Protein AF-0000000069859852 (afdb_homodimer)

Solvent-accessible surface area (backbone atoms only — not comparable to full-atom values): 28436 Å² total; per-residue (Å²): 130,52,63,23,55,51,48,47,67,57,46,50,58,53,49,51,49,50,50,54,51,47,44,62,70,70,33,80,51,62,66,60,26,48,59,42,40,50,66,58,68,47,56,72,83,56,58,56,27,47,45,20,51,39,43,24,51,41,70,69,42,85,79,50,70,40,53,50,37,29,24,47,11,51,42,32,36,53,41,18,53,52,42,52,45,32,30,76,67,59,64,46,44,63,40,46,55,68,33,64,21,50,38,74,70,72,27,58,45,56,21,52,46,29,22,54,18,28,37,34,44,11,52,27,30,33,16,67,37,60,66,28,25,66,54,44,37,49,51,23,47,22,47,5,54,76,7,23,41,34,10,49,49,48,51,61,67,38,39,68,32,73,88,51,49,81,35,61,69,59,37,51,51,28,49,34,20,47,51,17,29,52,45,26,38,32,36,47,43,24,33,60,74,60,62,50,51,72,68,53,40,52,27,49,47,51,23,23,53,36,46,21,54,34,47,51,53,45,54,53,47,45,33,67,73,38,50,36,81,77,63,17,26,83,41,59,43,47,72,74,63,33,49,61,41,67,49,76,60,57,32,69,69,53,44,48,52,50,40,54,52,34,51,55,48,32,56,58,32,39,62,94,51,65,37,62,45,60,57,38,61,59,59,69,48,55,83,75,100,131,53,62,23,56,51,47,48,66,58,47,49,57,53,50,51,50,49,50,55,52,46,42,61,71,70,32,78,50,62,66,59,26,49,60,41,42,51,67,58,67,47,58,74,85,56,57,58,26,48,45,20,52,41,45,25,50,42,70,70,41,84,80,49,70,39,54,49,37,29,23,48,11,53,42,33,37,52,43,18,53,53,42,53,45,32,29,77,69,60,64,45,44,62,39,46,55,68,33,66,20,50,38,73,70,73,28,57,45,56,20,52,46,29,22,54,18,29,37,34,45,9,52,27,29,32,17,67,35,61,67,27,24,67,55,44,37,48,50,23,47,22,46,6,55,78,7,23,41,33,10,50,50,48,51,62,67,39,38,67,32,72,88,52,48,82,33,63,70,58,37,51,49,27,49,36,19,46,51,15,29,50,46,26,37,31,36,46,44,24,34,60,72,59,63,50,50,71,68,53,40,51,28,49,48,51,22,22,52,35,46,20,53,34,48,51,53,44,54,53,48,47,33,67,72,40,52,38,80,77,63,18,26,82,40,59,43,46,72,74,62,33,50,63,41,69,49,76,59,58,33,68,70,54,43,47,52,51,41,54,51,34,52,55,47,33,56,59,34,40,62,93,52,65,38,62,44,60,58,39,62,60,58,69,47,54,82,76,101

Organism: Lactobacillus acidophilus (strain ATCC 700396 / NCK56 / N2 / NCFM) (NCBI:txid272621)

pLDDT: mean 95.09, std 5.39, range [71.88, 98.94]

Radius of gyration: 24.34 Å; Cα contacts (8 Å, |Δi|>4): 965; chains: 2; bounding box: 49×74×50 Å

InterPro domains:
  IPR000092 Polyprenyl synthetase-like [PF00348] (30-269)
  IPR000092 Polyprenyl synthetase-like [cd00685] (27-289)
  IPR008949 Isoprenoid synthase domain superfamily [G3DSA:1.10.600.10] (2-281)
  IPR008949 Isoprenoid synthase domain superfamily [SSF48576] (9-278)
  IPR033749 Polyprenyl synthetase, conserved site [PS00444] (211-223)
  IPR033749 Polyprenyl synthetase, conserved site [PS00723] (82-98)

Nearest PDB structures (foldseek):
  4lfg-assembly1_B  TM=9.408E-01  e=1.166E-17  Streptococcus uberis 0140J
  3p8l-assembly1_B  TM=8.744E-01  e=2.499E-14  Enterococcus faecalis
  3p8l-assembly1_A  TM=8.752E-01  e=8.294E-14  Enterococcus faecalis
  5e8l-assembly1_A  TM=8.418E-01  e=4.003E-14  Arabidopsis thaliana
  4umj-assembly1_A  TM=8.866E-01  e=2.448E-12  Pseudomonas aeruginosa PAO1

Secondary structure (DSSP, 8-state):
--HHHHHHHHHHHHHHHHHHHHHHHS-SSHHHHHHHHHHHTT----HHHHHHHHHHHHTT----HHHHHHHHHHHHHHHHHHHHHTSTTTT--SEETTEE-HHHHT-HHHHHHHHHHHHHHHHHHHHHHH--HHHHHHHHHHHSTTTHHHHHHHHHHHTT-GGGTT-HHHHHHHHIIIIIHHHHHHHHHHHHHTT--HHHHHHHHHHHHHHHHHHHHHHHHHHHHS-HHHHTS--SHHHHHT---HHHHH-HHHHHHHHHHHHHHHHHHTTTS--HHHHHGGGGGGGG-/--HHHHHHHHHHHHHHHHHHHHHHHS-S-HHHHHHHHHHHTT----HHHHHHHHHHHHTT----HHHHHHHHHHHHHHHHHHHHHTSTTTT--SEETTEE-HHHHT-HHHHHHHHHHHHHHHHHHHHHHH--HHHHHHHHHHHSTTTHHHHHHHHHHHTT-GGGTT-HHHHHHHHIIIIIHHHHHHHHHHHHHTT--HHHHHHHHHHHHHHHHHHHHHHHHHHHHS-HHHHTS--SHHHHHT---HHHHH-HHHHHHHHHHHHHHHHHHTTTS--HHHHHGGGGGGGG-

GO terms:
  GO:0045337 farnesyl diphosphate biosynthetic process (P, IDA)
  GO:0004337 (2E,6E)-farnesyl diphosphate synthase activity (F, IDA)

Foldseek 3Di:
DFPQVVLQVVCVVVLLVVLLVCLCPVDDDRVLSCLLVVQLNLDDSLVLLSLLVVLLVLLVHDDDPLSSLLSNLLSLQVSLLVLVCCAPVHLVWQWDSLHGRSCNVPRRVSSNVSSVVSNVSSLVSNCVSQVDVVLSVLQCCQCDCVAQVVLSVLQRVCALPPVCQQPPVSQQSSQCRNFLSSQLSSNLSSCVSSVPDPLSNQLSSQLSNLCRSLVSLLVLLCLAPPPCVVRRTHGPVCVVRRTRHPCSNQPLVVSVVSSVVSLVSSVVSCPPISCRNVNVVSVSSVVRD/DFPQVVLQVVCVVVLLVVLLVCLCPVDDDRVLSCLLVVQLNLDDSLVLLSLLVVLLVLLVHDDDPLSSLLSNLLSLQVSLLVLVCCAPVHLVWQWDSLHGRSCNVPRRVSSNVSSVVSNVSSLVSNCVSQVDVVLSVLQCCQCDCVAQVVLSVLQRVCWLPPVCQQPPVSQQSSQCRNFLSSQLSSNLSSCVSSVPDPLSNQLSSQLSNLCRSLVSLLLLLCLAPPPCVVRRTHGPVCVVRRTRHPCSNQPLVVSVVSSVVSLVSSVVSCPPISCRNVNVSSVSSVVRD

Sequence (578 aa):
MTAFTYFKDEWTPVIDNYLAKHLASEIDDQKISQIMSYSVMAGGKRLRPLLFLATLNALGKKIEESEIRLACGIELIHTYSLIHDDLPAMDNDDYRRGKLTSHKKWGEAEAILAGDALLPLGVQWIAEGSNSSELVIMITKAIGANGMVGGQYLDIDSTNNASVADDEKFINKMEWLKTGCLIQASVEMAAVYAKASDIEQVKLVDFAKTFGRSYQIYDDLVDVVETSEEAGKATHKDEEEGKNNTLTLLGIEKSRKELKDLISQAKADLHGINNEVLLGFLDLYHKVLMTAFTYFKDEWTPVIDNYLAKHLASEIDDQKISQIMSYSVMAGGKRLRPLLFLATLNALGKKIEESEIRLACGIELIHTYSLIHDDLPAMDNDDYRRGKLTSHKKWGEAEAILAGDALLPLGVQWIAEGSNSSELVIMITKAIGANGMVGGQYLDIDSTNNASVADDEKFINKMEWLKTGCLIQASVEMAAVYAKASDIEQVKLVDFAKTFGRSYQIYDDLVDVVETSEEAGKATHKDEEEGKNNTLTLLGIEKSRKELKDLISQAKADLHGINNEVLLGFLDLYHKVL

Structure (mmCIF, N/CA/C/O backbone):
data_AF-0000000069859852-model_v1
#
loop_
_entity.id
_entity.type
_entity.pdbx_description
1 polymer 'Farnesyl diphosphate synthase'
#
loop_
_atom_site.group_PDB
_atom_site.id
_atom_site.type_symbol
_atom_site.label_atom_id
_atom_site.label_alt_id
_atom_site.label_comp_id
_atom_site.label_asym_id
_atom_site.label_entity_id
_atom_site.label_seq_id
_atom_site.pdbx_PDB_ins_code
_atom_site.Cartn_x
_atom_site.Cartn_y
_atom_site.Cartn_z
_atom_site.occupancy
_atom_site.B_iso_or_equiv
_atom_site.auth_seq_id
_atom_site.auth_comp_id
_atom_site.auth_asym_id
_atom_site.auth_atom_id
_atom_site.pdbx_PDB_model_num
ATOM 1 N N . MET A 1 1 ? 13.797 -37.125 3.992 1 75.69 1 MET A N 1
ATOM 2 C CA . MET A 1 1 ? 13.32 -35.75 3.82 1 75.69 1 MET A CA 1
ATOM 3 C C . MET A 1 1 ? 14.047 -35.062 2.668 1 75.69 1 MET A C 1
ATOM 5 O O . MET A 1 1 ? 15.242 -35.281 2.467 1 75.69 1 MET A O 1
ATOM 9 N N . THR A 1 2 ? 13.297 -34.469 1.756 1 87.88 2 THR A N 1
ATOM 10 C CA . THR A 1 2 ? 13.898 -33.781 0.605 1 87.88 2 THR A CA 1
ATOM 11 C C . THR A 1 2 ? 14.562 -32.469 1.021 1 87.88 2 THR A C 1
ATOM 13 O O . THR A 1 2 ? 14.359 -32 2.141 1 87.88 2 THR A O 1
ATOM 16 N N . ALA A 1 3 ? 15.477 -32.062 0.24 1 91.19 3 ALA A N 1
ATOM 17 C CA . ALA A 1 3 ? 16.141 -30.781 0.496 1 91.19 3 ALA A CA 1
ATOM 18 C C . ALA A 1 3 ? 15.117 -29.672 0.757 1 91.19 3 ALA A C 1
ATOM 20 O O . ALA A 1 3 ? 15.328 -28.812 1.617 1 91.19 3 ALA A O 1
ATOM 21 N N . PHE A 1 4 ? 14.086 -29.797 0.096 1 93.62 4 PHE A N 1
ATOM 22 C CA . PHE A 1 4 ? 13.023 -28.797 0.257 1 93.62 4 PHE A CA 1
ATOM 23 C C . PHE A 1 4 ? 12.367 -28.938 1.626 1 93.62 4 PHE A C 1
ATOM 25 O O . PHE A 1 4 ? 12.133 -27.922 2.303 1 93.62 4 PHE A O 1
ATOM 32 N N . THR A 1 5 ? 12.008 -30.109 2.041 1 94.56 5 THR A N 1
ATOM 33 C CA . THR A 1 5 ? 11.352 -30.312 3.326 1 94.56 5 THR A CA 1
ATOM 34 C C . THR A 1 5 ? 12.227 -29.812 4.473 1 94.56 5 THR A C 1
ATOM 36 O O . THR A 1 5 ? 11.727 -29.203 5.422 1 94.56 5 THR A O 1
ATOM 39 N N . TYR A 1 6 ? 13.508 -30.109 4.367 1 95.94 6 TYR A N 1
ATOM 40 C CA . TYR A 1 6 ? 14.43 -29.609 5.383 1 95.94 6 TYR A CA 1
ATOM 41 C C . TYR A 1 6 ? 14.461 -28.078 5.395 1 95.94 6 TYR A C 1
ATOM 43 O O . TYR A 1 6 ? 14.461 -27.469 6.457 1 95.94 6 TYR A O 1
ATOM 51 N N . PHE A 1 7 ? 14.57 -27.562 4.188 1 97.25 7 PHE A N 1
ATOM 52 C CA . PHE A 1 7 ? 14.609 -26.109 4.047 1 97.25 7 PHE A CA 1
ATOM 53 C C . PHE A 1 7 ? 13.352 -25.484 4.625 1 97.25 7 PHE A C 1
ATOM 55 O O . PHE A 1 7 ? 13.43 -24.516 5.395 1 97.25 7 PHE A O 1
ATOM 62 N N . LYS A 1 8 ? 12.227 -25.984 4.281 1 97.19 8 LYS A N 1
ATOM 63 C CA . LYS A 1 8 ? 10.945 -25.5 4.766 1 97.19 8 LYS A CA 1
ATOM 64 C C . LYS A 1 8 ? 10.852 -25.594 6.285 1 97.19 8 LYS A C 1
ATOM 66 O O . LYS A 1 8 ? 10.414 -24.656 6.953 1 97.19 8 LYS A O 1
ATOM 71 N N . ASP A 1 9 ? 11.227 -26.719 6.848 1 97.12 9 ASP A N 1
ATOM 72 C CA . ASP A 1 9 ? 11.156 -26.953 8.281 1 97.12 9 ASP A CA 1
ATOM 73 C C . ASP A 1 9 ? 12.086 -26.016 9.047 1 97.12 9 ASP A C 1
ATOM 75 O O . ASP A 1 9 ? 11.812 -25.656 10.195 1 97.12 9 ASP A O 1
ATOM 79 N N . GLU A 1 10 ? 13.125 -25.672 8.391 1 97.75 10 GLU A N 1
ATOM 80 C CA . GLU A 1 10 ? 14.109 -24.797 9.016 1 97.75 10 GLU A CA 1
ATOM 81 C C . GLU A 1 10 ? 13.641 -23.344 8.984 1 97.75 10 GLU A C 1
ATOM 83 O O . GLU A 1 10 ? 13.695 -22.641 10 1 97.75 10 GLU A O 1
ATOM 88 N N . TRP A 1 11 ? 13.133 -22.922 7.844 1 98.38 11 TRP A N 1
ATOM 89 C CA . TRP A 1 11 ? 12.977 -21.484 7.641 1 98.38 11 TRP A CA 1
ATOM 90 C C . TRP A 1 11 ? 11.555 -21.047 7.957 1 98.38 11 TRP A C 1
ATOM 92 O O . TRP A 1 11 ? 11.32 -19.875 8.289 1 98.38 11 TRP A O 1
ATOM 102 N N . THR A 1 12 ? 10.539 -21.922 7.883 1 98.5 12 THR A N 1
ATOM 103 C CA . THR A 1 12 ? 9.164 -21.531 8.172 1 98.5 12 THR A CA 1
ATOM 104 C C . THR A 1 12 ? 9.031 -21.016 9.602 1 98.5 12 THR A C 1
ATOM 106 O O . THR A 1 12 ? 8.461 -19.938 9.836 1 98.5 12 THR A O 1
ATOM 109 N N . PRO A 1 13 ? 9.609 -21.75 10.609 1 98.44 13 PRO A N 1
ATOM 110 C CA . PRO A 1 13 ? 9.516 -21.219 11.969 1 98.44 13 PRO A CA 1
ATOM 111 C C . PRO A 1 13 ? 10.258 -19.891 12.133 1 98.44 13 PRO A C 1
ATOM 113 O O . PRO A 1 13 ? 9.836 -19.047 12.922 1 98.44 13 PRO A O 1
ATOM 116 N N . VAL A 1 14 ? 11.383 -19.719 11.414 1 98.81 14 VAL A N 1
ATOM 117 C CA . VAL A 1 14 ? 12.141 -18.469 11.477 1 98.81 14 VAL A CA 1
ATOM 118 C C . VAL A 1 14 ? 11.289 -17.328 10.945 1 98.81 14 VAL A C 1
ATOM 120 O O . VAL A 1 14 ? 11.227 -16.25 11.555 1 98.81 14 VAL A O 1
ATOM 123 N N . ILE A 1 15 ? 10.625 -17.562 9.867 1 98.81 15 ILE A N 1
ATOM 124 C CA . ILE A 1 15 ? 9.734 -16.562 9.266 1 98.81 15 ILE A CA 1
ATOM 125 C C . ILE A 1 15 ? 8.586 -16.266 10.227 1 98.81 15 ILE A C 1
ATOM 127 O O . ILE A 1 15 ? 8.297 -15.094 10.5 1 98.81 15 ILE A O 1
ATOM 131 N N . ASP A 1 16 ? 7.969 -17.312 10.742 1 98.75 16 ASP A N 1
ATOM 132 C CA . ASP A 1 16 ? 6.82 -17.141 11.633 1 98.75 16 ASP A CA 1
ATOM 133 C C . ASP A 1 16 ? 7.207 -16.359 12.883 1 98.75 16 ASP A C 1
ATOM 135 O O . ASP A 1 16 ? 6.473 -15.469 13.32 1 98.75 16 ASP A O 1
ATOM 139 N N . ASN A 1 17 ? 8.297 -16.734 13.422 1 98.75 17 ASN A N 1
ATOM 140 C CA . ASN A 1 17 ? 8.758 -16.062 14.633 1 98.75 17 ASN A CA 1
ATOM 141 C C . ASN A 1 17 ? 9.094 -14.594 14.367 1 98.75 17 ASN A C 1
ATOM 143 O O . ASN A 1 17 ? 8.828 -13.727 15.203 1 98.75 17 ASN A O 1
ATOM 147 N N . TYR A 1 18 ? 9.727 -14.344 13.25 1 98.88 18 TYR A N 1
ATOM 148 C CA . TYR A 1 18 ? 10.07 -12.977 12.867 1 98.88 18 TYR A CA 1
ATOM 149 C C . TYR A 1 18 ? 8.82 -12.125 12.703 1 98.88 18 TYR A C 1
ATOM 151 O O . TYR A 1 18 ? 8.75 -11.008 13.219 1 98.88 18 TYR A O 1
ATOM 159 N N . LEU A 1 19 ? 7.875 -12.625 12.008 1 98.88 19 LEU A N 1
ATOM 160 C CA . LEU A 1 19 ? 6.605 -11.945 11.797 1 98.88 19 LEU A CA 1
ATOM 161 C C . LEU A 1 19 ? 5.918 -11.648 13.125 1 98.88 19 LEU A C 1
ATOM 163 O O . LEU A 1 19 ? 5.52 -10.516 13.383 1 98.88 19 LEU A O 1
ATOM 167 N N . ALA A 1 20 ? 5.777 -12.688 13.898 1 98.75 20 ALA A N 1
ATOM 168 C CA . ALA A 1 20 ? 5.094 -12.547 15.18 1 98.75 20 ALA A CA 1
ATOM 169 C C . ALA A 1 20 ? 5.773 -11.5 16.047 1 98.75 20 ALA A C 1
ATOM 171 O O . ALA A 1 20 ? 5.109 -10.625 16.625 1 98.75 20 ALA A O 1
ATOM 172 N N . LYS A 1 21 ? 7.055 -11.594 16.156 1 98.69 21 LYS A N 1
ATOM 173 C CA . LYS A 1 21 ? 7.836 -10.711 17.016 1 98.69 21 LYS A CA 1
ATOM 174 C C . LYS A 1 21 ? 7.723 -9.258 16.562 1 98.69 21 LYS A C 1
ATOM 176 O O . LYS A 1 21 ? 7.43 -8.375 17.359 1 98.69 21 LYS A O 1
ATOM 181 N N . HIS A 1 22 ? 7.883 -9.023 15.352 1 98.75 22 HIS A N 1
ATOM 182 C CA . HIS A 1 22 ? 8.016 -7.652 14.875 1 98.75 22 HIS A CA 1
ATOM 183 C C . HIS A 1 22 ? 6.648 -7 14.68 1 98.75 22 HIS A C 1
ATOM 185 O O . HIS A 1 22 ? 6.52 -5.777 14.797 1 98.75 22 HIS A O 1
ATOM 191 N N . LEU A 1 23 ? 5.578 -7.777 14.383 1 98.69 23 LEU A N 1
ATOM 192 C CA . LEU A 1 23 ? 4.23 -7.215 14.359 1 98.69 23 LEU A CA 1
ATOM 193 C C . LEU A 1 23 ? 3.787 -6.809 15.766 1 98.69 23 LEU A C 1
ATOM 195 O O . LEU A 1 23 ? 3.014 -5.863 15.922 1 98.69 23 LEU A O 1
ATOM 199 N N . ALA A 1 24 ? 4.266 -7.492 16.719 1 98.06 24 ALA A N 1
ATOM 200 C CA . ALA A 1 24 ? 3.93 -7.176 18.109 1 98.06 24 ALA A CA 1
ATOM 201 C C . ALA A 1 24 ? 4.754 -5.996 18.609 1 98.06 24 ALA A C 1
ATOM 203 O O . ALA A 1 24 ? 4.242 -5.148 19.344 1 98.06 24 ALA A O 1
ATOM 204 N N . SER A 1 25 ? 6.027 -5.902 18.219 1 98.31 25 SER A N 1
ATOM 205 C CA . SER A 1 25 ? 6.945 -4.973 18.859 1 98.31 25 SER A CA 1
ATOM 206 C C . SER A 1 25 ? 7.055 -3.668 18.078 1 98.31 25 SER A C 1
ATOM 208 O O . SER A 1 25 ? 7.387 -2.625 18.656 1 98.31 25 SER A O 1
ATOM 210 N N . GLU A 1 26 ? 6.715 -3.717 16.828 1 98.38 26 GLU A N 1
ATOM 211 C CA . GLU A 1 26 ? 7.016 -2.545 16.016 1 98.38 26 GLU A CA 1
ATOM 212 C C . GLU A 1 26 ? 5.758 -1.728 15.734 1 98.38 26 GLU A C 1
ATOM 214 O O . GLU A 1 26 ? 5.824 -0.675 15.102 1 98.38 26 GLU A O 1
ATOM 219 N N . ILE A 1 27 ? 4.621 -2.176 16.125 1 98.31 27 ILE A N 1
ATOM 220 C CA . ILE A 1 27 ? 3.365 -1.453 15.977 1 98.31 27 ILE A CA 1
ATOM 221 C C . ILE A 1 27 ? 2.928 -0.886 17.328 1 98.31 27 ILE A C 1
ATOM 223 O O . ILE A 1 27 ? 2.736 -1.633 18.281 1 98.31 27 ILE A O 1
ATOM 227 N N . ASP A 1 28 ? 2.752 0.388 17.375 1 97 28 ASP A N 1
ATOM 228 C CA . ASP A 1 28 ? 2.521 1.091 18.641 1 97 28 ASP A CA 1
ATOM 229 C C . ASP A 1 28 ? 1.153 0.741 19.219 1 97 28 ASP A C 1
ATOM 231 O O . ASP A 1 28 ? 1.029 0.484 20.422 1 97 28 ASP A O 1
ATOM 235 N N . ASP A 1 29 ? 0.115 0.775 18.406 1 96.69 29 ASP A N 1
ATOM 236 C CA . ASP A 1 29 ? -1.237 0.47 18.859 1 96.69 29 ASP A CA 1
ATOM 237 C C . ASP A 1 29 ? -1.469 -1.038 18.922 1 96.69 29 ASP A C 1
ATOM 239 O O . ASP A 1 29 ? -1.417 -1.721 17.891 1 96.69 29 ASP A O 1
ATOM 243 N N . GLN A 1 30 ? -1.761 -1.496 20.031 1 95.94 30 GLN A N 1
ATOM 244 C CA . GLN A 1 30 ? -1.842 -2.936 20.234 1 95.94 30 GLN A CA 1
ATOM 245 C C . GLN A 1 30 ? -3.029 -3.539 19.5 1 95.94 30 GLN A C 1
ATOM 247 O O . GLN A 1 30 ? -2.957 -4.672 19.016 1 95.94 30 GLN A O 1
ATOM 252 N N . LYS A 1 31 ? -4.117 -2.85 19.453 1 96.56 31 LYS A N 1
ATOM 253 C CA . LYS A 1 31 ? -5.293 -3.379 18.766 1 96.56 31 LYS A CA 1
ATOM 254 C C . LYS A 1 31 ? -5.055 -3.482 17.266 1 96.56 31 LYS A C 1
ATOM 256 O O . LYS A 1 31 ? -5.387 -4.496 16.641 1 96.56 31 LYS A O 1
ATOM 261 N N . ILE A 1 32 ? -4.445 -2.477 16.688 1 97.25 32 ILE A N 1
ATOM 262 C CA . ILE A 1 32 ? -4.113 -2.529 15.273 1 97.25 32 ILE A CA 1
ATOM 263 C C . ILE A 1 32 ? -3.129 -3.67 15.016 1 97.25 32 ILE A C 1
ATOM 265 O O . ILE A 1 32 ? -3.242 -4.383 14.016 1 97.25 32 ILE A O 1
ATOM 269 N N . SER A 1 33 ? -2.195 -3.807 15.914 1 98.44 33 SER A N 1
ATOM 270 C CA . SER A 1 33 ? -1.232 -4.898 15.812 1 98.44 33 SER A CA 1
ATOM 271 C C . SER A 1 33 ? -1.936 -6.254 15.766 1 98.44 33 SER A C 1
ATOM 273 O O . SER A 1 33 ? -1.592 -7.105 14.945 1 98.44 33 SER A O 1
ATOM 275 N N . GLN A 1 34 ? -2.926 -6.395 16.578 1 98.44 34 GLN A N 1
ATOM 276 C CA . GLN A 1 34 ? -3.682 -7.641 16.641 1 98.44 34 GLN A CA 1
ATOM 277 C C . GLN A 1 34 ? -4.465 -7.875 15.352 1 98.44 34 GLN A C 1
ATOM 279 O O . GLN A 1 34 ? -4.496 -8.992 14.836 1 98.44 34 GLN A O 1
ATOM 284 N N . ILE A 1 35 ? -5.082 -6.844 14.875 1 98.31 35 ILE A N 1
ATOM 285 C CA . ILE A 1 35 ? -5.895 -6.93 13.672 1 98.31 35 ILE A CA 1
ATOM 286 C C . ILE A 1 35 ? -5.016 -7.316 12.484 1 98.31 35 ILE A C 1
ATOM 288 O O . ILE A 1 35 ? -5.383 -8.188 11.688 1 98.31 35 ILE A O 1
ATOM 292 N N . MET A 1 36 ? -3.844 -6.723 12.43 1 98.69 36 MET A N 1
ATOM 293 C CA . MET A 1 36 ? -2.891 -7.02 11.359 1 98.69 36 MET A CA 1
ATOM 294 C C . MET A 1 36 ? -2.359 -8.445 11.484 1 98.69 36 MET A C 1
ATOM 296 O O . MET A 1 36 ? -2.32 -9.188 10.508 1 98.69 36 MET A O 1
ATOM 300 N N . SER A 1 37 ? -2.002 -8.82 12.648 1 98.75 37 SER A N 1
ATOM 301 C CA . SER A 1 37 ? -1.328 -10.086 12.898 1 98.75 37 SER A CA 1
ATOM 302 C C . SER A 1 37 ? -2.277 -11.266 12.703 1 98.75 37 SER A C 1
ATOM 304 O O . SER A 1 37 ? -1.846 -12.367 12.359 1 98.75 37 SER A O 1
ATOM 306 N N . TYR A 1 38 ? -3.568 -11.039 12.898 1 98.69 38 TYR A N 1
ATOM 307 C CA . TYR A 1 38 ? -4.555 -12.109 12.852 1 98.69 38 TYR A CA 1
ATOM 308 C C . TYR A 1 38 ? -4.445 -12.898 11.555 1 98.69 38 TYR A C 1
ATOM 310 O O . TYR A 1 38 ? -4.227 -14.109 11.57 1 98.69 38 TYR A O 1
ATOM 318 N N . SER A 1 39 ? -4.48 -12.195 10.422 1 98.38 39 SER A N 1
ATOM 319 C CA . SER A 1 39 ? -4.438 -12.867 9.125 1 98.38 39 SER A CA 1
ATOM 320 C C . SER A 1 39 ? -3.029 -13.352 8.805 1 98.38 39 SER A C 1
ATOM 322 O O . SER A 1 39 ? -2.857 -14.398 8.172 1 98.38 39 SER A O 1
ATOM 324 N N . VAL A 1 40 ? -2.018 -12.578 9.234 1 98.75 40 VAL A N 1
ATOM 325 C CA . VAL A 1 40 ? -0.63 -12.938 8.953 1 98.75 40 VAL A CA 1
ATOM 326 C C . VAL A 1 40 ? -0.279 -14.242 9.664 1 98.75 40 VAL A C 1
ATOM 328 O O . VAL A 1 40 ? 0.417 -15.094 9.109 1 98.75 40 VAL A O 1
ATOM 331 N N . MET A 1 41 ? -0.767 -14.375 10.859 1 98.44 41 MET A N 1
ATOM 332 C CA . MET A 1 41 ? -0.359 -15.492 11.703 1 98.44 41 MET A CA 1
ATOM 333 C C . MET A 1 41 ? -1.363 -16.641 11.609 1 98.44 41 MET A C 1
ATOM 335 O O . MET A 1 41 ? -1.267 -17.609 12.352 1 98.44 41 MET A O 1
ATOM 339 N N . ALA A 1 42 ? -2.379 -16.516 10.758 1 96.75 42 ALA A N 1
ATOM 340 C CA . ALA A 1 42 ? -3.371 -17.578 10.562 1 96.75 42 ALA A CA 1
ATOM 341 C C . ALA A 1 42 ? -2.754 -18.781 9.867 1 96.75 42 ALA A C 1
ATOM 343 O O . ALA A 1 42 ? -3.412 -19.812 9.703 1 96.75 42 ALA A O 1
ATOM 344 N N . GLY A 1 43 ? -1.445 -18.656 9.57 1 92.94 43 GLY A N 1
ATOM 345 C CA . GLY A 1 43 ? -0.748 -19.766 8.938 1 92.94 43 GLY A CA 1
ATOM 346 C C . GLY A 1 43 ? -0.506 -19.547 7.453 1 92.94 43 GLY A C 1
ATOM 347 O O . GLY A 1 43 ? -0.167 -18.438 7.035 1 92.94 43 GLY A O 1
ATOM 348 N N . GLY A 1 44 ? -0.677 -20.594 6.719 1 90.75 44 GLY A N 1
ATOM 349 C CA . GLY A 1 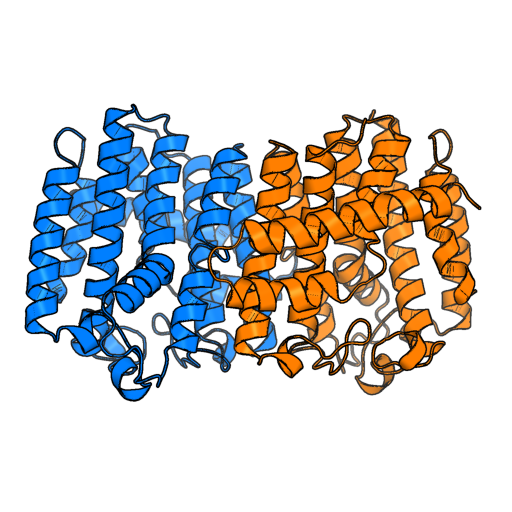44 ? -0.349 -20.547 5.301 1 90.75 44 GLY A CA 1
ATOM 350 C C . GLY A 1 44 ? 0.98 -21.219 4.977 1 90.75 44 GLY A C 1
ATOM 351 O O . GLY A 1 44 ? 1.779 -21.484 5.875 1 90.75 44 GLY A O 1
ATOM 352 N N . LYS A 1 45 ? 1.206 -21.422 3.766 1 91.25 45 LYS A N 1
ATOM 353 C CA . LYS A 1 45 ? 2.346 -22.203 3.303 1 91.25 45 LYS A CA 1
ATOM 354 C C . LYS A 1 45 ? 3.623 -21.375 3.293 1 91.25 45 LYS A C 1
ATOM 356 O O . LYS A 1 45 ? 4.723 -21.922 3.191 1 91.25 45 LYS A O 1
ATOM 361 N N . ARG A 1 46 ? 3.523 -20.047 3.494 1 97.75 46 ARG A N 1
ATOM 362 C CA . ARG A 1 46 ? 4.66 -19.141 3.414 1 97.75 46 ARG A CA 1
ATOM 363 C C . ARG A 1 46 ? 5.453 -19.359 2.131 1 97.75 46 ARG A C 1
ATOM 365 O O . ARG A 1 46 ? 6.684 -19.328 2.145 1 97.75 46 ARG A O 1
ATOM 372 N N . LEU A 1 47 ? 4.766 -19.594 1.084 1 97.38 47 LEU A N 1
ATOM 373 C CA . LEU A 1 47 ? 5.375 -19.984 -0.184 1 97.38 47 LEU A CA 1
ATOM 374 C C . LEU A 1 47 ? 6.281 -18.875 -0.711 1 97.38 47 LEU A C 1
ATOM 376 O O . LEU A 1 47 ? 7.43 -19.125 -1.084 1 97.38 47 LEU A O 1
ATOM 380 N N . ARG A 1 48 ? 5.848 -17.672 -0.743 1 98.5 48 ARG A N 1
ATOM 381 C CA . ARG A 1 48 ? 6.562 -16.578 -1.395 1 98.5 48 ARG A CA 1
ATOM 382 C C . ARG A 1 48 ? 7.816 -16.203 -0.614 1 98.5 48 ARG A C 1
ATOM 384 O O . ARG A 1 48 ? 8.898 -16.078 -1.189 1 98.5 48 ARG A O 1
ATOM 391 N N . PRO A 1 49 ? 7.73 -16.016 0.733 1 98.81 49 PRO A N 1
ATOM 392 C CA . PRO A 1 49 ? 8.984 -15.75 1.445 1 98.81 49 PRO A CA 1
ATOM 393 C C . PRO A 1 49 ? 9.969 -16.922 1.363 1 98.81 49 PRO A C 1
ATOM 395 O O . PRO A 1 49 ? 11.18 -16.703 1.259 1 98.81 49 PRO A O 1
ATOM 398 N N . LEU A 1 50 ? 9.469 -18.156 1.392 1 98.69 50 LEU A N 1
ATOM 399 C CA . LEU A 1 50 ? 10.344 -19.312 1.263 1 98.69 50 LEU A CA 1
ATOM 400 C C . LEU A 1 50 ? 10.992 -19.359 -0.116 1 98.69 50 LEU A C 1
ATOM 402 O O . LEU A 1 50 ? 12.164 -19.719 -0.243 1 98.69 50 LEU A O 1
ATOM 406 N N . LEU A 1 51 ? 10.211 -19.047 -1.108 1 98.62 51 LEU A N 1
ATOM 407 C CA . LEU A 1 51 ? 10.742 -19.016 -2.467 1 98.62 51 LEU A CA 1
ATOM 408 C C . LEU A 1 51 ? 11.859 -17.984 -2.592 1 98.62 51 LEU A C 1
ATOM 410 O O . LEU A 1 51 ? 12.875 -18.234 -3.238 1 98.62 51 LEU A O 1
ATOM 414 N N . PHE A 1 52 ? 11.719 -16.812 -2.047 1 98.94 52 PHE A N 1
ATOM 415 C CA . PHE A 1 52 ? 12.742 -15.773 -2.006 1 98.94 52 PHE A CA 1
ATOM 416 C C . PHE A 1 52 ? 14.016 -16.297 -1.338 1 98.94 52 PHE A C 1
ATOM 418 O O . PHE A 1 52 ? 15.102 -16.203 -1.909 1 98.94 52 PHE A O 1
ATOM 425 N N . LEU A 1 53 ? 13.867 -16.891 -0.132 1 98.88 53 LEU A N 1
ATOM 426 C CA . LEU A 1 53 ? 15.016 -17.391 0.618 1 98.88 53 LEU A CA 1
ATOM 427 C C . LEU A 1 53 ? 15.68 -18.562 -0.112 1 98.88 53 LEU A C 1
ATOM 429 O O . LEU A 1 53 ? 16.906 -18.672 -0.116 1 98.88 53 LEU A O 1
ATOM 433 N N . ALA A 1 54 ? 14.859 -19.453 -0.688 1 98.75 54 ALA A N 1
ATOM 434 C CA . ALA A 1 54 ? 15.398 -20.594 -1.429 1 98.75 54 ALA A CA 1
ATOM 435 C C . ALA A 1 54 ? 16.219 -20.125 -2.629 1 98.75 54 ALA A C 1
ATOM 437 O O . ALA A 1 54 ? 17.203 -20.766 -2.99 1 98.75 54 ALA A O 1
ATOM 438 N N . THR A 1 55 ? 15.727 -19.047 -3.275 1 98.88 55 THR A N 1
ATOM 439 C CA . THR A 1 55 ? 16.484 -18.484 -4.395 1 98.88 55 THR A CA 1
ATOM 440 C C . THR A 1 55 ? 17.828 -17.938 -3.924 1 98.88 55 THR A C 1
ATOM 442 O O . THR A 1 55 ? 18.844 -18.141 -4.574 1 98.88 55 THR A O 1
ATOM 445 N N . LEU A 1 56 ? 17.844 -17.234 -2.787 1 98.75 56 LEU A N 1
ATOM 446 C CA . LEU A 1 56 ? 19.094 -16.781 -2.209 1 98.75 56 LEU A CA 1
ATOM 447 C C . LEU A 1 56 ? 20.031 -17.953 -1.92 1 98.75 56 LEU A C 1
ATOM 449 O O . LEU A 1 56 ? 21.219 -17.891 -2.211 1 98.75 56 LEU A O 1
ATOM 453 N N . ASN A 1 57 ? 19.438 -18.984 -1.35 1 98.25 57 ASN A N 1
ATOM 454 C CA . ASN A 1 57 ? 20.203 -20.188 -1.044 1 98.25 57 ASN A CA 1
ATOM 455 C C . ASN A 1 57 ? 20.812 -20.797 -2.303 1 98.25 57 ASN A C 1
ATOM 457 O O . ASN A 1 57 ? 21.969 -21.219 -2.297 1 98.25 57 ASN A O 1
ATOM 461 N N . ALA A 1 58 ? 20.047 -20.875 -3.344 1 98.12 58 ALA A N 1
ATOM 462 C CA . ALA A 1 58 ? 20.5 -21.422 -4.617 1 98.12 58 ALA A CA 1
ATOM 463 C C . ALA A 1 58 ? 21.688 -20.625 -5.164 1 98.12 58 ALA A C 1
ATOM 465 O O . ALA A 1 58 ? 22.547 -21.172 -5.848 1 98.12 58 ALA A O 1
ATOM 466 N N . LEU A 1 59 ? 21.719 -19.344 -4.812 1 98.31 59 LEU A N 1
ATOM 467 C CA . LEU A 1 59 ? 22.734 -18.438 -5.336 1 98.31 59 LEU A CA 1
ATOM 468 C C . LEU A 1 59 ? 23.906 -18.328 -4.371 1 98.31 59 LEU A C 1
ATOM 470 O O . LEU A 1 59 ? 24.844 -17.562 -4.605 1 98.31 59 LEU A O 1
ATOM 474 N N . GLY A 1 60 ? 23.828 -19.016 -3.25 1 97.75 60 GLY A N 1
ATOM 475 C CA . GLY A 1 60 ? 24.906 -19.031 -2.289 1 97.75 60 GLY A CA 1
ATOM 476 C C . GLY A 1 60 ? 24.953 -17.797 -1.413 1 97.75 60 GLY A C 1
ATOM 477 O O . GLY A 1 60 ? 25.984 -17.5 -0.812 1 97.75 60 GLY A O 1
ATOM 478 N N . LYS A 1 61 ? 23.891 -17.047 -1.418 1 97.94 61 LYS A N 1
ATOM 479 C CA . LYS A 1 61 ? 23.812 -15.867 -0.569 1 97.94 61 LYS A CA 1
ATOM 480 C C . LYS A 1 61 ? 23.469 -16.234 0.869 1 97.94 61 LYS A C 1
ATOM 482 O O . LYS A 1 61 ? 22.516 -16.984 1.109 1 97.94 61 LYS A O 1
ATOM 487 N N . LYS A 1 62 ? 24.234 -15.781 1.844 1 97.81 62 LYS A N 1
ATOM 488 C CA . LYS A 1 62 ? 23.969 -16.031 3.256 1 97.81 62 LYS A CA 1
ATOM 489 C C . LYS A 1 62 ? 22.656 -15.383 3.684 1 97.81 62 LYS A C 1
ATOM 491 O O . LYS A 1 62 ? 22.359 -14.242 3.303 1 97.81 62 LYS A O 1
ATOM 496 N N . ILE A 1 63 ? 21.844 -16.109 4.379 1 98.38 63 ILE A N 1
ATOM 497 C CA . ILE A 1 63 ? 20.578 -15.617 4.883 1 98.38 63 ILE A CA 1
ATOM 498 C C . ILE A 1 63 ? 20.719 -15.172 6.332 1 98.38 63 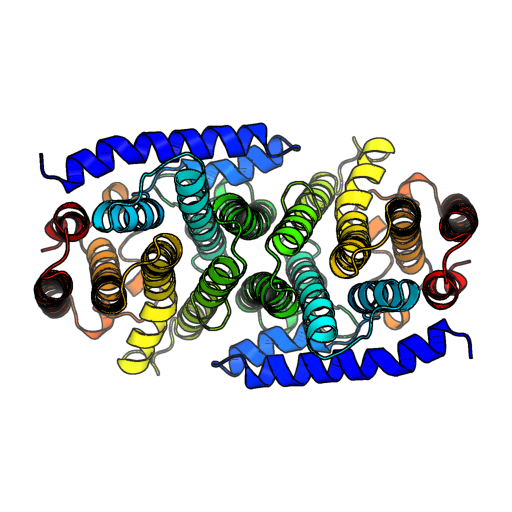ILE A C 1
ATOM 500 O O . ILE A 1 63 ? 20.984 -15.992 7.219 1 98.38 63 ILE A O 1
ATOM 504 N N . GLU A 1 64 ? 20.609 -13.961 6.551 1 98.38 64 GLU A N 1
ATOM 505 C CA . GLU A 1 64 ? 20.672 -13.328 7.867 1 98.38 64 GLU A CA 1
ATOM 506 C C . GLU A 1 64 ? 19.422 -12.508 8.148 1 98.38 64 GLU A C 1
ATOM 508 O O . GLU A 1 64 ? 18.391 -12.703 7.508 1 98.38 64 GLU A O 1
ATOM 513 N N . GLU A 1 65 ? 19.438 -11.672 9.086 1 98.44 65 GLU A N 1
ATOM 514 C CA . GLU A 1 65 ? 18.266 -10.938 9.523 1 98.44 65 GLU A CA 1
ATOM 515 C C . GLU A 1 65 ? 17.703 -10.062 8.406 1 98.44 65 GLU A C 1
ATOM 517 O O . GLU A 1 65 ? 16.484 -9.938 8.266 1 98.44 65 GLU A O 1
ATOM 522 N N . SER A 1 66 ? 18.578 -9.453 7.621 1 98.69 66 SER A N 1
ATOM 523 C CA . SER A 1 66 ? 18.125 -8.578 6.535 1 98.69 66 SER A CA 1
ATOM 524 C C . SER A 1 66 ? 17.312 -9.359 5.504 1 98.69 66 SER A C 1
ATOM 526 O O . SER A 1 66 ? 16.281 -8.883 5.035 1 98.69 66 SER A O 1
ATOM 528 N N . GLU A 1 67 ? 17.844 -10.539 5.141 1 98.88 67 GLU A N 1
ATOM 529 C CA . GLU A 1 67 ? 17.141 -11.367 4.164 1 98.88 67 GLU A CA 1
ATOM 530 C C . GLU A 1 67 ? 15.805 -11.867 4.715 1 98.88 67 GLU A C 1
ATOM 532 O O . GLU A 1 67 ? 14.82 -11.969 3.98 1 98.88 67 GLU A O 1
ATOM 537 N N . ILE A 1 68 ? 15.789 -12.172 6.008 1 98.94 68 ILE A N 1
ATOM 538 C CA . ILE A 1 68 ? 14.547 -12.609 6.645 1 98.94 68 ILE A CA 1
ATOM 539 C C . ILE A 1 68 ? 13.531 -11.477 6.637 1 98.94 68 ILE A C 1
ATOM 541 O O . ILE A 1 68 ? 12.344 -11.695 6.367 1 98.94 68 ILE A O 1
ATOM 545 N N . ARG A 1 69 ? 13.961 -10.266 6.926 1 98.88 69 ARG A N 1
ATOM 546 C CA . ARG A 1 69 ? 13.086 -9.109 6.914 1 98.88 69 ARG A CA 1
ATOM 547 C C . ARG A 1 69 ? 12.477 -8.891 5.527 1 98.88 69 ARG A C 1
ATOM 549 O O . ARG A 1 69 ? 11.281 -8.625 5.398 1 98.88 69 ARG A O 1
ATOM 556 N N . LEU A 1 70 ? 13.336 -9.078 4.477 1 98.88 70 LEU A N 1
ATOM 557 C CA . LEU A 1 70 ? 12.867 -8.977 3.098 1 98.88 70 LEU A CA 1
ATOM 558 C C . LEU A 1 70 ? 11.789 -10.016 2.807 1 98.88 70 LEU A C 1
ATOM 560 O O . LEU A 1 70 ? 10.727 -9.68 2.275 1 98.88 70 LEU A O 1
ATOM 564 N N . ALA A 1 71 ? 12.094 -11.203 3.178 1 98.94 71 ALA A N 1
ATOM 565 C CA . ALA A 1 71 ? 11.156 -12.305 2.941 1 98.94 71 ALA A CA 1
ATOM 566 C C . ALA A 1 71 ? 9.828 -12.062 3.652 1 98.94 71 ALA A C 1
ATOM 568 O O . ALA A 1 71 ? 8.766 -12.289 3.08 1 98.94 71 ALA A O 1
ATOM 569 N N . CYS A 1 72 ? 9.945 -11.555 4.875 1 98.94 72 CYS A N 1
ATOM 570 C CA . CYS A 1 72 ? 8.75 -11.289 5.668 1 98.94 72 CYS A CA 1
ATOM 571 C C . CYS A 1 72 ? 7.965 -10.109 5.102 1 98.94 72 CYS A C 1
ATOM 573 O O . CYS A 1 72 ? 6.734 -10.086 5.168 1 98.94 72 CYS A O 1
ATOM 575 N N . GLY A 1 73 ? 8.688 -9.125 4.539 1 98.94 73 GLY A N 1
ATOM 576 C CA . GLY A 1 73 ? 8 -8.055 3.84 1 98.94 73 GLY A CA 1
ATOM 577 C C . GLY A 1 73 ? 7.133 -8.539 2.695 1 98.94 73 GLY A C 1
ATOM 578 O O . GLY A 1 73 ? 6.004 -8.078 2.525 1 98.94 73 GLY A O 1
ATOM 579 N N . ILE A 1 74 ? 7.617 -9.508 1.94 1 98.94 74 ILE A N 1
ATOM 580 C CA . ILE A 1 74 ? 6.871 -10.109 0.839 1 98.94 74 ILE A CA 1
ATOM 581 C C . ILE A 1 74 ? 5.617 -10.789 1.379 1 98.94 74 ILE A C 1
ATOM 583 O O . ILE A 1 74 ? 4.539 -10.672 0.791 1 98.94 74 ILE A O 1
ATOM 587 N N . GLU A 1 75 ? 5.734 -11.445 2.518 1 98.94 75 GLU A N 1
ATOM 588 C CA . GLU A 1 75 ? 4.598 -12.133 3.127 1 98.94 75 GLU A CA 1
ATOM 589 C C . GLU A 1 75 ? 3.537 -11.133 3.588 1 98.94 75 GLU A C 1
ATOM 591 O O . GLU A 1 75 ? 2.34 -11.398 3.463 1 98.94 75 GLU A O 1
ATOM 596 N N . LEU A 1 76 ? 3.98 -10.031 4.176 1 98.94 76 LEU A N 1
ATOM 597 C CA . LEU A 1 76 ? 3.021 -9.008 4.594 1 98.94 76 LEU A CA 1
ATOM 598 C C . LEU A 1 76 ? 2.211 -8.508 3.406 1 98.94 76 LEU A C 1
ATOM 600 O O . LEU A 1 76 ? 0.995 -8.328 3.51 1 98.94 76 LEU A O 1
ATOM 604 N N . ILE A 1 77 ? 2.859 -8.297 2.289 1 98.88 77 ILE A N 1
ATOM 605 C CA . ILE A 1 77 ? 2.209 -7.801 1.08 1 98.88 77 ILE A CA 1
ATOM 606 C C . ILE A 1 77 ? 1.23 -8.852 0.556 1 98.88 77 ILE A C 1
ATOM 608 O O . ILE A 1 77 ? 0.102 -8.523 0.181 1 98.88 77 ILE A O 1
ATOM 612 N N . HIS A 1 78 ? 1.66 -10.062 0.537 1 98.75 78 HIS A N 1
ATOM 613 C CA . HIS A 1 78 ? 0.747 -11.117 0.11 1 98.75 78 HIS A CA 1
ATOM 614 C C . HIS A 1 78 ? -0.477 -11.18 1.017 1 98.75 78 HIS A C 1
ATOM 616 O O . HIS A 1 78 ? -1.603 -11.336 0.537 1 98.75 78 HIS A O 1
ATOM 622 N N . THR A 1 79 ? -0.276 -11.117 2.324 1 98.81 79 THR A N 1
ATOM 623 C CA . THR A 1 79 ? -1.368 -11.227 3.285 1 98.81 79 THR A CA 1
ATOM 624 C C . THR A 1 79 ? -2.357 -10.078 3.113 1 98.81 79 THR A C 1
ATOM 626 O O . THR A 1 79 ? -3.57 -10.273 3.207 1 98.81 79 THR A O 1
ATOM 629 N N . TYR A 1 80 ? -1.835 -8.883 2.859 1 98.81 80 TYR A N 1
ATOM 630 C CA . TYR A 1 80 ? -2.756 -7.777 2.611 1 98.81 80 TYR A CA 1
ATOM 631 C C . TYR A 1 80 ? -3.693 -8.102 1.454 1 98.81 80 TYR A C 1
ATOM 633 O O . TYR A 1 80 ? -4.883 -7.781 1.504 1 98.81 80 TYR A O 1
ATOM 641 N N . SER A 1 81 ? -3.143 -8.656 0.38 1 98.62 81 SER A N 1
ATOM 642 C CA . SER A 1 81 ? -3.949 -8.945 -0.801 1 98.62 81 SER A CA 1
ATOM 643 C C . SER A 1 81 ? -5.039 -9.969 -0.488 1 98.62 81 SER A C 1
ATOM 645 O O . SER A 1 81 ? -6.152 -9.875 -1.013 1 98.62 81 SER A O 1
ATOM 647 N N . LEU A 1 82 ? -4.758 -10.961 0.415 1 98.19 82 LEU A N 1
ATOM 648 C CA . LEU A 1 82 ? -5.754 -11.945 0.82 1 98.19 82 LEU A CA 1
ATOM 649 C C . LEU A 1 82 ? -6.879 -11.289 1.613 1 98.19 82 LEU A C 1
ATOM 651 O O . LEU A 1 82 ? -8.055 -11.586 1.399 1 98.19 82 LEU A O 1
ATOM 655 N N . ILE A 1 83 ? -6.504 -10.414 2.506 1 98.75 83 ILE A N 1
ATOM 656 C CA . ILE A 1 83 ? -7.484 -9.742 3.352 1 98.75 83 ILE A CA 1
ATOM 657 C C . ILE A 1 83 ? -8.453 -8.945 2.48 1 98.75 83 ILE A C 1
ATOM 659 O O . ILE A 1 83 ? -9.672 -9.047 2.646 1 98.75 83 ILE A O 1
ATOM 663 N N . HIS A 1 84 ? -7.914 -8.172 1.557 1 98.75 84 HIS A N 1
ATOM 664 C CA . HIS A 1 84 ? -8.766 -7.328 0.723 1 98.75 84 HIS A CA 1
ATOM 665 C C . HIS A 1 84 ? -9.57 -8.164 -0.263 1 98.75 84 HIS A C 1
ATOM 667 O O . HIS A 1 84 ? -10.734 -7.852 -0.547 1 98.75 84 HIS A O 1
ATOM 673 N N . ASP A 1 85 ? -9 -9.242 -0.732 1 97.25 85 ASP A N 1
ATOM 674 C CA . ASP A 1 85 ? -9.695 -10.141 -1.651 1 97.25 85 ASP A CA 1
ATOM 675 C C . ASP A 1 85 ? -10.898 -10.797 -0.977 1 97.25 85 ASP A C 1
ATOM 677 O O . ASP A 1 85 ? -11.898 -11.094 -1.632 1 97.25 85 ASP A O 1
ATOM 681 N N . ASP A 1 86 ? -10.836 -10.977 0.325 1 97.44 86 ASP A N 1
ATOM 682 C CA . ASP A 1 86 ? -11.867 -11.68 1.091 1 97.44 86 ASP A CA 1
ATOM 683 C C . ASP A 1 86 ? -13.023 -10.75 1.435 1 97.44 86 ASP A C 1
ATOM 685 O O . ASP A 1 86 ? -14.062 -11.195 1.924 1 97.44 86 ASP A O 1
ATOM 689 N N . LEU A 1 87 ? -12.961 -9.469 1.149 1 98.38 87 LEU A N 1
ATOM 690 C CA . LEU A 1 87 ? -13.945 -8.477 1.573 1 98.38 87 LEU A CA 1
ATOM 691 C C . LEU A 1 87 ? -15.289 -8.727 0.904 1 98.38 87 LEU A C 1
ATOM 693 O O . LEU A 1 87 ? -15.352 -9.344 -0.163 1 98.38 87 LEU A O 1
ATOM 697 N N . PRO A 1 88 ? -16.406 -8.172 1.475 1 97.56 88 PRO A N 1
ATOM 698 C CA . PRO A 1 88 ? -17.75 -8.352 0.921 1 97.56 88 PRO A CA 1
ATOM 699 C C . PRO A 1 88 ? -17.859 -7.855 -0.517 1 97.56 88 PRO A C 1
ATOM 701 O O . PRO A 1 88 ? -18.578 -8.453 -1.324 1 97.56 88 PRO A O 1
ATOM 704 N N . ALA A 1 89 ? -17.156 -6.848 -0.869 1 96.38 89 ALA A N 1
ATOM 705 C CA . ALA A 1 89 ? -17.25 -6.246 -2.197 1 96.38 89 ALA A CA 1
ATOM 706 C C . ALA A 1 89 ? -16.484 -7.074 -3.229 1 96.38 89 ALA A C 1
ATOM 708 O O . ALA A 1 89 ? -16.594 -6.824 -4.434 1 96.38 89 ALA A O 1
ATOM 709 N N . MET A 1 90 ? -15.758 -8.133 -2.758 1 94.94 90 MET A N 1
ATOM 710 C CA . MET A 1 90 ? -14.961 -8.984 -3.641 1 94.94 90 MET A CA 1
ATOM 711 C C . MET A 1 90 ? -15.391 -10.438 -3.533 1 94.94 90 MET A C 1
ATOM 713 O O . MET A 1 90 ? -16.516 -10.789 -3.908 1 94.94 90 MET A O 1
ATOM 717 N N . ASP A 1 91 ? -14.586 -11.242 -2.883 1 92.5 91 ASP A N 1
ATOM 718 C CA . ASP A 1 91 ? -14.938 -12.656 -2.836 1 92.5 91 ASP A CA 1
ATOM 719 C C . ASP A 1 91 ? -15.906 -12.945 -1.688 1 92.5 91 ASP A C 1
ATOM 721 O O . ASP A 1 91 ? -16.578 -13.969 -1.684 1 92.5 91 ASP A O 1
ATOM 725 N N . ASN A 1 92 ? -15.969 -12.078 -0.756 1 94.94 92 ASN A N 1
ATOM 726 C CA . ASN A 1 92 ? -16.828 -12.195 0.421 1 94.94 92 ASN A CA 1
ATOM 727 C C . ASN A 1 92 ? -16.672 -13.562 1.089 1 94.94 92 ASN A C 1
ATOM 729 O O . ASN A 1 92 ? -17.656 -14.203 1.423 1 94.94 92 ASN A O 1
ATOM 733 N N . ASP A 1 93 ? -15.445 -13.984 1.284 1 94.69 93 ASP A N 1
ATOM 734 C CA . ASP A 1 93 ? -15.18 -15.289 1.875 1 94.69 93 ASP A CA 1
ATOM 735 C C . ASP A 1 93 ? -15.367 -15.258 3.391 1 94.69 93 ASP A C 1
ATOM 737 O O . ASP A 1 93 ? -14.992 -14.281 4.047 1 94.69 93 ASP A O 1
ATOM 741 N N . ASP A 1 94 ? -15.867 -16.375 3.941 1 95.88 94 ASP A N 1
ATOM 742 C CA . ASP A 1 94 ? -16.062 -16.469 5.387 1 95.88 94 ASP A CA 1
ATOM 743 C C . ASP A 1 94 ? -14.781 -16.969 6.07 1 95.88 94 ASP A C 1
ATOM 745 O O . ASP A 1 94 ? -14.477 -16.547 7.191 1 95.88 94 ASP A O 1
ATOM 749 N N . TYR A 1 95 ? -13.977 -17.828 5.312 1 95.12 95 TYR A N 1
ATOM 750 C CA . TYR A 1 95 ? -12.812 -18.469 5.918 1 95.12 95 TYR A CA 1
ATOM 751 C C . TYR A 1 95 ? -11.586 -18.328 5.023 1 95.12 95 TYR A C 1
ATOM 753 O O . TYR A 1 95 ? -11.703 -18.328 3.797 1 95.12 95 TYR A O 1
ATOM 761 N N . ARG A 1 96 ? -10.492 -18.203 5.609 1 94.69 96 ARG A N 1
ATOM 762 C CA . ARG A 1 96 ? -9.156 -18.203 5.016 1 94.69 96 ARG A CA 1
ATOM 763 C C . ARG A 1 96 ? -8.148 -18.875 5.941 1 94.69 96 ARG A C 1
ATOM 765 O O . ARG A 1 96 ? -8.031 -18.5 7.113 1 94.69 96 ARG A O 1
ATOM 772 N N . ARG A 1 97 ? -7.527 -19.891 5.477 1 94.5 97 ARG A N 1
ATOM 773 C CA . ARG A 1 97 ? -6.523 -20.625 6.234 1 94.5 97 ARG A CA 1
ATOM 774 C C . ARG A 1 97 ? -7.113 -21.203 7.516 1 94.5 97 ARG A C 1
ATOM 776 O O . ARG A 1 97 ? -6.5 -21.125 8.578 1 94.5 97 ARG A O 1
ATOM 783 N N . GLY A 1 98 ? -8.305 -21.609 7.387 1 93.69 98 GLY A N 1
ATOM 784 C CA . GLY A 1 98 ? -8.977 -22.312 8.469 1 93.69 98 GLY A CA 1
ATOM 785 C C . GLY A 1 98 ? -9.531 -21.391 9.531 1 93.69 98 GLY A C 1
ATOM 786 O O . GLY A 1 98 ? -10.078 -21.859 10.539 1 93.69 98 GLY A O 1
ATOM 787 N N . LYS A 1 99 ? -9.406 -20.094 9.32 1 96.69 99 LYS A N 1
ATOM 788 C CA . LYS A 1 99 ? -9.906 -19.109 10.266 1 96.69 99 LYS A CA 1
ATOM 789 C C . LYS A 1 99 ? -10.906 -18.156 9.602 1 96.69 99 LYS A C 1
ATOM 791 O O . LYS A 1 99 ? -10.961 -18.078 8.375 1 96.69 99 LYS A O 1
ATOM 796 N N . LEU A 1 100 ? -11.758 -17.562 10.422 1 98.06 100 LEU A N 1
ATOM 797 C CA . LEU A 1 100 ? -12.609 -16.516 9.875 1 98.06 100 LEU A CA 1
ATOM 798 C C . LEU A 1 100 ? -11.766 -15.445 9.188 1 98.06 100 LEU A C 1
ATOM 800 O O . LEU A 1 100 ? -10.672 -15.109 9.648 1 98.06 100 LEU A O 1
ATOM 804 N N . THR A 1 101 ? -12.281 -14.953 8.109 1 98.25 101 THR A N 1
ATOM 805 C CA . THR A 1 101 ? -11.594 -13.859 7.434 1 98.25 101 THR A CA 1
ATOM 806 C C . THR A 1 101 ? -11.578 -12.609 8.305 1 98.25 101 THR A C 1
ATOM 808 O O . THR A 1 101 ? -12.367 -12.5 9.25 1 98.25 101 THR A O 1
ATOM 811 N N . SER A 1 102 ? -10.734 -11.727 7.988 1 98.62 102 SER A N 1
ATOM 812 C CA . SER A 1 102 ? -10.531 -10.539 8.812 1 98.62 102 SER A CA 1
ATOM 813 C C . SER A 1 102 ? -11.828 -9.75 8.961 1 98.62 102 SER A C 1
ATOM 815 O O . SER A 1 102 ? -12.156 -9.281 10.047 1 98.62 102 SER A O 1
ATOM 817 N N . HIS A 1 103 ? -12.578 -9.586 7.824 1 98.62 103 HIS A N 1
ATOM 818 C CA . HIS A 1 103 ? -13.797 -8.781 7.887 1 98.62 103 HIS A CA 1
ATOM 819 C C . HIS A 1 103 ? -14.875 -9.477 8.719 1 98.62 103 HIS A C 1
ATOM 821 O O . HIS A 1 103 ? -15.727 -8.812 9.312 1 98.62 103 HIS A O 1
ATOM 827 N N . LYS A 1 104 ? -14.875 -10.82 8.766 1 98.44 104 LYS A N 1
ATOM 828 C CA . LYS A 1 104 ? -15.812 -11.562 9.594 1 98.44 104 LYS A CA 1
ATOM 829 C C . LYS A 1 104 ? -15.414 -11.5 11.07 1 98.44 104 LYS A C 1
ATOM 831 O O . LYS A 1 104 ? -16.281 -11.438 11.945 1 98.44 104 LYS A O 1
ATOM 836 N N . LYS A 1 105 ? -14.164 -11.547 11.32 1 98.5 105 LYS A N 1
ATOM 837 C CA . LYS A 1 105 ? -13.648 -11.57 12.688 1 98.5 105 LYS A CA 1
ATOM 838 C C . LYS A 1 105 ? -13.711 -10.188 13.32 1 98.5 105 LYS A C 1
ATOM 840 O O . LYS A 1 105 ? -14.109 -10.047 14.477 1 98.5 105 LYS A O 1
ATOM 845 N N . TRP A 1 106 ? -13.352 -9.148 12.609 1 98 106 TRP A N 1
ATOM 846 C CA . TRP A 1 106 ? -13.133 -7.84 13.203 1 98 106 TRP A CA 1
ATOM 847 C C . TRP A 1 106 ? -14.133 -6.82 12.672 1 98 106 TRP A C 1
ATOM 849 O O . TRP A 1 106 ? -14.516 -5.891 13.383 1 98 106 TRP A O 1
ATOM 859 N N . GLY A 1 107 ? -14.516 -6.957 11.43 1 97.94 107 GLY A N 1
ATOM 860 C CA . GLY A 1 107 ? -15.328 -5.984 10.711 1 97.94 107 GLY A CA 1
ATOM 861 C C . GLY A 1 107 ? -14.703 -5.551 9.398 1 97.94 107 GLY A C 1
ATOM 862 O O . GLY A 1 107 ? -13.508 -5.742 9.172 1 97.94 107 GLY A O 1
ATOM 863 N N . GLU A 1 108 ? -15.523 -5.02 8.562 1 98.19 108 GLU A N 1
ATOM 864 C CA . GLU A 1 108 ? -15.094 -4.645 7.219 1 98.19 108 GLU A CA 1
ATOM 865 C C . GLU A 1 108 ? -14.078 -3.508 7.262 1 98.19 108 GLU A C 1
ATOM 867 O O . GLU A 1 108 ? -13.055 -3.551 6.574 1 98.19 108 GLU A O 1
ATOM 872 N N . ALA A 1 109 ? -14.312 -2.436 8.039 1 98 109 ALA A N 1
ATOM 873 C CA . ALA A 1 109 ? -13.391 -1.306 8.156 1 98 109 ALA A CA 1
ATOM 874 C C . ALA A 1 109 ? -12.031 -1.76 8.672 1 98 109 ALA A C 1
ATOM 876 O O . ALA A 1 109 ? -10.992 -1.367 8.125 1 98 109 ALA A O 1
ATOM 877 N N . GLU A 1 110 ? -12.039 -2.584 9.68 1 98.25 110 GLU A N 1
ATOM 878 C CA . GLU A 1 110 ? -10.805 -3.105 10.266 1 98.25 110 GLU A CA 1
ATOM 879 C C . GLU A 1 110 ? -10.016 -3.922 9.25 1 98.25 110 GLU A C 1
ATOM 881 O O . GLU A 1 110 ? -8.789 -3.83 9.195 1 98.25 110 GLU A O 1
ATOM 886 N N . ALA A 1 111 ? -10.734 -4.746 8.477 1 98.81 111 ALA A N 1
ATOM 887 C CA . ALA A 1 111 ? -10.07 -5.566 7.465 1 98.81 111 ALA A CA 1
ATOM 888 C C . ALA A 1 111 ? -9.414 -4.699 6.395 1 98.81 111 ALA A C 1
ATOM 890 O O . ALA A 1 111 ? -8.281 -4.953 5.988 1 98.81 111 ALA A O 1
ATOM 891 N N . ILE A 1 112 ? -10.141 -3.645 5.93 1 98.81 112 ILE A N 1
ATOM 892 C CA . ILE A 1 112 ? -9.594 -2.729 4.938 1 98.81 112 ILE A CA 1
ATOM 893 C C . ILE A 1 112 ? -8.328 -2.072 5.488 1 98.81 112 ILE A C 1
ATOM 895 O O . ILE A 1 112 ? -7.293 -2.047 4.816 1 98.81 112 ILE A O 1
ATOM 899 N N . LEU A 1 113 ? -8.352 -1.639 6.707 1 98.81 113 LEU A N 1
ATOM 900 C CA . LEU A 1 113 ? -7.234 -0.925 7.312 1 98.81 113 LEU A CA 1
ATOM 901 C C . LEU A 1 113 ? -6.074 -1.872 7.59 1 98.81 113 LEU A C 1
ATOM 903 O O . LEU A 1 113 ? -4.91 -1.474 7.512 1 98.81 113 LEU A O 1
ATOM 907 N N . ALA A 1 114 ? -6.414 -3.135 7.941 1 98.81 114 ALA A N 1
ATOM 908 C CA . ALA A 1 114 ? -5.348 -4.117 8.102 1 98.81 114 ALA A CA 1
ATOM 909 C C . ALA A 1 114 ? -4.531 -4.254 6.82 1 98.81 114 ALA A C 1
ATOM 911 O O . ALA A 1 114 ? -3.297 -4.266 6.863 1 98.81 114 ALA A O 1
ATOM 912 N N . GLY A 1 115 ? -5.246 -4.383 5.711 1 98.88 115 GLY A N 1
ATOM 913 C CA . GLY A 1 115 ? -4.547 -4.43 4.434 1 98.88 115 GLY A CA 1
ATOM 914 C C . GLY A 1 115 ? -3.775 -3.162 4.129 1 98.88 115 GLY A C 1
ATOM 915 O O . GLY A 1 115 ? -2.625 -3.221 3.688 1 98.88 115 GLY A O 1
ATOM 916 N N . ASP A 1 116 ? -4.371 -1.996 4.434 1 98.88 116 ASP A N 1
ATOM 917 C CA . ASP A 1 116 ? -3.754 -0.695 4.191 1 98.88 116 ASP A CA 1
ATOM 918 C C . ASP A 1 116 ? -2.5 -0.515 5.043 1 98.88 116 ASP A C 1
ATOM 920 O O . ASP A 1 116 ? -1.621 0.279 4.703 1 98.88 116 ASP A O 1
ATOM 924 N N . ALA A 1 117 ? -2.43 -1.204 6.137 1 98.88 117 ALA A N 1
ATOM 925 C CA . ALA A 1 117 ? -1.272 -1.11 7.02 1 98.88 117 ALA A CA 1
ATOM 926 C C . ALA A 1 117 ? -0.194 -2.113 6.625 1 98.88 117 ALA A C 1
ATOM 928 O O . ALA A 1 117 ? 0.998 -1.799 6.656 1 98.88 117 ALA A O 1
ATOM 929 N N . LEU A 1 118 ? -0.624 -3.293 6.262 1 98.94 118 LEU A N 1
ATOM 930 C CA . LEU A 1 118 ? 0.315 -4.367 5.953 1 98.94 118 LEU A CA 1
ATOM 931 C C . LEU A 1 118 ? 1.084 -4.062 4.672 1 98.94 118 LEU A C 1
ATOM 933 O O . LEU A 1 118 ? 2.279 -4.352 4.578 1 98.94 118 LEU A O 1
ATOM 937 N N . LEU A 1 119 ? 0.425 -3.465 3.666 1 98.94 119 LEU A N 1
ATOM 938 C CA . LEU A 1 119 ? 1.062 -3.199 2.381 1 98.94 119 LEU A CA 1
ATOM 939 C C . LEU A 1 119 ? 2.254 -2.262 2.549 1 98.94 119 LEU A C 1
ATOM 941 O O . LEU A 1 119 ? 3.383 -2.621 2.207 1 98.94 119 LEU A O 1
ATOM 945 N N . PRO A 1 120 ? 2.078 -1.048 3.115 1 98.94 120 PRO A N 1
ATOM 946 C CA . PRO A 1 120 ? 3.248 -0.181 3.264 1 98.94 120 PRO A CA 1
ATOM 947 C C . PRO A 1 120 ? 4.273 -0.741 4.246 1 98.94 120 PRO A C 1
ATOM 949 O O . PRO A 1 120 ? 5.477 -0.514 4.086 1 98.94 120 PRO A O 1
ATOM 952 N N . LEU A 1 121 ? 3.83 -1.519 5.238 1 98.94 121 LEU A N 1
ATOM 953 C CA . LEU A 1 121 ? 4.793 -2.137 6.141 1 98.94 121 LEU A CA 1
ATOM 954 C C . LEU A 1 121 ? 5.668 -3.143 5.398 1 98.94 121 LEU A C 1
ATOM 956 O O . LEU A 1 121 ? 6.871 -3.227 5.648 1 98.94 121 LEU A O 1
ATOM 960 N N . GLY A 1 122 ? 5.02 -3.93 4.555 1 98.94 122 GLY A N 1
ATOM 961 C CA . GLY A 1 122 ? 5.793 -4.848 3.73 1 98.94 122 GLY A CA 1
ATOM 962 C C . GLY A 1 122 ? 6.836 -4.152 2.881 1 98.94 122 GLY A C 1
ATOM 963 O O . GLY A 1 122 ? 7.992 -4.582 2.83 1 98.94 122 GLY A O 1
ATOM 964 N N . VAL A 1 123 ? 6.473 -3.076 2.248 1 98.94 123 VAL A N 1
ATOM 965 C CA . VAL A 1 123 ? 7.402 -2.311 1.424 1 98.94 123 VAL A CA 1
ATOM 966 C C . VAL A 1 123 ? 8.5 -1.722 2.301 1 98.94 123 VAL A C 1
ATOM 968 O O . VAL A 1 123 ? 9.672 -1.698 1.908 1 98.94 123 VAL A O 1
ATOM 971 N N . GLN A 1 124 ? 8.117 -1.25 3.461 1 98.94 124 GLN A N 1
ATOM 972 C CA . GLN A 1 124 ? 9.078 -0.721 4.422 1 98.94 124 GLN A CA 1
ATOM 973 C C . GLN A 1 124 ? 10.141 -1.763 4.773 1 98.94 124 GLN A C 1
ATOM 975 O O . GLN A 1 124 ? 11.336 -1.462 4.781 1 98.94 124 GLN A O 1
ATOM 980 N N . TRP A 1 125 ? 9.688 -2.957 5.062 1 98.94 125 TRP A N 1
ATOM 981 C CA . TRP A 1 125 ? 10.602 -4.023 5.453 1 98.94 125 TRP A CA 1
ATOM 982 C C . TRP A 1 125 ? 11.531 -4.383 4.301 1 98.94 125 TRP A C 1
ATOM 984 O O . TRP A 1 125 ? 12.719 -4.66 4.516 1 98.94 125 TRP A O 1
ATOM 994 N N . ILE A 1 126 ? 11.008 -4.379 3.113 1 98.94 126 ILE A N 1
ATOM 995 C CA . ILE A 1 126 ? 11.82 -4.664 1.935 1 98.94 126 ILE A CA 1
ATOM 996 C C . ILE A 1 126 ? 12.867 -3.564 1.751 1 98.94 126 ILE A C 1
ATOM 998 O O . ILE A 1 126 ? 14.039 -3.852 1.495 1 98.94 126 ILE A O 1
ATOM 1002 N N . ALA A 1 127 ? 12.453 -2.328 1.902 1 98.94 127 ALA A N 1
ATOM 1003 C CA . ALA A 1 127 ? 13.383 -1.206 1.787 1 98.94 127 ALA A CA 1
ATOM 1004 C C . ALA A 1 127 ? 14.461 -1.271 2.867 1 98.94 127 ALA A C 1
ATOM 1006 O O . ALA A 1 127 ? 15.641 -1.072 2.588 1 98.94 127 ALA A O 1
ATOM 1007 N N . GLU A 1 128 ? 14.07 -1.545 4.09 1 98.81 128 GLU A N 1
ATOM 1008 C CA . GLU A 1 128 ? 15 -1.604 5.215 1 98.81 128 GLU A CA 1
ATOM 1009 C C . GLU A 1 128 ? 15.984 -2.758 5.059 1 98.81 128 GLU A C 1
ATOM 1011 O O . GLU A 1 128 ? 17.188 -2.598 5.305 1 98.81 128 GLU A O 1
ATOM 1016 N N . GLY A 1 129 ? 15.438 -3.912 4.715 1 98.62 129 GLY A N 1
ATOM 1017 C CA . GLY A 1 129 ? 16.281 -5.094 4.602 1 98.62 129 GLY A CA 1
ATOM 1018 C C . GLY A 1 129 ? 17.25 -5.023 3.438 1 98.62 129 GLY A C 1
ATOM 1019 O O . GLY A 1 129 ? 18.344 -5.582 3.504 1 98.62 129 GLY A O 1
ATOM 1020 N N . SER A 1 130 ? 16.875 -4.316 2.357 1 98.62 130 SER A N 1
ATOM 1021 C CA . SER A 1 130 ? 17.672 -4.355 1.133 1 98.62 130 SER A CA 1
ATOM 1022 C C . SER A 1 130 ? 18.516 -3.092 0.979 1 98.62 130 SER A C 1
ATOM 1024 O O . SER A 1 130 ? 19.516 -3.092 0.266 1 98.62 130 SER A O 1
ATOM 1026 N N . ASN A 1 131 ? 18.078 -2.004 1.586 1 98.25 131 ASN A N 1
ATOM 1027 C CA . ASN A 1 131 ? 18.641 -0.685 1.317 1 98.25 131 ASN A CA 1
ATOM 1028 C C . ASN A 1 131 ? 18.688 -0.393 -0.179 1 98.25 131 ASN A C 1
ATOM 1030 O O . ASN A 1 131 ? 19.672 0.159 -0.673 1 98.25 131 ASN A O 1
ATOM 1034 N N . SER A 1 132 ? 17.609 -0.885 -0.922 1 98.5 132 SER A N 1
ATOM 1035 C CA . SER A 1 132 ? 17.609 -0.818 -2.381 1 98.5 132 SER A CA 1
ATOM 1036 C C . SER A 1 132 ? 16.297 -0.228 -2.898 1 98.5 132 SER A C 1
ATOM 1038 O O . SER A 1 132 ? 15.234 -0.812 -2.713 1 98.5 132 SER A O 1
ATOM 1040 N N . SER A 1 133 ? 16.391 0.933 -3.6 1 98.5 133 SER A N 1
ATOM 1041 C CA . SER A 1 133 ? 15.211 1.47 -4.262 1 98.5 133 SER A CA 1
ATOM 1042 C C . SER A 1 133 ? 14.789 0.593 -5.438 1 98.5 133 SER A C 1
ATOM 1044 O O . SER A 1 133 ? 13.602 0.532 -5.781 1 98.5 133 SER A O 1
ATOM 1046 N N . GLU A 1 134 ? 15.75 -0.147 -5.984 1 98.69 134 GLU A N 1
ATOM 1047 C CA . GLU A 1 134 ? 15.469 -1.036 -7.105 1 98.69 134 GLU A CA 1
ATOM 1048 C C . GLU A 1 134 ? 14.516 -2.152 -6.699 1 98.69 134 GLU A C 1
ATOM 1050 O O . GLU A 1 134 ? 13.57 -2.463 -7.426 1 98.69 134 GLU A O 1
ATOM 1055 N N . LEU A 1 135 ? 14.766 -2.762 -5.535 1 98.94 135 LEU A N 1
ATOM 1056 C CA . LEU A 1 135 ? 13.883 -3.83 -5.078 1 98.94 135 LEU A CA 1
ATOM 1057 C C . LEU A 1 135 ? 12.5 -3.285 -4.734 1 98.94 135 LEU A C 1
ATOM 1059 O O . LEU A 1 135 ? 11.492 -3.969 -4.93 1 98.94 135 LEU A O 1
ATOM 1063 N N . VAL A 1 136 ? 12.469 -2.033 -4.242 1 98.94 136 VAL A N 1
ATOM 1064 C CA . VAL A 1 136 ? 11.188 -1.39 -3.957 1 98.94 136 VAL A CA 1
ATOM 1065 C C . VAL A 1 136 ? 10.406 -1.189 -5.254 1 98.94 136 VAL A C 1
ATOM 1067 O O . VAL A 1 136 ? 9.211 -1.468 -5.316 1 98.94 136 VAL A O 1
ATOM 1070 N N . ILE A 1 137 ? 11.062 -0.739 -6.273 1 98.94 137 ILE A N 1
ATOM 1071 C CA . ILE A 1 137 ? 10.43 -0.518 -7.566 1 98.94 137 ILE A CA 1
ATOM 1072 C C . ILE A 1 137 ? 9.914 -1.844 -8.125 1 98.94 137 ILE A C 1
ATOM 1074 O O . ILE A 1 137 ? 8.797 -1.918 -8.625 1 98.94 137 ILE A O 1
ATOM 1078 N N . MET A 1 138 ? 10.672 -2.924 -7.98 1 98.81 138 MET A N 1
ATOM 1079 C CA . MET A 1 138 ? 10.281 -4.238 -8.484 1 98.81 138 MET A CA 1
ATOM 1080 C C . MET A 1 138 ? 9.008 -4.727 -7.805 1 98.81 138 MET A C 1
ATOM 1082 O O . MET A 1 138 ? 8.062 -5.145 -8.477 1 98.81 138 MET A O 1
ATOM 1086 N N . ILE A 1 139 ? 8.969 -4.613 -6.477 1 98.94 139 ILE A N 1
ATOM 1087 C CA . ILE A 1 139 ? 7.832 -5.176 -5.762 1 98.94 139 ILE A CA 1
ATOM 1088 C C . ILE A 1 139 ? 6.598 -4.305 -5.996 1 98.94 139 ILE A C 1
ATOM 1090 O O . ILE A 1 139 ? 5.484 -4.82 -6.145 1 98.94 139 ILE A O 1
ATOM 1094 N N . THR A 1 140 ? 6.75 -2.986 -6.043 1 98.94 140 THR A N 1
ATOM 1095 C CA . THR A 1 140 ? 5.602 -2.105 -6.215 1 98.94 140 THR A CA 1
ATOM 1096 C C . THR A 1 140 ? 5.004 -2.256 -7.609 1 98.94 140 THR A C 1
ATOM 1098 O O . THR A 1 140 ? 3.785 -2.201 -7.781 1 98.94 140 THR A O 1
ATOM 1101 N N . LYS A 1 141 ? 5.809 -2.479 -8.609 1 98.75 141 LYS A N 1
ATOM 1102 C CA . LYS A 1 141 ? 5.301 -2.779 -9.945 1 98.75 141 LYS A CA 1
ATOM 1103 C C . LYS A 1 141 ? 4.535 -4.098 -9.953 1 98.75 141 LYS A C 1
ATOM 1105 O O . LYS A 1 141 ? 3.461 -4.195 -10.555 1 98.75 141 LYS A O 1
ATOM 1110 N N . ALA A 1 142 ? 5.07 -5.055 -9.273 1 98.75 142 ALA A N 1
ATOM 1111 C CA . ALA A 1 142 ? 4.496 -6.398 -9.266 1 98.75 142 ALA A CA 1
ATOM 1112 C C . ALA A 1 142 ? 3.125 -6.402 -8.594 1 98.75 142 ALA A C 1
ATOM 1114 O O . ALA A 1 142 ? 2.254 -7.195 -8.953 1 98.75 142 ALA A O 1
ATOM 1115 N N . ILE A 1 143 ? 2.924 -5.5 -7.66 1 98.75 143 ILE A N 1
ATOM 1116 C CA . ILE A 1 143 ? 1.696 -5.605 -6.875 1 98.75 143 ILE A CA 1
ATOM 1117 C C . ILE A 1 143 ? 0.725 -4.5 -7.285 1 98.75 143 ILE A C 1
ATOM 1119 O O . ILE A 1 143 ? -0.401 -4.441 -6.789 1 98.75 143 ILE A O 1
ATOM 1123 N N . GLY A 1 144 ? 1.084 -3.602 -8.234 1 98.62 144 GLY A N 1
ATOM 1124 C CA . GLY A 1 144 ? 0.295 -2.441 -8.609 1 98.62 144 GLY A CA 1
ATOM 1125 C C . GLY A 1 144 ? -0.709 -2.734 -9.711 1 98.62 144 GLY A C 1
ATOM 1126 O O . GLY A 1 144 ? -1.127 -3.881 -9.883 1 98.62 144 GLY A O 1
ATOM 1127 N N . ALA A 1 145 ? -1.099 -1.689 -10.422 1 98.5 145 ALA A N 1
ATOM 1128 C CA . ALA A 1 145 ? -2.141 -1.746 -11.445 1 98.5 145 ALA A CA 1
ATOM 1129 C C . ALA A 1 145 ? -1.707 -2.613 -12.625 1 98.5 145 ALA A C 1
ATOM 1131 O O . ALA A 1 145 ? -2.539 -3.246 -13.273 1 98.5 145 ALA A O 1
ATOM 1132 N N . ASN A 1 146 ? -0.402 -2.676 -12.836 1 98.5 146 ASN A N 1
ATOM 1133 C CA . ASN A 1 146 ? 0.125 -3.488 -13.93 1 98.5 146 ASN A CA 1
ATOM 1134 C C . ASN A 1 146 ? 0.504 -4.887 -13.453 1 98.5 146 ASN A C 1
ATOM 1136 O O . ASN A 1 146 ? 1.083 -5.668 -14.211 1 98.5 146 ASN A O 1
ATOM 1140 N N . GLY A 1 147 ? 0.223 -5.176 -12.219 1 98.5 147 GLY A N 1
ATOM 1141 C CA . GLY A 1 147 ? 0.507 -6.457 -11.594 1 98.5 147 GLY A CA 1
ATOM 1142 C C . GLY A 1 147 ? -0.685 -7.043 -10.859 1 98.5 147 GLY A C 1
ATOM 1143 O O . GLY A 1 147 ? -1.777 -7.145 -11.422 1 98.5 147 GLY A O 1
ATOM 1144 N N . MET A 1 148 ? -0.484 -7.352 -9.625 1 98.56 148 MET A N 1
ATOM 1145 C CA . MET A 1 148 ? -1.423 -8.117 -8.812 1 98.56 148 MET A CA 1
ATOM 1146 C C . MET A 1 148 ? -2.773 -7.414 -8.727 1 98.56 148 MET A C 1
ATOM 1148 O O . MET A 1 148 ? -3.818 -8.047 -8.891 1 98.56 148 MET A O 1
ATOM 1152 N N . VAL A 1 149 ? -2.811 -6.109 -8.492 1 98.69 149 VAL A N 1
ATOM 1153 C CA . VAL A 1 149 ? -4.066 -5.371 -8.391 1 98.69 149 VAL A CA 1
ATOM 1154 C C . VAL A 1 149 ? -4.785 -5.387 -9.742 1 98.69 149 VAL A C 1
ATOM 1156 O O . VAL A 1 149 ? -6.008 -5.523 -9.797 1 98.69 149 VAL A O 1
ATOM 1159 N N . GLY A 1 150 ? -3.986 -5.176 -10.789 1 98.12 150 GLY A N 1
ATOM 1160 C CA . GLY A 1 150 ? -4.578 -5.289 -12.117 1 98.12 150 GLY A CA 1
ATOM 1161 C C . GLY A 1 150 ? -5.215 -6.645 -12.367 1 98.12 150 GLY A C 1
ATOM 1162 O O . GLY A 1 150 ? -6.293 -6.727 -12.961 1 98.12 150 GLY A O 1
ATOM 1163 N N . GLY A 1 151 ? -4.578 -7.727 -11.969 1 97.56 151 GLY A N 1
ATOM 1164 C CA . GLY A 1 151 ? -5.137 -9.062 -12.078 1 97.56 151 GLY A CA 1
ATOM 1165 C C . GLY A 1 151 ? -6.426 -9.242 -11.297 1 97.56 151 GLY A C 1
ATOM 1166 O O . GLY A 1 151 ? -7.375 -9.859 -11.781 1 97.56 151 GLY A O 1
ATOM 1167 N N . GLN A 1 152 ? -6.465 -8.734 -10.07 1 96.94 152 GLN A N 1
ATOM 1168 C CA . GLN A 1 152 ? -7.668 -8.805 -9.25 1 96.94 152 GLN A CA 1
ATOM 1169 C C . GLN A 1 152 ? -8.828 -8.055 -9.906 1 96.94 152 GLN A C 1
ATOM 1171 O O . GLN A 1 152 ? -9.977 -8.5 -9.859 1 96.94 152 GLN A O 1
ATOM 1176 N N . TYR A 1 153 ? -8.562 -6.902 -10.5 1 96.88 153 TYR A N 1
ATOM 1177 C CA . TYR A 1 153 ? -9.594 -6.145 -11.195 1 96.88 153 TYR A CA 1
ATOM 1178 C C . TYR A 1 153 ? -10.172 -6.953 -12.352 1 96.88 153 TYR A C 1
ATOM 1180 O O . TYR A 1 153 ? -11.391 -7.023 -12.523 1 96.88 153 TYR A O 1
ATOM 1188 N N . LEU A 1 154 ? -9.289 -7.555 -13.141 1 95.38 154 LEU A N 1
ATOM 1189 C CA . LEU A 1 154 ? -9.734 -8.375 -14.266 1 95.38 154 LEU A CA 1
ATOM 1190 C C . LEU A 1 154 ? -10.586 -9.539 -13.781 1 95.38 154 LEU A C 1
ATOM 1192 O O . LEU A 1 154 ? -11.555 -9.93 -14.438 1 95.38 154 LEU A O 1
ATOM 1196 N N . ASP A 1 155 ? -10.203 -10.094 -12.633 1 93.69 155 ASP A N 1
ATOM 1197 C CA . ASP A 1 155 ? -10.961 -11.195 -12.039 1 93.69 155 ASP A CA 1
ATOM 1198 C C . ASP A 1 155 ? -12.383 -10.766 -11.695 1 93.69 155 ASP A C 1
ATOM 1200 O O . ASP A 1 155 ? -13.344 -11.477 -11.992 1 93.69 155 ASP A O 1
ATOM 1204 N N . ILE A 1 156 ? -12.516 -9.602 -11.07 1 91.75 156 ILE A N 1
ATOM 1205 C CA . ILE A 1 156 ? -13.82 -9.086 -10.68 1 91.75 156 ILE A CA 1
ATOM 1206 C C . ILE A 1 156 ? -14.641 -8.734 -11.922 1 91.75 156 ILE A C 1
ATOM 1208 O O . ILE A 1 156 ? -15.82 -9.062 -12.008 1 91.75 156 ILE A O 1
ATOM 1212 N N . ASP A 1 157 ? -13.977 -8.133 -12.836 1 89.44 157 ASP A N 1
ATOM 1213 C CA . ASP A 1 157 ? -14.648 -7.656 -14.039 1 89.44 157 ASP A CA 1
ATOM 1214 C C . ASP A 1 157 ? -15.141 -8.828 -14.891 1 89.44 157 ASP A C 1
ATOM 1216 O O . ASP A 1 157 ? -16.141 -8.703 -15.602 1 89.44 157 ASP A O 1
ATOM 1220 N N . SER A 1 1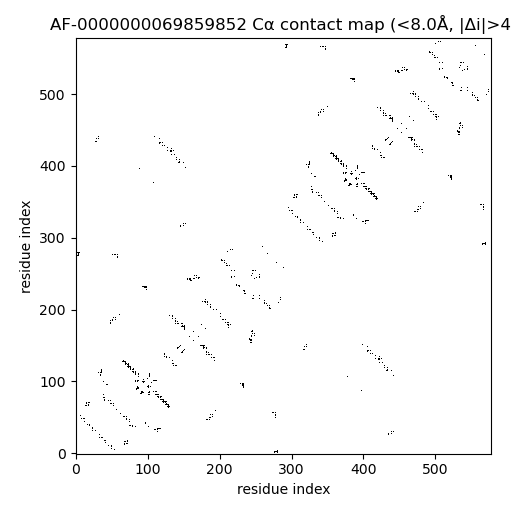58 ? -14.484 -9.93 -14.82 1 89.94 158 SER A N 1
ATOM 1221 C CA . SER A 1 158 ? -14.805 -11.07 -15.688 1 89.94 158 SER A CA 1
ATOM 1222 C C . SER A 1 158 ? -15.781 -12.016 -15.008 1 89.94 158 SER A C 1
ATOM 1224 O O . SER A 1 158 ? -16.312 -12.93 -15.641 1 89.94 158 SER A O 1
ATOM 1226 N N . THR A 1 159 ? -16.031 -11.773 -13.758 1 86.5 159 THR A N 1
ATOM 1227 C CA . THR A 1 159 ? -16.922 -12.664 -13.031 1 86.5 159 THR A CA 1
ATOM 1228 C C . THR A 1 159 ? -18.328 -12.602 -13.609 1 86.5 159 THR A C 1
ATOM 1230 O O . THR A 1 159 ? -18.875 -11.523 -13.82 1 86.5 159 THR A O 1
ATOM 1233 N N . ASN A 1 160 ? -18.859 -13.719 -13.883 1 84.56 160 ASN A N 1
ATOM 1234 C CA . ASN A 1 160 ? -20.188 -13.891 -14.461 1 84.56 160 ASN A CA 1
ATOM 1235 C C . ASN A 1 160 ? -20.281 -13.234 -15.836 1 84.56 160 ASN A C 1
ATOM 1237 O O . ASN A 1 160 ? -21.359 -12.781 -16.234 1 84.56 160 ASN A O 1
ATOM 1241 N N . ASN A 1 161 ? -19.109 -13.023 -16.391 1 86 161 ASN A N 1
ATOM 1242 C CA . ASN A 1 161 ? -19.062 -12.469 -17.734 1 86 161 ASN A CA 1
ATOM 1243 C C . ASN A 1 161 ? -18.828 -13.555 -18.781 1 86 161 ASN A C 1
ATOM 1245 O O . ASN A 1 161 ? -17.672 -13.906 -19.047 1 86 161 ASN A O 1
ATOM 1249 N N . ALA A 1 162 ? -19.828 -13.922 -19.438 1 83.5 162 ALA A N 1
ATOM 1250 C CA . ALA A 1 162 ? -19.797 -15.023 -20.391 1 83.5 162 ALA A CA 1
ATOM 1251 C C . ALA A 1 162 ? -18.953 -14.672 -21.609 1 83.5 162 ALA A C 1
ATOM 1253 O O . ALA A 1 162 ? -18.438 -15.555 -22.297 1 83.5 162 ALA A O 1
ATOM 1254 N N . SER A 1 163 ? -18.766 -13.398 -21.797 1 85.94 163 SER A N 1
ATOM 1255 C CA . SER A 1 163 ? -18.062 -12.953 -23.016 1 85.94 163 SER A CA 1
ATOM 1256 C C . SER A 1 163 ? -16.578 -13.305 -22.953 1 85.94 163 SER A C 1
ATOM 1258 O O . SER A 1 163 ? -15.922 -13.391 -23.984 1 85.94 163 SER A O 1
ATOM 1260 N N . VAL A 1 164 ? -16.109 -13.594 -21.734 1 87.56 164 VAL A N 1
ATOM 1261 C CA . VAL A 1 164 ? -14.695 -13.883 -21.625 1 87.56 164 VAL A CA 1
ATOM 1262 C C . VAL A 1 164 ? -14.492 -15.32 -21.125 1 87.56 164 VAL A C 1
ATOM 1264 O O . VAL A 1 164 ? -13.359 -15.742 -20.875 1 87.56 164 VAL A O 1
ATOM 1267 N N . ALA A 1 165 ? -15.523 -16.062 -21.125 1 84.69 165 ALA A N 1
ATOM 1268 C CA . ALA A 1 165 ? -15.453 -17.406 -20.562 1 84.69 165 ALA A CA 1
ATOM 1269 C C . ALA A 1 165 ? -14.555 -18.312 -21.391 1 84.69 165 ALA A C 1
ATOM 1271 O O . ALA A 1 165 ? -13.875 -19.203 -20.859 1 84.69 165 ALA A O 1
ATOM 1272 N N . ASP A 1 166 ? -14.461 -18 -22.656 1 87.75 166 ASP A N 1
ATOM 1273 C CA . ASP A 1 166 ? -13.672 -18.859 -23.547 1 87.75 166 ASP A CA 1
ATOM 1274 C C . ASP A 1 166 ? -12.453 -18.109 -24.078 1 87.75 166 ASP A C 1
ATOM 1276 O O . ASP A 1 166 ? -11.836 -18.531 -25.062 1 87.75 166 ASP A O 1
ATOM 1280 N N . ASP A 1 167 ? -12.125 -17.031 -23.438 1 92.12 167 ASP A N 1
ATOM 1281 C CA . ASP A 1 167 ? -10.984 -16.219 -23.859 1 92.12 167 ASP A CA 1
ATOM 1282 C C . ASP A 1 167 ? -9.719 -16.625 -23.109 1 92.12 167 ASP A C 1
ATOM 1284 O O . ASP A 1 167 ? -9.367 -16.016 -22.094 1 92.12 167 ASP A O 1
ATOM 1288 N N . GLU A 1 168 ? -9.016 -17.531 -23.656 1 91.31 168 GLU A N 1
ATOM 1289 C CA . GLU A 1 168 ? -7.836 -18.094 -23.031 1 91.31 168 GLU A CA 1
ATOM 1290 C C . GLU A 1 168 ? -6.781 -17.031 -22.75 1 91.31 168 GLU A C 1
ATOM 1292 O O . GLU A 1 168 ? -6.117 -17.047 -21.719 1 91.31 168 GLU A O 1
ATOM 1297 N N . LYS A 1 169 ? -6.598 -16.156 -23.688 1 94.19 169 LYS A N 1
ATOM 1298 C CA . LYS A 1 169 ? -5.609 -15.086 -23.547 1 94.19 169 LYS A CA 1
ATOM 1299 C C . LYS A 1 169 ? -5.941 -14.188 -22.359 1 94.19 169 LYS A C 1
ATOM 1301 O O . LYS A 1 169 ? -5.055 -13.82 -21.578 1 94.19 169 LYS A O 1
ATOM 1306 N N . PHE A 1 170 ? -7.199 -13.891 -22.266 1 93.81 170 PHE A N 1
ATOM 1307 C CA . PHE A 1 170 ? -7.66 -13.055 -21.156 1 93.81 170 PHE A CA 1
ATOM 1308 C C . PHE A 1 170 ? -7.457 -13.758 -19.828 1 93.81 170 PHE A C 1
ATOM 1310 O O . PHE A 1 170 ? -6.926 -13.172 -18.875 1 93.81 170 PHE A O 1
ATOM 1317 N N . ILE A 1 171 ? -7.824 -14.984 -19.781 1 93.06 171 ILE A N 1
ATOM 1318 C CA . ILE A 1 171 ? -7.758 -15.766 -18.547 1 93.06 171 ILE A CA 1
ATOM 1319 C C . ILE A 1 171 ? -6.301 -15.93 -18.125 1 93.06 171 ILE A C 1
ATOM 1321 O O . ILE A 1 171 ? -5.969 -15.766 -16.953 1 93.06 171 ILE A O 1
ATOM 1325 N N . ASN A 1 172 ? -5.465 -16.188 -19.062 1 93.44 172 ASN A N 1
ATOM 1326 C CA . ASN A 1 172 ? -4.043 -16.344 -18.766 1 93.44 172 ASN A CA 1
ATOM 1327 C C . ASN A 1 172 ? -3.436 -15.047 -18.234 1 93.44 172 ASN A C 1
ATOM 1329 O O . ASN A 1 172 ? -2.648 -15.078 -17.281 1 93.44 172 ASN A O 1
ATOM 1333 N N . LYS A 1 173 ? -3.785 -13.977 -18.859 1 95.25 173 LYS A N 1
ATOM 1334 C CA . LYS A 1 173 ? -3.289 -12.672 -18.422 1 95.25 173 LYS A CA 1
ATOM 1335 C C . LYS A 1 173 ? -3.76 -12.359 -17 1 95.25 173 LYS A C 1
ATOM 1337 O O . LYS A 1 173 ? -2.967 -11.938 -16.156 1 95.25 173 LYS A O 1
ATOM 1342 N N . MET A 1 174 ? -5 -12.562 -16.781 1 95.44 174 MET A N 1
ATOM 1343 C CA . MET A 1 174 ? -5.602 -12.312 -15.477 1 95.44 174 MET A CA 1
ATOM 1344 C C . MET A 1 174 ? -4.926 -13.148 -14.398 1 95.44 174 MET A C 1
ATOM 1346 O O . MET A 1 174 ? -4.512 -12.625 -13.367 1 95.44 174 MET A O 1
ATOM 1350 N N . GLU A 1 175 ? -4.73 -14.398 -14.648 1 94.56 175 GLU A N 1
ATOM 1351 C CA . GLU A 1 175 ? -4.129 -15.305 -13.68 1 94.56 175 GLU A CA 1
ATOM 1352 C C . GLU A 1 175 ? -2.656 -14.977 -13.445 1 94.56 175 GLU A C 1
ATOM 1354 O O . GLU A 1 175 ? -2.164 -15.062 -12.32 1 94.56 175 GLU A O 1
ATOM 1359 N N . TRP A 1 176 ? -2.031 -14.609 -14.516 1 96.06 176 TRP A N 1
ATOM 1360 C CA . TRP A 1 176 ? -0.631 -14.219 -14.406 1 96.06 176 TRP A CA 1
ATOM 1361 C C . TRP A 1 176 ? -0.478 -12.992 -13.508 1 96.06 176 TRP A C 1
ATOM 1363 O O . TRP A 1 176 ? 0.362 -12.977 -12.609 1 96.06 176 TRP A O 1
ATOM 1373 N N . LEU A 1 177 ? -1.269 -12.031 -13.766 1 97.56 177 LEU A N 1
ATOM 1374 C CA . LEU A 1 177 ? -1.178 -10.789 -13 1 97.56 177 LEU A CA 1
ATOM 1375 C C . LEU A 1 177 ? -1.565 -11.023 -11.547 1 97.56 177 LEU A C 1
ATOM 1377 O O . LEU A 1 177 ? -0.876 -10.562 -10.633 1 97.56 177 LEU A O 1
ATOM 1381 N N . LYS A 1 178 ? -2.605 -11.773 -11.352 1 96.19 178 LYS A N 1
ATOM 1382 C CA . LYS A 1 178 ? -3.172 -11.953 -10.016 1 96.19 178 LYS A CA 1
ATOM 1383 C C . LYS A 1 178 ? -2.248 -12.789 -9.141 1 96.19 178 LYS A C 1
ATOM 1385 O O . LYS A 1 178 ? -2.131 -12.539 -7.938 1 96.19 178 LYS A O 1
ATOM 1390 N N . THR A 1 179 ? -1.572 -13.781 -9.711 1 96.12 179 THR A N 1
ATOM 1391 C CA . THR A 1 179 ? -0.83 -14.742 -8.906 1 96.12 179 THR A CA 1
ATOM 1392 C C . THR A 1 179 ? 0.63 -14.805 -9.352 1 96.12 179 THR A C 1
ATOM 1394 O O . THR A 1 179 ? 1.539 -14.672 -8.523 1 96.12 179 THR A O 1
ATOM 1397 N N . GLY A 1 180 ? 0.896 -14.898 -10.594 1 97.31 180 GLY A N 1
ATOM 1398 C CA . GLY A 1 180 ? 2.221 -15.133 -11.141 1 97.31 180 GLY A CA 1
ATOM 1399 C C . GLY A 1 180 ? 3.176 -13.977 -10.906 1 97.31 180 GLY A C 1
ATOM 1400 O O . GLY A 1 180 ? 4.359 -14.188 -10.641 1 97.31 180 GLY A O 1
ATOM 1401 N N . CYS A 1 181 ? 2.666 -12.773 -10.945 1 97.38 181 CYS A N 1
ATOM 1402 C CA . CYS A 1 181 ? 3.498 -11.578 -10.883 1 97.38 181 CYS A CA 1
ATOM 1403 C C . CYS A 1 181 ? 4.246 -11.508 -9.555 1 97.38 181 CYS A C 1
ATOM 1405 O O . CYS A 1 181 ? 5.449 -11.25 -9.531 1 97.38 181 CYS A O 1
ATOM 1407 N N . LEU A 1 182 ? 3.514 -11.734 -8.492 1 98.5 182 LEU A N 1
ATOM 1408 C CA . LEU A 1 182 ? 4.152 -11.617 -7.184 1 98.5 182 LEU A CA 1
ATOM 1409 C C . LEU A 1 182 ? 5.129 -12.773 -6.953 1 98.5 182 LEU A C 1
ATOM 1411 O O . LEU A 1 182 ? 6.168 -12.586 -6.316 1 98.5 182 LEU A O 1
ATOM 1415 N N . ILE A 1 183 ? 4.828 -13.945 -7.465 1 98.38 183 ILE A N 1
ATOM 1416 C CA . ILE A 1 183 ? 5.73 -15.086 -7.371 1 98.38 183 ILE A CA 1
ATOM 1417 C C . ILE A 1 183 ? 7.016 -14.789 -8.133 1 98.38 183 ILE A C 1
ATOM 1419 O O . ILE A 1 183 ? 8.117 -14.961 -7.605 1 98.38 183 ILE A O 1
ATOM 1423 N N . GLN A 1 184 ? 6.859 -14.312 -9.344 1 98.44 184 GLN A N 1
ATOM 1424 C CA . GLN A 1 184 ? 8.031 -13.961 -10.133 1 98.44 184 GLN A CA 1
ATOM 1425 C C . GLN A 1 184 ? 8.867 -12.891 -9.445 1 98.44 184 GLN A C 1
ATOM 1427 O O . GLN A 1 184 ? 10.094 -12.961 -9.422 1 98.44 184 GLN A O 1
ATOM 1432 N N . ALA A 1 185 ? 8.211 -11.867 -8.898 1 98.81 185 ALA A N 1
ATOM 1433 C CA . ALA A 1 185 ? 8.914 -10.781 -8.227 1 98.81 185 ALA A CA 1
ATOM 1434 C C . ALA A 1 185 ? 9.75 -11.312 -7.062 1 98.81 185 ALA A C 1
ATOM 1436 O O . ALA A 1 185 ? 10.852 -10.82 -6.805 1 98.81 185 ALA A O 1
ATOM 1437 N N . SER A 1 186 ? 9.227 -12.266 -6.305 1 98.81 186 SER A N 1
ATOM 1438 C CA . SER A 1 186 ? 9.945 -12.844 -5.168 1 98.81 186 SER A CA 1
ATOM 1439 C C . SER A 1 186 ? 11.273 -13.453 -5.605 1 98.81 186 SER A C 1
ATOM 1441 O O . SER A 1 186 ? 12.305 -13.227 -4.969 1 98.81 186 SER A O 1
ATOM 1443 N N . VAL A 1 187 ? 11.273 -14.141 -6.715 1 98.81 187 VAL A N 1
ATOM 1444 C CA . VAL A 1 187 ? 12.469 -14.797 -7.23 1 98.81 187 VAL A CA 1
ATOM 1445 C C . VAL A 1 187 ? 13.414 -13.758 -7.832 1 98.81 187 VAL A C 1
ATOM 1447 O O . VAL A 1 187 ? 14.617 -13.773 -7.566 1 98.81 187 VAL A O 1
ATOM 1450 N N . GLU A 1 188 ? 12.836 -12.852 -8.617 1 98.69 188 GLU A N 1
ATOM 1451 C CA . GLU A 1 188 ? 13.648 -11.844 -9.289 1 98.69 188 GLU A CA 1
ATOM 1452 C C . GLU A 1 188 ? 14.328 -10.922 -8.281 1 98.69 188 GLU A C 1
ATOM 1454 O O . GLU A 1 188 ? 15.484 -10.531 -8.469 1 98.69 188 GLU A O 1
ATOM 1459 N N . MET A 1 189 ? 13.602 -10.531 -7.305 1 98.88 189 MET A N 1
ATOM 1460 C CA . MET A 1 189 ? 14.188 -9.68 -6.273 1 98.88 189 MET A CA 1
ATOM 1461 C C . MET A 1 189 ? 15.367 -10.375 -5.602 1 98.88 189 MET A C 1
ATOM 1463 O O . MET A 1 189 ? 16.391 -9.742 -5.32 1 98.88 189 MET A O 1
ATOM 1467 N N . ALA A 1 190 ? 15.227 -11.672 -5.316 1 98.88 190 ALA A N 1
ATOM 1468 C CA . ALA A 1 190 ? 16.328 -12.422 -4.719 1 98.88 190 ALA A CA 1
ATOM 1469 C C . ALA A 1 190 ? 17.531 -12.453 -5.648 1 98.88 190 ALA A C 1
ATOM 1471 O O . ALA A 1 190 ? 18.672 -12.289 -5.199 1 98.88 190 ALA A O 1
ATOM 1472 N N . ALA A 1 191 ? 17.281 -12.688 -6.926 1 98.81 191 ALA A N 1
ATOM 1473 C CA . ALA A 1 191 ? 18.359 -12.734 -7.906 1 98.81 191 ALA A CA 1
ATOM 1474 C C . ALA A 1 191 ? 19.109 -11.406 -7.969 1 98.81 191 ALA A C 1
ATOM 1476 O O . ALA A 1 191 ? 20.344 -11.383 -7.977 1 98.81 191 ALA A O 1
ATOM 1477 N N . VAL A 1 192 ? 18.344 -10.312 -7.977 1 98.75 192 VAL A N 1
ATOM 1478 C CA . VAL A 1 192 ? 18.938 -8.984 -8.031 1 98.75 192 VAL A CA 1
ATOM 1479 C C . VAL A 1 192 ? 19.688 -8.695 -6.73 1 98.75 192 VAL A C 1
ATOM 1481 O O . VAL A 1 192 ? 20.812 -8.195 -6.746 1 98.75 192 VAL A O 1
ATOM 1484 N N . TYR A 1 193 ? 19.047 -9.008 -5.633 1 98.69 193 TYR A N 1
ATOM 1485 C CA . TYR A 1 193 ? 19.625 -8.766 -4.316 1 98.69 193 TYR A CA 1
ATOM 1486 C C . TYR A 1 193 ? 20.938 -9.523 -4.145 1 98.69 193 TYR A C 1
ATOM 1488 O O . TYR A 1 193 ? 21.891 -8.992 -3.574 1 98.69 193 TYR A O 1
ATOM 1496 N N . ALA A 1 194 ? 21.016 -10.742 -4.699 1 98.5 194 ALA A N 1
ATOM 1497 C CA . ALA A 1 194 ? 22.188 -11.602 -4.559 1 98.5 194 ALA A CA 1
ATOM 1498 C C . ALA A 1 194 ? 23.203 -11.328 -5.66 1 98.5 194 ALA A C 1
ATOM 1500 O O . ALA A 1 194 ? 24.25 -11.969 -5.715 1 98.5 194 ALA A O 1
ATOM 1501 N N . LYS A 1 195 ? 22.891 -10.414 -6.531 1 98.31 195 LYS A N 1
ATOM 1502 C CA . LYS A 1 195 ? 23.781 -10.07 -7.648 1 98.31 195 LYS A CA 1
ATOM 1503 C C . LYS A 1 195 ? 24.094 -11.297 -8.5 1 98.31 195 LYS A C 1
ATOM 1505 O O . LYS A 1 195 ? 25.25 -11.555 -8.82 1 98.31 195 LYS A O 1
ATOM 1510 N N . ALA A 1 196 ? 23.047 -12.039 -8.82 1 98.38 196 ALA A N 1
ATOM 1511 C CA . ALA A 1 196 ? 23.172 -13.211 -9.68 1 98.38 196 ALA A CA 1
ATOM 1512 C C . ALA A 1 196 ? 23.781 -12.836 -11.031 1 98.38 196 ALA A C 1
ATOM 1514 O O . ALA A 1 196 ? 23.594 -11.719 -11.516 1 98.38 196 ALA A O 1
ATOM 1515 N N . SER A 1 197 ? 24.484 -13.766 -11.68 1 98.06 197 SER A N 1
ATOM 1516 C CA . SER A 1 197 ? 24.984 -13.555 -13.031 1 98.06 197 SER A CA 1
ATOM 1517 C C . SER A 1 197 ? 23.859 -13.461 -14.039 1 98.06 197 SER A C 1
ATOM 1519 O O . SER A 1 197 ? 22.719 -13.852 -13.758 1 98.06 197 SER A O 1
ATOM 1521 N N . ASP A 1 198 ? 24.125 -12.969 -15.18 1 97.75 198 ASP A N 1
ATOM 1522 C CA . ASP A 1 198 ? 23.125 -12.828 -16.234 1 97.75 198 ASP A CA 1
ATOM 1523 C C . ASP A 1 198 ? 22.469 -14.164 -16.547 1 97.75 198 ASP A C 1
ATOM 1525 O O . ASP A 1 198 ? 21.25 -14.242 -16.703 1 97.75 198 ASP A O 1
ATOM 1529 N N . ILE A 1 199 ? 23.297 -15.141 -16.625 1 97.38 199 ILE A N 1
ATOM 1530 C CA . ILE A 1 199 ? 22.781 -16.469 -16.969 1 97.38 199 ILE A CA 1
ATOM 1531 C C . ILE A 1 199 ? 21.891 -16.984 -15.844 1 97.38 199 ILE A C 1
ATOM 1533 O O . ILE A 1 199 ? 20.828 -17.562 -16.094 1 97.38 199 ILE A O 1
ATOM 1537 N N . GLU A 1 200 ? 22.328 -16.797 -14.609 1 97.88 200 GLU A N 1
ATOM 1538 C CA . GLU A 1 200 ? 21.531 -17.203 -13.469 1 97.88 200 GLU A CA 1
ATOM 1539 C C . GLU A 1 200 ? 20.188 -16.469 -13.445 1 97.88 200 GLU A C 1
ATOM 1541 O O . GLU A 1 200 ? 19.141 -17.062 -13.172 1 97.88 200 GLU A O 1
ATOM 1546 N N . GLN A 1 201 ? 20.25 -15.219 -13.688 1 97.94 201 GLN A N 1
ATOM 1547 C CA . GLN A 1 201 ? 19.047 -14.398 -13.688 1 97.94 201 GLN A CA 1
ATOM 1548 C C . GLN A 1 201 ? 18.047 -14.891 -14.734 1 97.94 201 GLN A C 1
ATOM 1550 O O . GLN A 1 201 ? 16.844 -14.992 -14.461 1 97.94 201 GLN A O 1
ATOM 1555 N N . VAL A 1 202 ? 18.516 -15.18 -15.906 1 97.75 202 VAL A N 1
ATOM 1556 C CA . VAL A 1 202 ? 17.656 -15.656 -16.984 1 97.75 202 VAL A CA 1
ATOM 1557 C C . VAL A 1 202 ? 16.984 -16.969 -16.562 1 97.75 202 VAL A C 1
ATOM 1559 O O . VAL A 1 202 ? 15.773 -17.125 -16.719 1 97.75 202 VAL A O 1
ATOM 1562 N N . LYS A 1 203 ? 17.75 -17.859 -16.016 1 98 203 LYS A N 1
ATOM 1563 C CA . LYS A 1 203 ? 17.25 -19.172 -15.602 1 98 203 LYS A CA 1
ATOM 1564 C C . LYS A 1 203 ? 16.219 -19.031 -14.477 1 98 203 LYS A C 1
ATOM 1566 O O . LYS A 1 203 ? 15.18 -19.688 -14.492 1 98 203 LYS A O 1
ATOM 1571 N N . LEU A 1 204 ? 16.562 -18.188 -13.547 1 98.5 204 LEU A N 1
ATOM 1572 C CA . LEU A 1 204 ? 15.688 -17.984 -12.398 1 98.5 204 LEU A CA 1
ATOM 1573 C C . LEU A 1 204 ? 14.391 -17.297 -12.82 1 98.5 204 LEU A C 1
ATOM 1575 O O . LEU A 1 204 ? 13.312 -17.641 -12.312 1 98.5 204 LEU A O 1
ATOM 1579 N N . VAL A 1 205 ? 14.453 -16.328 -13.703 1 97.69 205 VAL A N 1
ATOM 1580 C CA . VAL A 1 205 ? 13.273 -15.641 -14.195 1 97.69 205 VAL A CA 1
ATOM 1581 C C . VAL A 1 205 ? 12.398 -16.609 -14.992 1 97.69 205 VAL A C 1
ATOM 1583 O O . VAL A 1 205 ? 11.172 -16.625 -14.844 1 97.69 205 VAL A O 1
ATOM 1586 N N . ASP A 1 206 ? 13.008 -17.438 -15.82 1 98 206 ASP A N 1
ATOM 1587 C CA . ASP A 1 206 ? 12.258 -18.453 -16.562 1 98 206 ASP A CA 1
ATOM 1588 C C . ASP A 1 206 ? 11.562 -19.422 -15.617 1 98 206 ASP A C 1
ATOM 1590 O O . ASP A 1 206 ? 10.391 -19.75 -15.805 1 98 206 ASP A O 1
ATOM 1594 N N . PHE A 1 207 ? 12.305 -19.859 -14.664 1 98.44 207 PHE A N 1
ATOM 1595 C CA . PHE A 1 207 ? 11.727 -20.734 -13.648 1 98.44 207 PHE A CA 1
ATOM 1596 C C . PHE A 1 207 ? 10.555 -20.062 -12.953 1 98.44 207 PHE A C 1
ATOM 1598 O O . PHE A 1 207 ? 9.5 -20.672 -12.766 1 98.44 207 PHE A O 1
ATOM 1605 N N . ALA A 1 208 ? 10.734 -18.812 -12.547 1 98.38 208 ALA A N 1
ATOM 1606 C CA . ALA A 1 208 ? 9.711 -18.078 -11.812 1 98.38 208 ALA A CA 1
ATOM 1607 C C . ALA A 1 208 ? 8.43 -17.953 -12.633 1 98.38 208 ALA A C 1
ATOM 1609 O O . ALA A 1 208 ? 7.324 -18.078 -12.094 1 98.38 208 ALA A O 1
ATOM 1610 N N . LYS A 1 209 ? 8.562 -17.672 -13.906 1 97.69 209 LYS A N 1
ATOM 1611 C CA . LYS A 1 209 ? 7.414 -17.578 -14.797 1 97.69 209 LYS A CA 1
ATOM 1612 C C . LYS A 1 209 ? 6.668 -18.906 -14.867 1 97.69 209 LYS A C 1
ATOM 1614 O O . LYS A 1 209 ? 5.441 -18.953 -14.742 1 97.69 209 LYS A O 1
ATOM 1619 N N . THR A 1 210 ? 7.41 -19.953 -15.078 1 97.75 210 THR A N 1
ATOM 1620 C CA . THR A 1 210 ? 6.836 -21.297 -15.156 1 97.75 210 THR A CA 1
ATOM 1621 C C . THR A 1 210 ? 6.191 -21.688 -13.836 1 97.75 210 THR A C 1
ATOM 1623 O O . THR A 1 210 ? 5.082 -22.234 -13.812 1 97.75 210 THR A O 1
ATOM 1626 N N . PHE A 1 211 ? 6.859 -21.422 -12.773 1 97.94 211 PHE A N 1
ATOM 1627 C CA . PHE A 1 211 ? 6.355 -21.75 -11.445 1 97.94 211 PHE A CA 1
ATOM 1628 C C . PHE A 1 211 ? 5.086 -20.969 -11.133 1 97.94 211 PHE A C 1
ATOM 1630 O O . PHE A 1 211 ? 4.129 -21.516 -10.578 1 97.94 211 PHE A O 1
ATOM 1637 N N . GLY A 1 212 ? 5.082 -19.672 -11.477 1 97.12 212 GLY A N 1
ATOM 1638 C CA . GLY A 1 212 ? 3.887 -18.875 -11.281 1 97.12 212 GLY A CA 1
ATOM 1639 C C . GLY A 1 212 ? 2.664 -19.438 -11.977 1 97.12 212 GLY A C 1
ATOM 1640 O O . GLY A 1 212 ? 1.582 -19.5 -11.391 1 97.12 212 GLY A O 1
ATOM 1641 N N . ARG A 1 213 ? 2.826 -19.859 -13.164 1 95.44 213 ARG A N 1
ATOM 1642 C CA . ARG A 1 213 ? 1.736 -20.438 -13.945 1 95.44 213 ARG A CA 1
ATOM 1643 C C . ARG A 1 213 ? 1.298 -21.781 -13.352 1 95.44 213 ARG A C 1
ATOM 1645 O O . ARG A 1 213 ? 0.101 -22.031 -13.203 1 95.44 213 ARG A O 1
ATOM 1652 N N . SER A 1 214 ? 2.26 -22.609 -13.062 1 96.5 214 SER A N 1
ATOM 1653 C CA . SER A 1 214 ? 1.932 -23.922 -12.531 1 96.5 214 SER A CA 1
ATOM 1654 C C . SER A 1 214 ? 1.235 -23.828 -11.18 1 96.5 214 SER A C 1
ATOM 1656 O O . SER A 1 214 ? 0.33 -24.609 -10.883 1 96.5 214 SER A O 1
ATOM 1658 N N . TYR A 1 215 ? 1.637 -22.875 -10.422 1 96.56 215 TYR A N 1
ATOM 1659 C CA . TYR A 1 215 ? 1.027 -22.719 -9.102 1 96.56 215 TYR A CA 1
ATOM 1660 C C . TYR A 1 215 ? -0.438 -22.312 -9.227 1 96.56 215 TYR A C 1
ATOM 1662 O O . TYR A 1 215 ? -1.275 -22.75 -8.43 1 96.56 215 TYR A O 1
ATOM 1670 N N . GLN A 1 216 ? -0.696 -21.438 -10.156 1 93.75 216 GLN A N 1
ATOM 1671 C CA . GLN A 1 216 ? -2.086 -21.047 -10.367 1 93.75 216 GLN A CA 1
ATOM 1672 C C . GLN A 1 216 ? -2.947 -22.25 -10.734 1 93.75 216 GLN A C 1
ATOM 1674 O O . GLN A 1 216 ? -4.039 -22.422 -10.195 1 93.75 216 GLN A O 1
ATOM 1679 N N . ILE A 1 217 ? -2.492 -23.047 -11.648 1 93 217 ILE A N 1
ATOM 1680 C CA . ILE A 1 217 ? -3.217 -24.25 -12.062 1 93 217 ILE A CA 1
ATOM 1681 C C . ILE A 1 217 ? -3.389 -25.188 -10.867 1 93 217 ILE A C 1
ATOM 1683 O O . ILE A 1 217 ? -4.473 -25.734 -10.648 1 93 217 ILE A O 1
ATOM 1687 N N . TYR A 1 218 ? -2.326 -25.328 -10.125 1 94.44 218 TYR A N 1
ATOM 1688 C CA . TYR A 1 218 ? -2.361 -26.141 -8.914 1 94.44 218 TYR A CA 1
ATOM 1689 C C . TYR A 1 218 ? -3.438 -25.641 -7.957 1 94.44 218 TYR A C 1
ATOM 1691 O O . TYR A 1 218 ? -4.262 -26.438 -7.48 1 94.44 218 TYR A O 1
ATOM 1699 N N . ASP A 1 219 ? -3.436 -24.344 -7.699 1 90.5 219 ASP A N 1
ATOM 1700 C CA . ASP A 1 219 ? -4.395 -23.766 -6.77 1 90.5 219 ASP A CA 1
ATOM 1701 C C . ASP A 1 219 ? -5.828 -23.969 -7.25 1 90.5 219 ASP A C 1
ATOM 1703 O O . ASP A 1 219 ? -6.727 -24.219 -6.449 1 90.5 219 ASP A O 1
ATOM 1707 N N . ASP A 1 220 ? -6.051 -23.844 -8.508 1 88.94 220 ASP A N 1
ATOM 1708 C CA . ASP A 1 220 ? -7.375 -24.078 -9.086 1 88.94 220 ASP A CA 1
ATOM 1709 C C . ASP A 1 220 ? -7.797 -25.531 -8.93 1 88.94 220 ASP A C 1
ATOM 1711 O O . ASP A 1 220 ? -8.969 -25.828 -8.68 1 88.94 220 ASP A O 1
ATOM 1715 N N . LEU A 1 221 ? -6.91 -26.391 -9.133 1 91.19 221 LEU A N 1
ATOM 1716 C CA . LEU A 1 221 ? -7.191 -27.812 -8.992 1 91.19 221 LEU A CA 1
ATOM 1717 C C . LEU A 1 221 ? -7.496 -28.172 -7.543 1 91.19 221 LEU A C 1
ATOM 1719 O O . LEU A 1 221 ? -8.367 -29 -7.27 1 91.19 221 LEU A O 1
ATOM 1723 N N . VAL A 1 222 ? -6.762 -27.578 -6.637 1 89.44 222 VAL A N 1
ATOM 1724 C CA . VAL A 1 222 ? -6.992 -27.797 -5.211 1 89.44 222 VAL A CA 1
ATOM 1725 C C . VAL A 1 222 ? -8.422 -27.422 -4.852 1 89.44 222 VAL A C 1
ATOM 1727 O O . VAL A 1 222 ? -9.078 -28.094 -4.062 1 89.44 222 VAL A O 1
ATOM 1730 N N . ASP A 1 223 ? -8.922 -26.375 -5.473 1 86.31 223 ASP A N 1
ATOM 1731 C CA . ASP A 1 223 ? -10.258 -25.859 -5.195 1 86.31 223 ASP A CA 1
ATOM 1732 C C . ASP A 1 223 ? -11.336 -26.859 -5.586 1 86.31 223 ASP A C 1
ATOM 1734 O O . ASP A 1 223 ? -12.422 -26.875 -5.008 1 86.31 223 ASP A O 1
ATOM 1738 N N . VAL A 1 224 ? -11.062 -27.703 -6.488 1 85.56 224 VAL A N 1
ATOM 1739 C CA . VAL A 1 224 ? -12.086 -28.625 -6.988 1 85.56 224 VAL A CA 1
ATOM 1740 C C . VAL A 1 224 ? -11.883 -30 -6.363 1 85.56 224 VAL A C 1
ATOM 1742 O O . VAL A 1 224 ? -12.836 -30.766 -6.234 1 85.56 224 VAL A O 1
ATOM 1745 N N . VAL A 1 225 ? -10.695 -30.312 -5.969 1 84.75 225 VAL A N 1
ATOM 1746 C CA . VAL A 1 225 ? -10.383 -31.672 -5.555 1 84.75 225 VAL A CA 1
ATOM 1747 C C . VAL A 1 225 ? -10.484 -31.797 -4.035 1 84.75 225 VAL A C 1
ATOM 1749 O O . VAL A 1 225 ? -10.852 -32.844 -3.51 1 84.75 225 VAL A O 1
ATOM 1752 N N . GLU A 1 226 ? -10.172 -30.734 -3.375 1 84.44 226 GLU A N 1
ATOM 1753 C CA . GLU A 1 226 ? -10.125 -30.797 -1.918 1 84.44 226 GLU A CA 1
ATOM 1754 C C . GLU A 1 226 ? -11.438 -30.328 -1.297 1 84.44 226 GLU A C 1
ATOM 1756 O O . GLU A 1 226 ? -12.188 -29.578 -1.92 1 84.44 226 GLU A O 1
ATOM 1761 N N . THR A 1 227 ? -11.672 -30.891 -0.063 1 84.69 227 THR A N 1
ATOM 1762 C CA . THR A 1 227 ? -12.789 -30.391 0.734 1 84.69 227 THR A CA 1
ATOM 1763 C C . THR A 1 227 ? -12.445 -29.047 1.362 1 84.69 227 THR A C 1
ATOM 1765 O O . THR A 1 227 ? -11.273 -28.656 1.406 1 84.69 227 THR A O 1
ATOM 1768 N N . SER A 1 228 ? -13.492 -28.391 1.794 1 84.19 228 SER A N 1
ATOM 1769 C CA . SER A 1 228 ? -13.297 -27.109 2.469 1 84.19 228 SER A CA 1
ATOM 1770 C C . SER A 1 228 ? -12.391 -27.266 3.689 1 84.19 228 SER A C 1
ATOM 1772 O O . SER A 1 228 ? -11.57 -26.391 3.977 1 84.19 228 SER A O 1
ATOM 1774 N N . GLU A 1 229 ? -12.539 -28.297 4.383 1 84.56 229 GLU A N 1
ATOM 1775 C CA . GLU A 1 229 ? -11.734 -28.578 5.566 1 84.56 229 GLU A CA 1
ATOM 1776 C C . GLU A 1 229 ? -10.258 -28.766 5.203 1 84.56 229 GLU A C 1
ATOM 1778 O O . GLU A 1 229 ? -9.383 -28.219 5.879 1 84.56 229 GLU A O 1
ATOM 1783 N N . GLU A 1 230 ? -10.078 -29.422 4.16 1 83.94 230 GLU A N 1
ATOM 1784 C CA . GLU A 1 230 ? -8.719 -29.688 3.707 1 83.94 230 GLU A CA 1
ATOM 1785 C C . GLU A 1 230 ? -8.062 -28.422 3.158 1 83.94 230 GLU A C 1
ATOM 1787 O O . GLU A 1 230 ? -6.875 -28.172 3.377 1 83.94 230 GLU A O 1
ATOM 1792 N N . ALA A 1 231 ? -8.875 -27.625 2.527 1 82.5 231 ALA A N 1
ATOM 1793 C CA . ALA A 1 231 ? -8.344 -26.453 1.828 1 82.5 231 ALA A CA 1
ATOM 1794 C C . ALA A 1 231 ? -8.266 -25.25 2.758 1 82.5 231 ALA A C 1
ATOM 1796 O O . ALA A 1 231 ? -7.555 -24.281 2.475 1 82.5 231 ALA A O 1
ATOM 1797 N N . GLY A 1 232 ? -9.07 -25.312 3.883 1 83.19 232 GLY A N 1
ATOM 1798 C CA . GLY A 1 232 ? -9.102 -24.219 4.836 1 83.19 232 GLY A CA 1
ATOM 1799 C C . GLY A 1 232 ? -9.891 -23.016 4.34 1 83.19 232 GLY A C 1
ATOM 1800 O O . GLY A 1 232 ? -9.75 -21.906 4.871 1 83.19 232 GLY A O 1
ATOM 1801 N N . LYS A 1 233 ? -10.5 -23.156 3.24 1 83.62 233 LYS A N 1
ATOM 1802 C CA . LYS A 1 233 ? -11.383 -22.172 2.607 1 83.62 233 LYS A CA 1
ATOM 1803 C C . LYS A 1 233 ? -12.523 -22.875 1.858 1 83.62 233 LYS A C 1
ATOM 1805 O O . LYS A 1 233 ? -12.508 -24.094 1.691 1 83.62 233 LYS A O 1
ATOM 1810 N N . ALA A 1 234 ? -13.609 -22.078 1.476 1 81.81 234 ALA A N 1
ATOM 1811 C CA . ALA A 1 234 ? -14.688 -22.656 0.679 1 81.81 234 ALA A CA 1
ATOM 1812 C C . ALA A 1 234 ? -14.164 -23.172 -0.657 1 81.81 234 ALA A C 1
ATOM 1814 O O . ALA A 1 234 ? -13.328 -22.531 -1.296 1 81.81 234 ALA A O 1
ATOM 1815 N N . THR A 1 235 ? -14.547 -24.344 -0.991 1 82.06 235 THR A N 1
ATOM 1816 C CA . THR A 1 235 ? -14.172 -24.953 -2.264 1 82.06 235 THR A CA 1
ATOM 1817 C C . THR A 1 235 ? -15.375 -25 -3.207 1 82.06 235 THR A C 1
ATOM 1819 O O . THR A 1 235 ? -16.5 -24.672 -2.818 1 82.06 235 THR A O 1
ATOM 1822 N N . HIS A 1 236 ? -15.016 -25.234 -4.438 1 78.12 236 HIS A N 1
ATOM 1823 C CA . HIS A 1 236 ? -16.031 -25.312 -5.484 1 78.12 236 HIS A CA 1
ATOM 1824 C C . HIS A 1 236 ? -16.75 -23.969 -5.652 1 78.12 236 HIS A C 1
ATOM 1826 O O . HIS A 1 236 ? -17.953 -23.953 -5.945 1 78.12 236 HIS A O 1
ATOM 1832 N N . LYS A 1 237 ? -16.172 -23 -5.266 1 80.31 237 LYS A N 1
ATOM 1833 C CA . LYS A 1 237 ? -16.766 -21.672 -5.293 1 80.31 237 LYS A CA 1
ATOM 1834 C C . LYS A 1 237 ? -16.656 -21.047 -6.68 1 80.31 237 LYS A C 1
ATOM 1836 O O . LYS A 1 237 ? -17.5 -20.234 -7.07 1 80.31 237 LYS A O 1
ATOM 1841 N N . ASP A 1 238 ? -15.664 -21.391 -7.332 1 77.94 238 ASP A N 1
ATOM 1842 C CA . ASP A 1 238 ? -15.398 -20.734 -8.609 1 77.94 238 ASP A CA 1
ATOM 1843 C C . ASP A 1 238 ? -16.547 -20.969 -9.594 1 77.94 238 ASP A C 1
ATOM 1845 O O . ASP A 1 238 ? -16.984 -20.031 -10.266 1 77.94 238 ASP A O 1
ATOM 1849 N N . GLU A 1 239 ? -16.891 -22.188 -9.586 1 72.38 239 GLU A N 1
ATOM 1850 C CA . GLU A 1 239 ? -18.016 -22.5 -10.477 1 72.38 239 GLU A CA 1
ATOM 1851 C C . GLU A 1 239 ? -19.297 -21.812 -10.016 1 72.38 239 GLU A C 1
ATOM 1853 O O . GLU A 1 239 ? -20.031 -21.25 -10.828 1 72.38 239 GLU A O 1
ATOM 1858 N N . GLU A 1 240 ? -19.469 -21.797 -8.75 1 75.69 240 GLU A N 1
ATOM 1859 C CA . GLU A 1 240 ? -20.672 -21.219 -8.195 1 75.69 240 GLU A CA 1
ATOM 1860 C C . GLU A 1 240 ? -20.688 -19.703 -8.352 1 75.69 240 GLU A C 1
ATOM 1862 O O . GLU A 1 240 ? -21.734 -19.094 -8.562 1 75.69 240 GLU A O 1
ATOM 1867 N N . GLU A 1 241 ? -19.562 -19.172 -8.297 1 78.94 241 GLU A N 1
ATOM 1868 C CA . GLU A 1 241 ? -19.453 -17.719 -8.32 1 78.94 241 GLU A CA 1
ATOM 1869 C C . GLU A 1 241 ? -19.312 -17.203 -9.75 1 78.94 241 GLU A C 1
ATOM 1871 O O . GLU A 1 241 ? -19.328 -15.984 -9.977 1 78.94 241 GLU A O 1
ATOM 1876 N N . GLY A 1 242 ? -19.188 -18.141 -10.664 1 81.5 242 GLY A N 1
ATOM 1877 C CA . GLY A 1 242 ? -19.094 -17.719 -12.055 1 81.5 242 GLY A CA 1
ATOM 1878 C C . GLY A 1 242 ? -17.719 -17.219 -12.438 1 81.5 242 GLY A C 1
ATOM 1879 O O . GLY A 1 242 ? -17.594 -16.297 -13.25 1 81.5 242 GLY A O 1
ATOM 1880 N N . LYS A 1 243 ? -16.719 -17.75 -11.781 1 84.88 243 LYS A N 1
ATOM 1881 C CA . LYS A 1 243 ? -15.344 -17.344 -12.102 1 84.88 243 LYS A CA 1
ATOM 1882 C C . LYS A 1 243 ? -14.867 -18.016 -13.391 1 84.88 243 LYS A C 1
ATOM 1884 O O . LYS A 1 243 ? -15.227 -19.156 -13.672 1 84.88 243 LYS A O 1
ATOM 1889 N N . ASN A 1 244 ? -14.125 -17.281 -14.141 1 83.12 244 ASN A N 1
ATOM 1890 C CA . ASN A 1 244 ? -13.453 -17.797 -15.336 1 83.12 244 ASN A CA 1
ATOM 1891 C C . ASN A 1 244 ? -11.961 -17.984 -15.102 1 83.12 244 ASN A C 1
ATOM 1893 O O . ASN A 1 244 ? -11.227 -17.016 -14.891 1 83.12 244 ASN A O 1
ATOM 1897 N N . ASN A 1 245 ? -11.516 -19.25 -15.133 1 86.62 245 ASN A N 1
ATOM 1898 C CA . ASN A 1 245 ? -10.109 -19.562 -14.922 1 86.62 245 ASN A CA 1
ATOM 1899 C C . ASN A 1 245 ? -9.656 -20.734 -15.797 1 86.62 245 ASN A C 1
ATOM 1901 O O . ASN A 1 245 ? -10.422 -21.203 -16.641 1 86.62 245 ASN A O 1
ATOM 1905 N N . THR A 1 246 ? -8.477 -21.078 -15.656 1 84.81 246 THR A N 1
ATOM 1906 C CA . THR A 1 246 ? -7.887 -22.109 -16.5 1 84.81 246 THR A CA 1
ATOM 1907 C C . THR A 1 246 ? -8.617 -23.438 -16.328 1 84.81 246 THR A C 1
ATOM 1909 O O . THR A 1 246 ? -8.867 -24.156 -17.297 1 84.81 246 THR A O 1
ATOM 1912 N N . LEU A 1 247 ? -9.016 -23.703 -15.156 1 85.19 247 LEU A N 1
ATOM 1913 C CA . LEU A 1 247 ? -9.695 -24.969 -14.875 1 85.19 247 LEU A CA 1
ATOM 1914 C C . LEU A 1 247 ? -11.07 -25 -15.539 1 85.19 247 LEU A C 1
ATOM 1916 O O . LEU A 1 247 ? -11.461 -26.016 -16.109 1 85.19 247 LEU A O 1
ATOM 1920 N N . THR A 1 248 ? -11.789 -23.922 -15.398 1 82.44 248 THR A N 1
ATOM 1921 C CA . THR A 1 248 ? -13.109 -23.875 -16.016 1 82.44 248 THR A CA 1
ATOM 1922 C C . THR A 1 248 ? -13 -23.859 -17.531 1 82.44 248 THR A C 1
ATOM 1924 O O . THR A 1 248 ? -13.898 -24.328 -18.234 1 82.44 248 THR A O 1
ATOM 1927 N N . LEU A 1 249 ?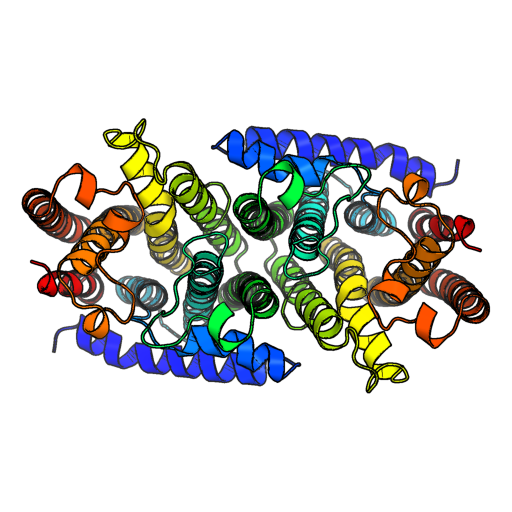 -11.875 -23.375 -17.984 1 84.31 249 LEU A N 1
ATOM 1928 C CA . LEU A 1 249 ? -11.648 -23.281 -19.422 1 84.31 249 LEU A CA 1
ATOM 1929 C C . LEU A 1 249 ? -11.25 -24.641 -19.984 1 84.31 249 LEU A C 1
ATOM 1931 O O . LEU A 1 249 ? -11.797 -25.078 -21 1 84.31 249 LEU A O 1
ATOM 1935 N N . LEU A 1 250 ? -10.336 -25.344 -19.281 1 87.75 250 LEU A N 1
ATOM 1936 C CA . LEU A 1 250 ? -9.695 -26.516 -19.875 1 87.75 250 LEU A CA 1
ATOM 1937 C C . LEU A 1 250 ? -10.32 -27.797 -19.328 1 87.75 250 LEU A C 1
ATOM 1939 O O . LEU A 1 250 ? -10.281 -28.844 -20 1 87.75 250 LEU A O 1
ATOM 1943 N N . GLY A 1 251 ? -10.883 -27.719 -18.125 1 88.5 251 GLY A N 1
ATOM 1944 C CA . GLY A 1 251 ? -11.312 -28.922 -17.422 1 88.5 251 GLY A CA 1
ATOM 1945 C C . GLY A 1 251 ? -10.211 -29.547 -16.594 1 88.5 251 GLY A C 1
ATOM 1946 O O . GLY A 1 251 ? -9.039 -29.156 -16.703 1 88.5 251 GLY A O 1
ATOM 1947 N N . ILE A 1 252 ? -10.492 -30.516 -15.844 1 91.12 252 ILE A N 1
ATOM 1948 C CA . ILE A 1 252 ? -9.609 -31.094 -14.828 1 91.12 252 ILE A CA 1
ATOM 1949 C C . ILE A 1 252 ? -8.484 -31.875 -15.508 1 91.12 252 ILE A C 1
ATOM 1951 O O . ILE A 1 252 ? -7.305 -31.656 -15.203 1 91.12 252 ILE A O 1
ATOM 1955 N N . GLU A 1 253 ? -8.805 -32.688 -16.453 1 93.44 253 GLU A N 1
ATOM 1956 C CA . GLU A 1 253 ? -7.824 -33.562 -17.078 1 93.44 253 GLU A CA 1
ATOM 1957 C C . GLU A 1 253 ? -6.777 -32.781 -17.859 1 93.44 253 GLU A C 1
ATOM 1959 O O . GLU A 1 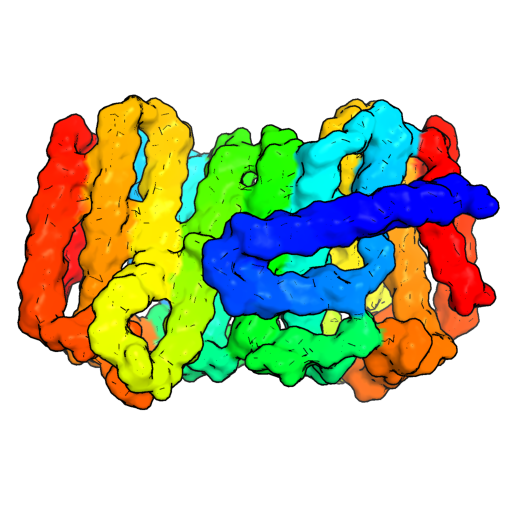253 ? -5.574 -33.031 -17.719 1 93.44 253 GLU A O 1
ATOM 1964 N N . LYS A 1 254 ? -7.18 -31.875 -18.609 1 94.31 254 LYS A N 1
ATOM 1965 C CA . LYS A 1 254 ? -6.254 -31.062 -19.375 1 94.31 254 LYS A CA 1
ATOM 1966 C C . LYS A 1 254 ? -5.41 -30.156 -18.469 1 94.31 254 LYS A C 1
ATOM 1968 O O . LYS A 1 254 ? -4.246 -29.891 -18.766 1 94.31 254 LYS A O 1
ATOM 1973 N N . SER A 1 255 ? -6.012 -29.672 -17.422 1 93.75 255 SER A N 1
ATOM 1974 C CA . SER A 1 255 ? -5.277 -28.859 -16.453 1 93.75 255 SER A CA 1
ATOM 1975 C C . SER A 1 255 ? -4.172 -29.672 -15.781 1 93.75 255 SER A C 1
ATOM 1977 O O . SER A 1 255 ? -3.068 -29.156 -15.57 1 93.75 255 SER A O 1
ATOM 1979 N N . ARG A 1 256 ? -4.477 -30.953 -15.516 1 95.25 256 ARG A N 1
ATOM 1980 C CA . ARG A 1 256 ? -3.467 -31.828 -14.922 1 95.25 256 ARG A CA 1
ATOM 1981 C C . ARG A 1 256 ? -2.318 -32.094 -15.891 1 95.25 256 ARG A C 1
ATOM 1983 O O . ARG A 1 256 ? -1.154 -32.094 -15.492 1 95.25 256 ARG A O 1
ATOM 1990 N N . LYS A 1 257 ? -2.68 -32.281 -17.109 1 96 257 LYS A N 1
ATOM 1991 C CA . LYS A 1 257 ? -1.654 -32.469 -18.125 1 96 257 LYS A CA 1
ATOM 1992 C C . LYS A 1 257 ? -0.766 -31.25 -18.266 1 96 257 LYS A C 1
ATOM 1994 O O . LYS A 1 257 ? 0.46 -31.359 -18.328 1 96 257 LYS A O 1
ATOM 1999 N N . GLU A 1 258 ? -1.402 -30.094 -18.297 1 95 258 GLU A N 1
ATOM 2000 C CA . GLU A 1 258 ? -0.65 -28.844 -18.375 1 95 258 GLU A CA 1
ATOM 2001 C C . GLU A 1 258 ? 0.279 -28.672 -17.172 1 95 258 GLU A C 1
ATOM 2003 O O . GLU A 1 258 ? 1.421 -28.234 -17.328 1 95 258 GLU A O 1
ATOM 2008 N N . LEU A 1 259 ? -0.19 -28.984 -16 1 95.94 259 LEU A N 1
ATOM 2009 C CA . LEU A 1 259 ? 0.607 -28.906 -14.789 1 95.94 259 LEU A CA 1
ATOM 2010 C C . LEU A 1 259 ? 1.847 -29.781 -14.883 1 95.94 259 LEU A C 1
ATOM 2012 O O . LEU A 1 259 ? 2.945 -29.359 -14.523 1 95.94 259 LEU A O 1
ATOM 2016 N N . LYS A 1 260 ? 1.69 -31 -15.422 1 97 260 LYS A N 1
ATOM 2017 C CA . LYS A 1 260 ? 2.809 -31.938 -15.586 1 97 260 LYS A CA 1
ATOM 2018 C C . LYS A 1 260 ? 3.842 -31.375 -16.562 1 97 260 LYS A C 1
ATOM 2020 O O . LYS A 1 260 ? 5.047 -31.5 -16.328 1 97 260 LYS A O 1
ATOM 2025 N N . ASP A 1 261 ? 3.35 -30.797 -17.609 1 97.19 261 ASP A N 1
ATOM 2026 C CA . ASP A 1 261 ? 4.242 -30.188 -18.594 1 97.19 261 ASP A CA 1
ATOM 2027 C C . ASP A 1 261 ? 5.035 -29.031 -17.984 1 97.19 261 ASP A C 1
ATOM 2029 O O . ASP A 1 261 ? 6.234 -28.891 -18.25 1 97.19 261 ASP A O 1
ATOM 2033 N N . LEU A 1 262 ? 4.379 -28.219 -17.219 1 96.62 262 LEU A N 1
ATOM 2034 C CA . LEU A 1 262 ? 5.02 -27.062 -16.594 1 96.62 262 LEU A CA 1
ATOM 2035 C C . LEU A 1 262 ? 6.047 -27.516 -15.555 1 96.62 262 LEU A C 1
ATOM 2037 O O . LEU A 1 262 ? 7.074 -26.859 -15.367 1 96.62 262 LEU A O 1
ATOM 2041 N N . ILE A 1 263 ? 5.773 -28.641 -14.852 1 96.44 263 ILE A N 1
ATOM 2042 C CA . ILE A 1 263 ? 6.734 -29.203 -13.914 1 96.44 263 ILE A CA 1
ATOM 2043 C C . ILE A 1 263 ? 8.023 -29.578 -14.641 1 96.44 263 ILE A C 1
ATOM 2045 O O . ILE A 1 263 ? 9.117 -29.234 -14.188 1 96.44 263 ILE A O 1
ATOM 2049 N N . SER A 1 264 ? 7.895 -30.25 -15.789 1 97.38 264 SER A N 1
ATOM 2050 C CA . SER A 1 264 ? 9.047 -30.641 -16.594 1 97.38 264 SER A CA 1
ATOM 2051 C C . SER A 1 264 ? 9.82 -29.406 -17.062 1 97.38 264 SER A C 1
ATOM 2053 O O . SER A 1 264 ? 11.055 -29.406 -17.047 1 97.38 264 SER A O 1
ATOM 2055 N N . GLN A 1 265 ? 9.086 -28.422 -17.469 1 97.81 265 GLN A N 1
ATOM 2056 C CA . GLN A 1 265 ? 9.719 -27.203 -17.922 1 97.81 265 GLN A CA 1
ATOM 2057 C C . GLN A 1 265 ? 10.469 -26.5 -16.797 1 97.81 265 GLN A C 1
ATOM 2059 O O . GLN A 1 265 ? 11.586 -26.016 -17 1 97.81 265 GLN A O 1
ATOM 2064 N N . ALA A 1 266 ? 9.844 -26.391 -15.641 1 97.12 266 ALA A N 1
ATOM 2065 C CA . ALA A 1 266 ? 10.477 -25.75 -14.492 1 97.12 266 ALA A CA 1
ATOM 2066 C C . ALA A 1 266 ? 11.797 -26.438 -14.141 1 97.12 266 ALA A C 1
ATOM 2068 O O . ALA A 1 266 ? 12.773 -25.766 -13.797 1 97.12 266 ALA A O 1
ATOM 2069 N N . LYS A 1 267 ? 11.852 -27.75 -14.227 1 96.38 267 LYS A N 1
ATOM 2070 C CA . LYS A 1 267 ? 13.07 -28.516 -13.969 1 96.38 267 LYS A CA 1
ATOM 2071 C C . LYS A 1 267 ? 14.156 -28.172 -14.977 1 96.38 267 LYS A C 1
ATOM 2073 O O . LYS A 1 267 ? 15.32 -27.984 -14.602 1 96.38 267 LYS A O 1
ATOM 2078 N N . ALA A 1 268 ? 13.742 -28.062 -16.219 1 97.31 268 ALA A N 1
ATOM 2079 C CA . ALA A 1 268 ? 14.688 -27.734 -17.281 1 97.31 268 ALA A CA 1
ATOM 2080 C C . ALA A 1 268 ? 15.227 -26.312 -17.109 1 97.31 268 ALA A C 1
ATOM 2082 O O . ALA A 1 268 ? 16.406 -26.047 -17.391 1 97.31 268 ALA A O 1
ATOM 2083 N N . ASP A 1 269 ? 14.375 -25.391 -16.656 1 97.25 269 ASP A N 1
ATOM 2084 C CA . ASP A 1 269 ? 14.742 -23.984 -16.5 1 97.25 269 ASP A CA 1
ATOM 2085 C C . ASP A 1 269 ? 15.867 -23.812 -15.484 1 97.25 269 ASP A C 1
ATOM 2087 O O . ASP A 1 269 ? 16.688 -22.906 -15.594 1 97.25 269 ASP A O 1
ATOM 2091 N N . LEU A 1 270 ? 15.938 -24.734 -14.5 1 96.94 270 LEU A N 1
ATOM 2092 C CA . LEU A 1 270 ? 16.891 -24.562 -13.406 1 96.94 270 LEU A CA 1
ATOM 2093 C C . LEU A 1 270 ? 18.156 -25.375 -13.648 1 96.94 270 LEU A C 1
ATOM 2095 O O . LEU A 1 270 ? 18.984 -25.5 -12.758 1 96.94 270 LEU A O 1
ATOM 2099 N N . HIS A 1 271 ? 18.25 -25.906 -14.844 1 94.56 271 HIS A N 1
ATOM 2100 C CA . HIS A 1 271 ? 19.453 -26.688 -15.164 1 94.56 271 HIS A CA 1
ATOM 2101 C C . HIS A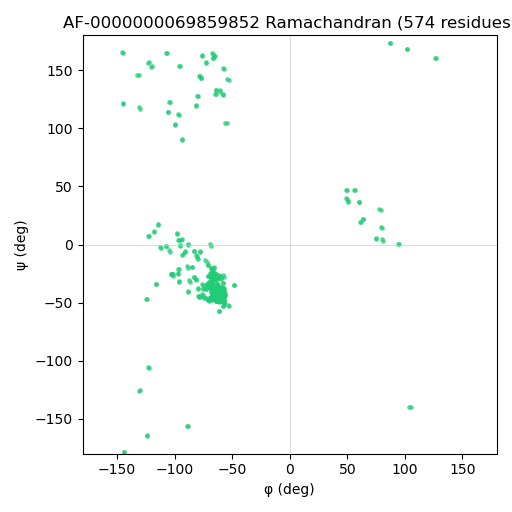 1 271 ? 20.719 -25.844 -15 1 94.56 271 HIS A C 1
ATOM 2103 O O . HIS A 1 271 ? 20.781 -24.719 -15.492 1 94.56 271 HIS A O 1
ATOM 2109 N N . GLY A 1 272 ? 21.688 -26.312 -14.297 1 92.44 272 GLY A N 1
ATOM 2110 C CA . GLY A 1 272 ? 22.969 -25.656 -14.188 1 92.44 272 GLY A CA 1
ATOM 2111 C C . GLY A 1 272 ? 23.078 -24.75 -12.977 1 92.44 272 GLY A C 1
ATOM 2112 O O . GLY A 1 272 ? 24.109 -24.094 -12.773 1 92.44 272 GLY A O 1
ATOM 2113 N N . ILE A 1 273 ? 22.031 -24.656 -12.172 1 93.25 273 ILE A N 1
ATOM 2114 C CA . ILE A 1 273 ? 22.109 -23.938 -10.906 1 93.25 273 ILE A CA 1
ATOM 2115 C C . ILE A 1 273 ? 21.797 -24.891 -9.758 1 93.25 273 ILE A C 1
ATOM 2117 O O . ILE A 1 273 ? 21.359 -26.016 -9.977 1 93.25 273 ILE A O 1
ATOM 2121 N N . ASN A 1 274 ? 22.328 -24.578 -8.586 1 92.31 274 ASN A N 1
ATOM 2122 C CA . ASN A 1 274 ? 21.891 -25.344 -7.422 1 92.31 274 ASN A CA 1
ATOM 2123 C C . ASN A 1 274 ? 20.375 -25.281 -7.262 1 92.31 274 ASN A C 1
ATOM 2125 O O . ASN A 1 274 ? 19.828 -24.281 -6.785 1 92.31 274 ASN A O 1
ATOM 2129 N N . ASN A 1 275 ? 19.703 -26.344 -7.609 1 92.81 275 ASN A N 1
ATOM 2130 C CA . ASN A 1 275 ? 18.266 -26.234 -7.812 1 92.81 275 ASN A CA 1
ATOM 2131 C C . ASN A 1 275 ? 17.5 -27.188 -6.906 1 92.81 275 ASN A C 1
ATOM 2133 O O . ASN A 1 275 ? 16.281 -27.328 -7.035 1 92.81 275 ASN A O 1
ATOM 2137 N N . GLU A 1 276 ? 18.109 -27.859 -5.992 1 94.75 276 GLU A N 1
ATOM 2138 C CA . GLU A 1 276 ? 17.469 -28.922 -5.215 1 94.75 276 GLU A CA 1
ATOM 2139 C C . GLU A 1 276 ? 16.297 -28.375 -4.402 1 94.75 276 GLU A C 1
ATOM 2141 O O . GLU A 1 276 ? 15.203 -28.938 -4.422 1 94.75 276 GLU A O 1
ATOM 2146 N N . VAL A 1 277 ? 16.531 -27.297 -3.697 1 97.25 277 VAL A N 1
ATOM 2147 C CA . VAL A 1 277 ? 15.477 -26.719 -2.854 1 97.25 277 VAL A CA 1
ATOM 2148 C C . VAL A 1 277 ? 14.375 -26.141 -3.729 1 97.25 277 VAL A C 1
ATOM 2150 O O . VAL A 1 277 ? 13.188 -26.359 -3.469 1 97.25 277 VAL A O 1
ATOM 2153 N N . LEU A 1 278 ? 14.734 -25.406 -4.773 1 97.88 278 LEU A N 1
ATOM 2154 C CA . LEU A 1 278 ? 13.758 -24.766 -5.652 1 97.88 278 LEU A CA 1
ATOM 2155 C C . LEU A 1 278 ? 12.875 -25.797 -6.332 1 97.88 278 LEU A C 1
ATOM 2157 O O . LEU A 1 278 ? 11.664 -25.625 -6.426 1 97.88 278 LEU A O 1
ATOM 2161 N N . LEU A 1 279 ? 13.453 -26.891 -6.746 1 95.75 279 LEU A N 1
ATOM 2162 C CA . LEU A 1 279 ? 12.68 -27.938 -7.41 1 95.75 279 LEU A CA 1
ATOM 2163 C C . LEU A 1 279 ? 11.719 -28.594 -6.438 1 95.75 279 LEU A C 1
ATOM 2165 O O . LEU A 1 279 ? 10.656 -29.094 -6.844 1 95.75 279 LEU A O 1
ATOM 2169 N N . GLY A 1 280 ? 12.094 -28.562 -5.184 1 96.06 280 GLY A N 1
ATOM 2170 C CA . GLY A 1 280 ? 11.25 -29.172 -4.164 1 96.06 280 GLY A CA 1
ATOM 2171 C C . GLY A 1 280 ? 9.914 -28.469 -4.004 1 96.06 280 GLY A C 1
ATOM 2172 O O . GLY A 1 280 ? 8.961 -29.062 -3.482 1 96.06 280 GLY A O 1
ATOM 2173 N N . PHE A 1 281 ? 9.773 -27.188 -4.449 1 96.38 281 PHE A N 1
ATOM 2174 C CA . PHE A 1 281 ? 8.492 -26.484 -4.402 1 96.38 281 PHE A CA 1
ATOM 2175 C C . PHE A 1 281 ? 7.469 -27.188 -5.297 1 96.38 281 PHE A C 1
ATOM 2177 O O . PHE A 1 281 ? 6.266 -27.109 -5.039 1 96.38 281 PHE A O 1
ATOM 2184 N N . LEU A 1 282 ? 7.906 -27.859 -6.324 1 95.44 282 LEU A N 1
ATOM 2185 C CA . LEU A 1 282 ? 7.023 -28.531 -7.277 1 95.44 282 LEU A CA 1
ATOM 2186 C C . LEU A 1 282 ? 6.391 -29.766 -6.652 1 95.44 282 LEU A C 1
ATOM 2188 O O . LEU A 1 282 ? 5.398 -30.297 -7.168 1 95.44 282 LEU A O 1
ATOM 2192 N N . ASP A 1 283 ? 6.941 -30.219 -5.52 1 92.56 283 ASP A N 1
ATOM 2193 C CA . ASP A 1 283 ? 6.402 -31.375 -4.824 1 92.56 283 ASP A CA 1
ATOM 2194 C C . ASP A 1 283 ? 5.016 -31.078 -4.258 1 92.56 283 ASP A C 1
ATOM 2196 O O . ASP A 1 283 ? 4.238 -32 -3.992 1 92.56 283 ASP A O 1
ATOM 2200 N N . LEU A 1 284 ? 4.742 -29.828 -4.082 1 89.88 284 LEU A N 1
ATOM 2201 C CA . LEU A 1 284 ? 3.434 -29.391 -3.604 1 89.88 284 LEU A CA 1
ATOM 2202 C C . LEU A 1 284 ? 2.328 -29.891 -4.531 1 89.88 284 LEU A C 1
ATOM 2204 O O . LEU A 1 284 ? 1.197 -30.109 -4.094 1 89.88 284 LEU A O 1
ATOM 2208 N N . TYR A 1 285 ? 2.686 -30.078 -5.801 1 93.94 285 TYR A N 1
ATOM 2209 C CA . TYR A 1 285 ? 1.681 -30.344 -6.824 1 93.94 285 TYR A CA 1
ATOM 2210 C C . TYR A 1 285 ? 1.238 -31.797 -6.789 1 93.94 285 TYR A C 1
ATOM 2212 O O . TYR A 1 285 ? 0.218 -32.156 -7.379 1 93.94 285 TYR A O 1
ATOM 2220 N N . HIS A 1 286 ? 1.952 -32.625 -6.07 1 90.31 286 HIS A N 1
ATOM 2221 C CA . HIS A 1 286 ? 1.684 -34.062 -6.074 1 90.31 286 HIS A CA 1
ATOM 2222 C C . HIS A 1 286 ? 0.277 -34.375 -5.566 1 90.31 286 HIS A C 1
ATOM 2224 O O . HIS A 1 286 ? -0.361 -35.312 -6.016 1 90.31 286 HIS A O 1
ATOM 2230 N N . LYS A 1 287 ? -0.214 -33.531 -4.793 1 87.31 287 LYS A N 1
ATOM 2231 C CA . LYS A 1 287 ? -1.511 -33.75 -4.164 1 87.31 287 LYS A CA 1
ATOM 2232 C C . LYS A 1 287 ? -2.635 -33.719 -5.195 1 87.31 287 LYS A C 1
ATOM 2234 O O . LYS A 1 287 ? -3.711 -34.281 -4.961 1 87.31 287 LYS A O 1
ATOM 2239 N N . VAL A 1 288 ? -2.359 -33.062 -6.281 1 90.19 288 VAL A N 1
ATOM 2240 C CA . VAL A 1 288 ? -3.449 -32.906 -7.238 1 90.19 288 VAL A CA 1
ATOM 2241 C C . VAL A 1 288 ? -3.137 -33.719 -8.508 1 90.19 288 VAL A C 1
ATOM 2243 O O . VAL A 1 288 ? -3.896 -33.656 -9.484 1 90.19 288 VAL A O 1
ATOM 2246 N N . LEU A 1 289 ? -1.998 -34.312 -8.516 1 89.81 289 LEU A N 1
ATOM 2247 C CA . LEU A 1 289 ? -1.604 -35.062 -9.695 1 89.81 289 LEU A CA 1
ATOM 2248 C C . LEU A 1 289 ? -1.989 -36.531 -9.547 1 89.81 289 LEU A C 1
ATOM 2250 O O . LEU A 1 289 ? -2.057 -37.062 -8.43 1 89.81 289 LEU A O 1
ATOM 2254 N N . MET B 1 1 ? 0.271 39.5 -6.098 1 75.69 1 MET B N 1
ATOM 2255 C CA . MET B 1 1 ? 0.286 38.031 -5.867 1 75.69 1 MET B CA 1
ATOM 2256 C C . MET B 1 1 ? 1.427 37.656 -4.934 1 75.69 1 MET B C 1
ATOM 2258 O O . MET B 1 1 ? 2.514 38.219 -5 1 75.69 1 MET B O 1
ATOM 2262 N N . THR B 1 2 ? 1.127 36.906 -3.9 1 87.69 2 THR B N 1
ATOM 2263 C CA . THR B 1 2 ? 2.145 36.5 -2.938 1 87.69 2 THR B CA 1
ATOM 2264 C C . THR B 1 2 ? 3.07 35.438 -3.541 1 87.69 2 THR B C 1
ATOM 2266 O O . THR B 1 2 ? 2.775 34.875 -4.602 1 87.69 2 THR B O 1
ATOM 2269 N N . ALA B 1 3 ? 4.223 35.344 -3.002 1 91.06 3 ALA B N 1
ATOM 2270 C CA . ALA B 1 3 ? 5.168 34.312 -3.445 1 91.06 3 ALA B CA 1
ATOM 2271 C C . ALA B 1 3 ? 4.508 32.938 -3.508 1 91.06 3 ALA B C 1
ATOM 2273 O O . ALA B 1 3 ? 4.777 32.156 -4.418 1 91.06 3 ALA B O 1
ATOM 2274 N N . PHE B 1 4 ? 3.666 32.781 -2.629 1 93.56 4 PHE B N 1
ATOM 2275 C CA . PHE B 1 4 ? 2.959 31.484 -2.58 1 93.56 4 PHE B CA 1
ATOM 2276 C C . PHE B 1 4 ? 2.006 31.359 -3.764 1 93.56 4 PHE B C 1
ATOM 2278 O O . PHE B 1 4 ? 1.952 30.312 -4.406 1 93.56 4 PHE B O 1
ATOM 2285 N N . THR B 1 5 ? 1.214 32.344 -4.043 1 94.5 5 THR B N 1
ATOM 2286 C CA . THR B 1 5 ? 0.251 32.281 -5.137 1 94.5 5 THR B CA 1
ATOM 2287 C C . THR B 1 5 ? 0.957 32.031 -6.465 1 94.5 5 THR B C 1
ATOM 2289 O O . THR B 1 5 ? 0.469 31.281 -7.301 1 94.5 5 THR B O 1
ATOM 2292 N N . TYR B 1 6 ? 2.076 32.719 -6.648 1 95.81 6 TYR B N 1
ATOM 2293 C CA . TYR B 1 6 ? 2.854 32.5 -7.859 1 95.81 6 TYR B CA 1
ATOM 2294 C C . TYR B 1 6 ? 3.357 31.062 -7.934 1 95.81 6 TYR B C 1
ATOM 2296 O O . TYR B 1 6 ? 3.307 30.438 -8.992 1 95.81 6 TYR B O 1
ATOM 2304 N N . PHE B 1 7 ? 3.879 30.641 -6.797 1 97.19 7 PHE B N 1
ATOM 2305 C CA . PHE B 1 7 ? 4.398 29.281 -6.723 1 97.19 7 PHE B CA 1
ATOM 2306 C C . PHE B 1 7 ? 3.303 28.266 -7.027 1 97.19 7 PHE B C 1
ATOM 2308 O O . PHE B 1 7 ? 3.502 27.359 -7.832 1 97.19 7 PHE B O 1
ATOM 2315 N N . LYS B 1 8 ? 2.193 28.422 -6.418 1 97.19 8 LYS B N 1
ATOM 2316 C CA . LYS B 1 8 ? 1.048 27.531 -6.617 1 97.19 8 LYS B CA 1
ATOM 2317 C C . LYS B 1 8 ? 0.586 27.547 -8.07 1 97.19 8 LYS B C 1
ATOM 2319 O O . LYS B 1 8 ? 0.327 26.5 -8.656 1 97.19 8 LYS B O 1
ATOM 2324 N N . ASP B 1 9 ? 0.461 28.688 -8.664 1 97.12 9 ASP B N 1
ATOM 2325 C CA . ASP B 1 9 ? -0.008 28.844 -10.039 1 97.12 9 ASP B CA 1
ATOM 2326 C C . ASP B 1 9 ? 0.974 28.219 -11.023 1 97.12 9 ASP B C 1
ATOM 2328 O O . ASP B 1 9 ? 0.575 27.75 -12.094 1 97.12 9 ASP B O 1
ATOM 2332 N N . GLU B 1 10 ? 2.186 28.25 -10.633 1 97.75 10 GLU B N 1
ATOM 2333 C CA . GLU B 1 10 ? 3.225 27.688 -11.5 1 97.75 10 GLU B CA 1
ATOM 2334 C C . GLU B 1 10 ? 3.248 26.172 -11.414 1 97.75 10 GLU B C 1
ATOM 2336 O O . GLU B 1 10 ? 3.295 25.484 -12.445 1 97.75 10 GLU B O 1
ATOM 2341 N N . TRP B 1 11 ? 3.17 25.656 -10.211 1 98.38 11 TRP B N 1
ATOM 2342 C CA . TRP B 1 11 ? 3.518 24.25 -10.023 1 98.38 11 TRP B CA 1
ATOM 2343 C C . TRP B 1 11 ? 2.268 23.375 -10.031 1 98.38 11 TRP B C 1
ATOM 2345 O O . TRP B 1 11 ? 2.338 22.188 -10.336 1 98.38 11 TRP B O 1
ATOM 2355 N N . THR B 1 12 ? 1.078 23.891 -9.695 1 98.5 12 THR B N 1
ATOM 2356 C CA . THR B 1 12 ? -0.138 23.094 -9.68 1 98.5 12 THR B CA 1
ATOM 2357 C C . THR B 1 12 ? -0.418 22.5 -11.062 1 98.5 12 THR B C 1
ATOM 2359 O O . THR B 1 12 ? -0.665 21.312 -11.195 1 98.5 12 THR B O 1
ATOM 2362 N N . PRO B 1 13 ? -0.345 23.359 -12.141 1 98.38 13 PRO B N 1
ATOM 2363 C CA . PRO B 1 13 ? -0.57 22.766 -13.469 1 98.38 13 PRO B CA 1
ATOM 2364 C C . PRO B 1 13 ? 0.485 21.734 -13.844 1 98.38 13 PRO B C 1
ATOM 2366 O O . PRO B 1 13 ? 0.184 20.766 -14.547 1 98.38 13 PRO B O 1
ATOM 2369 N N . VAL B 1 14 ? 1.741 21.938 -13.398 1 98.75 14 VAL B N 1
ATOM 2370 C CA . VAL B 1 14 ? 2.812 20.984 -13.68 1 98.75 14 VAL B CA 1
ATOM 2371 C C . VAL B 1 14 ? 2.504 19.656 -13.016 1 98.75 14 VAL B C 1
ATOM 2373 O O . VAL B 1 14 ? 2.637 18.594 -13.633 1 98.75 14 VAL B O 1
ATOM 2376 N N . ILE B 1 15 ? 2.062 19.703 -11.805 1 98.81 15 ILE B N 1
ATOM 2377 C CA . ILE B 1 15 ? 1.68 18.5 -11.055 1 98.81 15 ILE B CA 1
ATOM 2378 C C . ILE B 1 15 ? 0.499 17.828 -11.742 1 98.81 15 ILE B C 1
ATOM 2380 O O . ILE B 1 15 ? 0.532 16.609 -11.992 1 98.81 15 ILE B O 1
ATOM 2384 N N . ASP B 1 16 ? -0.513 18.625 -12.078 1 98.75 16 ASP B N 1
ATOM 2385 C CA . ASP B 1 16 ? -1.72 18.062 -12.688 1 98.75 16 ASP B CA 1
ATOM 2386 C C . ASP B 1 16 ? -1.404 17.406 -14.023 1 98.75 16 ASP B C 1
ATOM 2388 O O . ASP B 1 16 ? -1.904 16.312 -14.312 1 98.75 16 ASP B O 1
ATOM 2392 N N . ASN B 1 17 ? -0.636 18.078 -14.773 1 98.75 17 ASN B N 1
ATOM 2393 C CA . ASN B 1 17 ? -0.275 17.531 -16.078 1 98.75 17 ASN B CA 1
ATOM 2394 C C . ASN B 1 17 ? 0.55 16.25 -15.945 1 98.75 17 ASN B C 1
ATOM 2396 O O . ASN B 1 17 ? 0.379 15.312 -16.734 1 98.75 17 ASN B O 1
ATOM 2400 N N . TYR B 1 18 ? 1.466 16.25 -15.016 1 98.88 18 TYR B N 1
ATOM 2401 C CA . TYR B 1 18 ? 2.291 15.07 -14.773 1 98.88 18 TYR B CA 1
ATOM 2402 C C . TYR B 1 18 ? 1.434 13.883 -14.359 1 98.88 18 TYR B C 1
ATOM 2404 O O . TYR B 1 18 ? 1.6 12.781 -14.883 1 98.88 18 TYR B O 1
ATOM 2412 N N . LEU B 1 19 ? 0.57 14.086 -13.453 1 98.88 19 LEU B N 1
ATOM 2413 C CA . LEU B 1 19 ? -0.344 13.055 -12.984 1 98.88 19 LEU B CA 1
ATOM 2414 C C . LEU B 1 19 ? -1.188 12.516 -14.133 1 98.88 19 LEU B C 1
ATOM 2416 O O . LEU B 1 19 ? -1.257 11.297 -14.336 1 98.88 19 LEU B O 1
ATOM 2420 N N . ALA B 1 20 ? -1.812 13.422 -14.82 1 98.75 20 ALA B N 1
ATOM 2421 C CA . ALA B 1 20 ? -2.689 13.031 -15.914 1 98.75 20 ALA B CA 1
ATOM 2422 C C . ALA B 1 20 ? -1.932 12.211 -16.953 1 98.75 20 ALA B C 1
ATOM 2424 O O . ALA B 1 20 ? -2.402 11.156 -17.391 1 98.75 20 ALA B O 1
ATOM 2425 N N . LYS B 1 21 ? -0.804 12.703 -17.328 1 98.69 21 LYS B N 1
ATOM 2426 C CA . LYS B 1 21 ? -0.002 12.078 -18.375 1 98.69 21 LYS B CA 1
ATOM 2427 C C . LYS B 1 21 ? 0.45 10.68 -17.969 1 98.69 21 LYS B C 1
ATOM 2429 O O . LYS B 1 21 ? 0.274 9.719 -18.719 1 98.69 21 LYS B O 1
ATOM 2434 N N . HIS B 1 22 ? 0.937 10.547 -16.844 1 98.75 22 HIS B N 1
ATOM 2435 C CA . HIS B 1 22 ? 1.593 9.305 -16.453 1 98.75 22 HIS B CA 1
ATOM 2436 C C . HIS B 1 22 ? 0.578 8.266 -15.984 1 98.75 22 HIS B C 1
ATOM 2438 O O . HIS B 1 22 ? 0.812 7.062 -16.109 1 98.75 22 HIS B O 1
ATOM 2444 N N . LEU B 1 23 ? -0.585 8.68 -15.43 1 98.69 23 LEU B N 1
ATOM 2445 C CA . LEU B 1 23 ? -1.648 7.727 -15.125 1 98.69 23 LEU B CA 1
ATOM 2446 C C . LEU B 1 23 ? -2.25 7.152 -16.406 1 98.69 23 LEU B C 1
ATOM 2448 O O . LEU B 1 23 ? -2.709 6.012 -16.422 1 98.69 23 LEU B O 1
ATOM 2452 N N . ALA B 1 24 ? -2.232 7.926 -17.422 1 98.06 24 ALA B N 1
ATOM 2453 C CA . ALA B 1 24 ? -2.762 7.473 -18.703 1 98.06 24 ALA B CA 1
ATOM 2454 C C . ALA B 1 24 ? -1.752 6.59 -19.422 1 98.06 24 ALA B C 1
ATOM 2456 O O . ALA B 1 24 ? -2.127 5.598 -20.062 1 98.06 24 ALA B O 1
ATOM 2457 N N . SER B 1 25 ? -0.456 6.906 -19.328 1 98.31 25 SER B N 1
ATOM 2458 C CA . SER B 1 25 ? 0.534 6.285 -20.203 1 98.31 25 SER B CA 1
ATOM 2459 C C . SER B 1 25 ? 1.216 5.105 -19.516 1 98.31 25 SER B C 1
ATOM 2461 O O . SER B 1 25 ? 1.718 4.199 -20.172 1 98.31 25 SER B O 1
ATOM 2463 N N . GLU B 1 26 ? 1.166 5.09 -18.219 1 98.38 26 GLU B N 1
ATOM 2464 C CA . GLU B 1 26 ? 1.994 4.102 -17.531 1 98.38 26 GLU B CA 1
ATOM 2465 C C . GLU B 1 26 ? 1.149 2.945 -17.016 1 98.38 26 GLU B C 1
ATOM 2467 O O . GLU B 1 26 ? 1.682 1.991 -16.438 1 98.38 26 GLU B O 1
ATOM 2472 N N . ILE B 1 27 ? -0.124 2.998 -17.109 1 98.31 27 ILE B N 1
ATOM 2473 C CA . ILE B 1 27 ? -1.025 1.927 -16.703 1 98.31 27 ILE B CA 1
ATOM 2474 C C . ILE B 1 27 ? -1.555 1.198 -17.938 1 98.31 27 ILE B C 1
ATOM 2476 O O . ILE B 1 27 ? -2.184 1.81 -18.797 1 98.31 27 ILE B O 1
ATOM 2480 N N . ASP B 1 28 ? -1.338 -0.062 -18 1 97.12 28 ASP B N 1
ATOM 2481 C CA . ASP B 1 28 ? -1.612 -0.848 -19.188 1 97.12 28 ASP B CA 1
ATOM 2482 C C . ASP B 1 28 ? -3.115 -0.97 -19.438 1 97.12 28 ASP B C 1
ATOM 2484 O O . ASP B 1 28 ? -3.58 -0.814 -20.562 1 97.12 28 ASP B O 1
ATOM 2488 N N . ASP B 1 29 ? -3.877 -1.295 -18.406 1 96.81 29 ASP B N 1
ATOM 2489 C CA . ASP B 1 29 ? -5.324 -1.446 -18.531 1 96.81 29 ASP B CA 1
ATOM 2490 C C . ASP B 1 29 ? -6.023 -0.089 -18.484 1 96.81 29 ASP B C 1
ATOM 2492 O O . ASP B 1 29 ? -5.965 0.614 -17.484 1 96.81 29 ASP B O 1
ATOM 2496 N N . GLN B 1 30 ? -6.684 0.219 -19.5 1 96.06 30 GLN B N 1
ATOM 2497 C CA . GLN B 1 30 ? -7.258 1.553 -19.641 1 96.06 30 GLN B CA 1
ATOM 2498 C C . GLN B 1 30 ? -8.375 1.785 -18.625 1 96.06 30 GLN B C 1
ATOM 2500 O O . GLN B 1 30 ? -8.555 2.902 -18.141 1 96.06 30 GLN B O 1
ATOM 2505 N N . LYS B 1 31 ? -9.148 0.788 -18.359 1 96.56 31 LYS B N 1
ATOM 2506 C CA . LYS B 1 31 ? -10.25 0.952 -17.406 1 96.56 31 LYS B CA 1
ATOM 2507 C C . LYS B 1 31 ? -9.727 1.184 -15.992 1 96.56 31 LYS B C 1
ATOM 2509 O O . LYS B 1 31 ? -10.203 2.068 -15.281 1 96.56 31 LYS B O 1
ATOM 2514 N N . ILE B 1 32 ? -8.719 0.436 -15.602 1 97.25 32 ILE B N 1
ATOM 2515 C CA . ILE B 1 32 ? -8.117 0.647 -14.297 1 97.25 32 ILE B CA 1
ATOM 2516 C C . ILE B 1 32 ? -7.5 2.043 -14.227 1 97.25 32 ILE B C 1
ATOM 2518 O O . ILE B 1 32 ? -7.598 2.725 -13.203 1 97.25 32 ILE B O 1
ATOM 2522 N N . SER B 1 33 ? -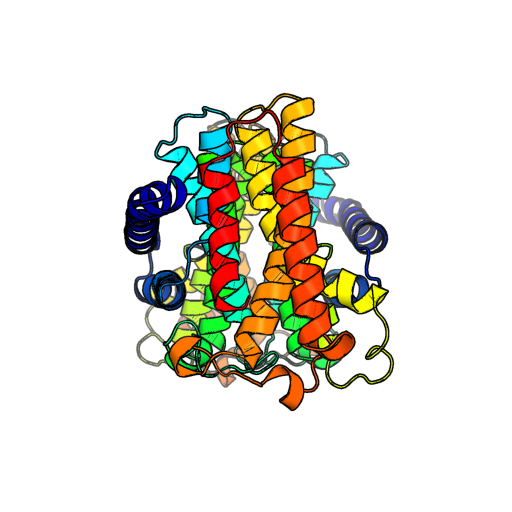6.879 2.432 -15.305 1 98.44 33 SER B N 1
ATOM 2523 C CA . SER B 1 33 ? -6.309 3.771 -15.391 1 98.44 33 SER B CA 1
ATOM 2524 C C . SER B 1 33 ? -7.367 4.84 -15.141 1 98.44 33 SER B C 1
ATOM 2526 O O . SER B 1 33 ? -7.133 5.789 -14.391 1 98.44 33 SER B O 1
ATOM 2528 N N . GLN B 1 34 ? -8.508 4.641 -15.703 1 98.44 34 GLN B N 1
ATOM 2529 C CA . GLN B 1 34 ? -9.602 5.586 -15.555 1 98.44 34 GLN B CA 1
ATOM 2530 C C . GLN B 1 34 ? -10.109 5.617 -14.117 1 98.44 34 GLN B C 1
ATOM 2532 O O . GLN B 1 34 ? -10.367 6.691 -13.562 1 98.44 34 GLN B O 1
ATOM 2537 N N . ILE B 1 35 ? -10.25 4.465 -13.547 1 98.25 35 ILE B N 1
ATOM 2538 C CA . ILE B 1 35 ? -10.758 4.34 -12.188 1 98.25 35 ILE B CA 1
ATOM 2539 C C . ILE B 1 35 ? -9.805 5.027 -11.211 1 98.25 35 ILE B C 1
ATOM 2541 O O . ILE B 1 35 ? -10.234 5.77 -10.328 1 98.25 35 ILE B O 1
ATOM 2545 N N . MET B 1 36 ? -8.523 4.824 -11.445 1 98.69 36 MET B N 1
ATOM 2546 C CA . MET B 1 36 ? -7.496 5.441 -10.609 1 98.69 36 MET B CA 1
ATOM 2547 C C . MET B 1 36 ? -7.473 6.953 -10.812 1 98.69 36 MET B C 1
ATOM 2549 O O . MET B 1 36 ? -7.445 7.711 -9.836 1 98.69 36 MET B O 1
ATOM 2553 N N . SER B 1 37 ? -7.523 7.379 -12 1 98.75 37 SER B N 1
ATOM 2554 C CA . SER B 1 37 ? -7.352 8.789 -12.352 1 98.75 37 SER B CA 1
ATOM 2555 C C . SER B 1 37 ? -8.555 9.617 -11.906 1 98.75 37 SER B C 1
ATOM 2557 O O . SER B 1 37 ? -8.422 10.812 -11.633 1 98.75 37 SER B O 1
ATOM 2559 N N . TYR B 1 38 ? -9.719 9 -11.812 1 98.69 38 TYR B N 1
ATOM 2560 C CA . TYR B 1 38 ? -10.953 9.711 -11.508 1 98.69 38 TYR B CA 1
ATOM 2561 C C . TYR B 1 38 ? -10.805 10.539 -10.234 1 98.69 38 TYR B C 1
ATOM 2563 O O . TYR B 1 38 ? -10.992 11.758 -10.258 1 98.69 38 TYR B O 1
ATOM 2571 N N . SER B 1 39 ? -10.352 9.891 -9.164 1 98.31 39 SER B N 1
ATOM 2572 C CA . SER B 1 39 ? -10.234 10.586 -7.883 1 98.31 39 SER B CA 1
ATOM 2573 C C . SER B 1 39 ? -9.008 11.5 -7.863 1 98.31 39 SER B C 1
ATOM 2575 O O . SER B 1 39 ? -9.039 12.562 -7.246 1 98.31 39 SER B O 1
ATOM 2577 N N . VAL B 1 40 ? -7.938 11.07 -8.539 1 98.75 40 VAL B N 1
ATOM 2578 C CA . VAL B 1 40 ? -6.707 11.859 -8.562 1 98.75 40 VAL B CA 1
ATOM 2579 C C . VAL B 1 40 ? -6.949 13.18 -9.289 1 98.75 40 VAL B C 1
ATOM 2581 O O . VAL B 1 40 ? -6.449 14.227 -8.867 1 98.75 40 VAL B O 1
ATOM 2584 N N . MET B 1 41 ? -7.707 13.117 -10.328 1 98.44 41 MET B N 1
ATOM 2585 C CA . MET B 1 41 ? -7.867 14.281 -11.203 1 98.44 41 MET B CA 1
ATOM 2586 C C . MET B 1 41 ? -9.133 15.055 -10.844 1 98.44 41 MET B C 1
ATOM 2588 O O . MET B 1 41 ? -9.508 15.992 -11.555 1 98.44 41 MET B O 1
ATOM 2592 N N . ALA B 1 42 ? -9.844 14.656 -9.797 1 96.69 42 ALA B N 1
ATOM 2593 C CA . ALA B 1 42 ? -11.039 15.359 -9.344 1 96.69 42 ALA B CA 1
ATOM 2594 C C . ALA B 1 42 ? -10.688 16.719 -8.766 1 96.69 42 ALA B C 1
ATOM 2596 O O . ALA B 1 42 ? -11.578 17.516 -8.438 1 96.69 42 ALA B O 1
ATOM 2597 N N . GLY B 1 43 ? -9.375 17 -8.75 1 92.94 43 GLY B N 1
ATOM 2598 C CA . GLY B 1 43 ? -8.922 18.297 -8.25 1 92.94 43 GLY B CA 1
ATOM 2599 C C . GLY B 1 43 ? -8.297 18.219 -6.871 1 92.94 43 GLY B C 1
ATOM 2600 O O . GLY B 1 43 ? -7.547 17.281 -6.578 1 92.94 43 GLY B O 1
ATOM 2601 N N . GLY B 1 44 ? -8.609 19.188 -6.082 1 90.56 44 GLY B N 1
ATOM 2602 C CA . GLY B 1 44 ? -7.977 19.312 -4.781 1 90.56 44 GLY B CA 1
ATOM 2603 C C . GLY B 1 44 ? -6.883 20.359 -4.742 1 90.56 44 GLY B C 1
ATOM 2604 O O . GLY B 1 44 ? -6.434 20.828 -5.789 1 90.56 44 GLY B O 1
ATOM 2605 N N . LYS B 1 45 ? -6.461 20.672 -3.6 1 91.19 45 LYS B N 1
ATOM 2606 C CA . LYS B 1 45 ? -5.551 21.797 -3.379 1 91.19 45 LYS B CA 1
ATOM 2607 C C . LYS B 1 45 ? -4.109 21.406 -3.686 1 91.19 45 LYS B C 1
ATOM 2609 O O . LYS B 1 45 ? -3.236 22.266 -3.818 1 91.19 45 LYS B O 1
ATOM 2614 N N . ARG B 1 46 ? -3.834 20.109 -3.916 1 97.69 46 ARG B N 1
ATOM 2615 C CA . ARG B 1 46 ? -2.484 19.594 -4.125 1 97.69 46 ARG B CA 1
ATOM 2616 C C . ARG B 1 46 ? -1.533 20.094 -3.047 1 97.69 46 ARG B C 1
ATOM 2618 O O . ARG B 1 46 ? -0.389 20.453 -3.338 1 97.69 46 ARG B O 1
ATOM 2625 N N . LEU B 1 47 ? -2.004 20.141 -1.861 1 97.25 47 LEU B N 1
ATOM 2626 C CA . LEU B 1 47 ? -1.276 20.734 -0.748 1 97.25 47 LEU B CA 1
ATOM 2627 C C . LEU B 1 47 ? 0.023 19.984 -0.479 1 97.25 47 LEU B C 1
ATOM 2629 O O . LEU B 1 47 ? 1.087 20.609 -0.365 1 97.25 47 LEU B O 1
ATOM 2633 N N . ARG B 1 48 ? 0.004 18.703 -0.397 1 98.44 48 ARG B N 1
ATOM 2634 C CA . ARG B 1 48 ? 1.148 17.906 0.038 1 98.44 48 ARG B CA 1
ATOM 2635 C C . ARG B 1 48 ? 2.25 17.922 -1.018 1 98.44 48 ARG B C 1
ATOM 2637 O O . ARG B 1 48 ? 3.416 18.156 -0.705 1 98.44 48 ARG B O 1
ATOM 2644 N N . PRO B 1 49 ? 1.926 17.672 -2.314 1 98.81 49 PRO B N 1
ATOM 2645 C CA . PRO B 1 49 ? 3.004 17.781 -3.301 1 98.81 49 PRO B CA 1
ATOM 2646 C C . PRO B 1 49 ? 3.568 19.203 -3.398 1 98.81 49 PRO B C 1
ATOM 2648 O O . PRO B 1 49 ? 4.777 19.375 -3.576 1 98.81 49 PRO B O 1
ATOM 2651 N N . LEU B 1 50 ? 2.717 20.219 -3.27 1 98.69 50 LEU B N 1
ATOM 2652 C CA . LEU B 1 50 ? 3.195 21.609 -3.299 1 98.69 50 LEU B CA 1
ATOM 2653 C C . LEU B 1 50 ? 4.094 21.891 -2.104 1 98.69 50 LEU B C 1
ATOM 2655 O O . LEU B 1 50 ? 5.09 22.609 -2.229 1 98.69 50 LEU B O 1
ATOM 2659 N N . LEU B 1 51 ? 3.693 21.391 -0.969 1 98.56 51 LEU B N 1
ATOM 2660 C CA . LEU B 1 51 ? 4.5 21.562 0.234 1 98.56 51 LEU B CA 1
ATOM 2661 C C . LEU B 1 51 ? 5.875 20.938 0.067 1 98.56 51 LEU B C 1
ATOM 2663 O O . LEU B 1 51 ? 6.883 21.516 0.475 1 98.56 51 LEU B O 1
ATOM 2667 N N . PHE B 1 52 ? 5.992 19.766 -0.479 1 98.94 52 PHE B N 1
ATOM 2668 C CA . PHE B 1 52 ? 7.25 19.094 -0.788 1 98.94 52 PHE B CA 1
ATOM 2669 C C . PHE B 1 52 ? 8.109 19.953 -1.702 1 98.94 52 PHE B C 1
ATOM 2671 O O . PHE B 1 52 ? 9.273 20.234 -1.394 1 98.94 52 PHE B O 1
ATOM 2678 N N . LEU B 1 53 ? 7.52 20.453 -2.824 1 98.88 53 LEU B N 1
ATOM 2679 C CA . LEU B 1 53 ? 8.258 21.25 -3.795 1 98.88 53 LEU B CA 1
ATOM 2680 C C . LEU B 1 53 ? 8.672 22.594 -3.191 1 98.88 53 LEU B C 1
ATOM 2682 O O . LEU B 1 53 ? 9.766 23.078 -3.461 1 98.88 53 LEU B O 1
ATOM 2686 N N . ALA B 1 54 ? 7.766 23.203 -2.418 1 98.75 54 ALA B N 1
ATOM 2687 C CA . ALA B 1 54 ? 8.078 24.484 -1.777 1 98.75 54 ALA B CA 1
ATOM 2688 C C . ALA B 1 54 ? 9.242 24.344 -0.808 1 98.75 54 ALA B C 1
ATOM 2690 O O . ALA B 1 54 ? 10.047 25.266 -0.657 1 98.75 54 ALA B O 1
ATOM 2691 N N . THR B 1 55 ? 9.273 23.172 -0.105 1 98.88 55 THR B N 1
ATOM 2692 C CA . THR B 1 55 ? 10.391 22.922 0.797 1 98.88 55 THR B CA 1
ATOM 2693 C C . THR B 1 55 ? 11.695 22.797 0.018 1 98.88 55 THR B C 1
ATOM 2695 O O . THR B 1 55 ? 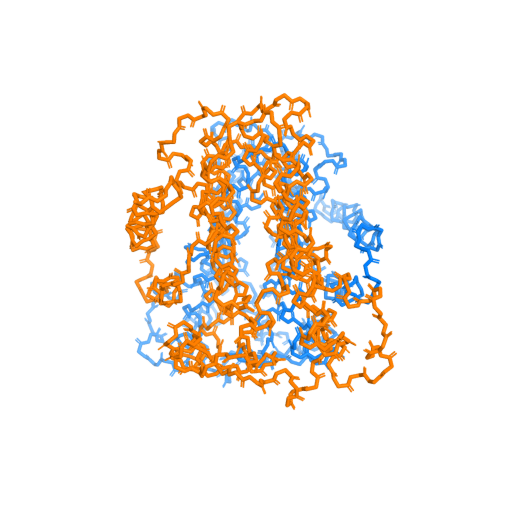12.727 23.328 0.429 1 98.88 55 THR B O 1
ATOM 2698 N N . LEU B 1 56 ? 11.672 22.109 -1.116 1 98.75 56 LEU B N 1
ATOM 2699 C CA . LEU B 1 56 ? 12.844 22.031 -1.979 1 98.75 56 LEU B CA 1
ATOM 2700 C C . LEU B 1 56 ? 13.273 23.422 -2.426 1 98.75 56 LEU B C 1
ATOM 2702 O O . LEU B 1 56 ? 14.469 23.75 -2.412 1 98.75 56 LEU B O 1
ATOM 2706 N N . ASN B 1 57 ? 12.289 24.203 -2.809 1 98.25 57 ASN B N 1
ATOM 2707 C CA . ASN B 1 57 ? 12.547 25.578 -3.234 1 98.25 57 ASN B CA 1
ATOM 2708 C C . ASN B 1 57 ? 13.195 26.391 -2.123 1 98.25 57 ASN B C 1
ATOM 2710 O O . ASN B 1 57 ? 14.141 27.141 -2.373 1 98.25 57 ASN B O 1
ATOM 2714 N N . ALA B 1 58 ? 12.719 26.266 -0.934 1 98.12 58 ALA B N 1
ATOM 2715 C CA . ALA B 1 58 ? 13.258 26.969 0.223 1 98.12 58 ALA B CA 1
ATOM 2716 C C . ALA B 1 58 ? 14.719 26.609 0.46 1 98.12 58 ALA B C 1
ATOM 2718 O O . ALA B 1 58 ? 15.5 27.422 0.949 1 98.12 58 ALA B O 1
ATOM 2719 N N . LEU B 1 59 ? 15.055 25.391 0.062 1 98.31 59 LEU B N 1
ATOM 2720 C CA . LEU B 1 59 ? 16.406 24.875 0.309 1 98.31 59 LEU B CA 1
ATOM 2721 C C . LEU B 1 59 ? 17.297 25.094 -0.9 1 98.31 59 LEU B C 1
ATOM 2723 O O . LEU B 1 59 ? 18.453 24.672 -0.908 1 98.31 59 LEU B O 1
ATOM 2727 N N . GLY B 1 60 ? 16.75 25.672 -1.938 1 97.69 60 GLY B N 1
ATOM 2728 C CA . GLY B 1 60 ? 17.547 25.984 -3.117 1 97.69 60 GLY B CA 1
ATOM 2729 C C . GLY B 1 60 ? 17.766 24.797 -4.027 1 97.69 60 GLY B C 1
ATOM 2730 O O . GLY B 1 60 ? 18.688 24.812 -4.852 1 97.69 60 GLY B O 1
ATOM 2731 N N . LYS B 1 61 ? 17 23.75 -3.814 1 97.94 61 LYS B N 1
ATOM 2732 C CA . LYS B 1 61 ? 17.109 22.562 -4.668 1 97.94 61 LYS B CA 1
ATOM 2733 C C . LYS B 1 61 ? 16.344 22.766 -5.977 1 97.94 61 LYS B C 1
ATOM 2735 O O . LYS B 1 61 ? 15.188 23.172 -5.969 1 97.94 61 LYS B O 1
ATOM 2740 N N . LYS B 1 62 ? 17 22.531 -7.129 1 97.75 62 LYS B N 1
ATOM 2741 C CA . LYS B 1 62 ? 16.344 22.625 -8.43 1 97.75 62 LYS B CA 1
ATOM 2742 C C . LYS B 1 62 ? 15.242 21.594 -8.578 1 97.75 62 LYS B C 1
ATOM 2744 O O . LYS B 1 62 ? 15.414 20.438 -8.18 1 97.75 62 LYS B O 1
ATOM 2749 N N . ILE B 1 63 ? 14.109 22.016 -9.031 1 98.38 63 ILE B N 1
ATOM 2750 C CA . ILE B 1 63 ? 12.961 21.141 -9.25 1 98.38 63 ILE B CA 1
ATOM 2751 C C . ILE B 1 63 ? 12.914 20.703 -10.711 1 98.38 63 ILE B C 1
ATOM 2753 O O . ILE B 1 63 ? 12.703 21.531 -11.602 1 98.38 63 ILE B O 1
ATOM 2757 N N . GLU B 1 64 ? 13.148 19.516 -10.945 1 98.38 64 GLU B N 1
ATOM 2758 C CA . GLU B 1 64 ? 13.102 18.891 -12.266 1 98.38 64 GLU B CA 1
ATOM 2759 C C . GLU B 1 64 ? 12.141 17.703 -12.289 1 98.38 64 GLU B C 1
ATOM 2761 O O . GLU B 1 64 ? 11.273 17.594 -11.422 1 98.38 64 GLU B O 1
ATOM 2766 N N . GLU B 1 65 ? 12.203 16.875 -13.234 1 98.44 65 GLU B N 1
ATOM 2767 C CA . GLU B 1 65 ? 11.25 15.797 -13.43 1 98.44 65 GLU B CA 1
ATOM 2768 C C . GLU B 1 65 ? 11.258 14.836 -12.25 1 98.44 65 GLU B C 1
ATOM 2770 O O . GLU B 1 65 ? 10.203 14.336 -11.836 1 98.44 65 GLU B O 1
ATOM 2775 N N . SER B 1 66 ? 12.43 14.555 -11.695 1 98.75 66 SER B N 1
ATOM 2776 C CA . SER B 1 66 ? 12.531 13.625 -10.57 1 98.75 66 SER B CA 1
ATOM 2777 C C . SER B 1 66 ? 11.773 14.148 -9.359 1 98.75 66 SER B C 1
ATOM 2779 O O . SER B 1 66 ? 11.07 13.391 -8.68 1 98.75 66 SER B O 1
ATOM 2781 N N . GLU B 1 67 ? 11.969 15.445 -9.086 1 98.88 67 GLU B N 1
ATOM 2782 C CA . GLU B 1 67 ? 11.289 16.062 -7.945 1 98.88 67 GLU B CA 1
ATOM 2783 C C . GLU B 1 67 ? 9.773 16.094 -8.164 1 98.88 67 GLU B C 1
ATOM 2785 O O . GLU B 1 67 ? 9 15.914 -7.227 1 98.88 67 GLU B O 1
ATOM 2790 N N . ILE B 1 68 ? 9.375 16.328 -9.414 1 98.94 68 ILE B N 1
ATOM 2791 C CA . ILE B 1 68 ? 7.953 16.344 -9.742 1 98.94 68 ILE B CA 1
ATOM 2792 C C . ILE B 1 68 ? 7.367 14.945 -9.547 1 98.94 68 ILE B C 1
ATOM 2794 O O . ILE B 1 68 ? 6.266 14.797 -9.008 1 98.94 68 ILE B O 1
ATOM 2798 N N . ARG B 1 69 ? 8.078 13.93 -9.969 1 98.88 69 ARG B N 1
ATOM 2799 C CA . ARG B 1 69 ? 7.625 12.547 -9.797 1 98.88 69 ARG B CA 1
ATOM 2800 C C . ARG B 1 69 ? 7.449 12.203 -8.32 1 98.88 69 ARG B C 1
ATOM 2802 O O . ARG B 1 69 ? 6.449 11.594 -7.938 1 98.88 69 ARG B O 1
ATOM 2809 N N . LEU B 1 70 ? 8.414 12.688 -7.484 1 98.88 70 LEU B N 1
ATOM 2810 C CA . LEU B 1 70 ? 8.328 12.492 -6.039 1 98.88 70 LEU B CA 1
ATOM 2811 C C . LEU B 1 70 ? 7.074 13.156 -5.477 1 98.88 70 LEU B C 1
ATOM 2813 O O . LEU B 1 70 ? 6.316 12.523 -4.734 1 98.88 70 LEU B O 1
ATOM 2817 N N . ALA B 1 71 ? 6.906 14.367 -5.859 1 98.94 71 ALA B N 1
ATOM 2818 C CA . ALA B 1 71 ? 5.758 15.133 -5.379 1 98.94 71 ALA B CA 1
ATOM 2819 C C . ALA B 1 71 ? 4.445 14.461 -5.781 1 98.94 71 ALA B C 1
ATOM 2821 O O . ALA B 1 71 ? 3.518 14.367 -4.977 1 98.94 71 ALA B O 1
ATOM 2822 N N . CYS B 1 72 ? 4.422 13.977 -7.012 1 98.94 72 CYS B N 1
ATOM 2823 C CA . CYS B 1 72 ? 3.221 13.328 -7.523 1 98.94 72 CYS B CA 1
ATOM 2824 C C . CYS B 1 72 ? 2.992 11.984 -6.84 1 98.94 72 CYS B C 1
ATOM 2826 O O . CYS B 1 72 ? 1.849 11.578 -6.629 1 98.94 72 CYS B O 1
ATOM 2828 N N . GLY B 1 73 ? 4.086 11.289 -6.488 1 98.94 73 GLY B N 1
ATOM 2829 C CA . GLY B 1 73 ? 3.945 10.078 -5.695 1 98.94 73 GLY B CA 1
ATOM 2830 C C . GLY B 1 73 ? 3.25 10.32 -4.367 1 98.94 73 GLY B C 1
ATOM 2831 O O . GLY B 1 73 ? 2.389 9.539 -3.961 1 98.94 73 GLY B O 1
ATOM 2832 N N . ILE B 1 74 ? 3.574 11.406 -3.707 1 98.94 74 ILE B N 1
ATOM 2833 C CA . ILE B 1 74 ? 2.945 11.789 -2.445 1 98.94 74 ILE B CA 1
ATOM 2834 C C . ILE B 1 74 ? 1.452 12.023 -2.664 1 98.94 74 ILE B C 1
ATOM 2836 O O . ILE B 1 74 ? 0.626 11.602 -1.852 1 98.94 74 ILE B O 1
ATOM 2840 N N . GLU B 1 75 ? 1.1 12.648 -3.771 1 98.94 75 GLU B N 1
ATOM 2841 C CA . GLU B 1 75 ? -0.299 12.922 -4.086 1 98.94 75 GLU B CA 1
ATOM 2842 C C . GLU B 1 75 ? -1.075 11.633 -4.332 1 98.94 75 GLU B C 1
ATOM 2844 O O . GLU B 1 75 ? -2.234 11.516 -3.93 1 98.94 75 GLU B O 1
ATOM 2849 N N . LEU B 1 76 ? -0.458 10.688 -5.039 1 98.94 76 LEU B N 1
ATOM 2850 C CA . LEU B 1 76 ? -1.122 9.414 -5.27 1 98.94 76 LEU B CA 1
ATOM 2851 C C . LEU B 1 76 ? -1.446 8.727 -3.947 1 98.94 76 LEU B C 1
ATOM 2853 O O . LEU B 1 76 ? -2.537 8.172 -3.781 1 98.94 76 LEU B O 1
ATOM 2857 N N . ILE B 1 77 ? -0.531 8.766 -3.014 1 98.94 77 ILE B N 1
ATOM 2858 C CA . ILE B 1 77 ? -0.707 8.141 -1.706 1 98.94 77 ILE B CA 1
ATOM 2859 C C . ILE B 1 77 ? -1.822 8.852 -0.942 1 98.94 77 ILE B C 1
ATOM 2861 O O . ILE B 1 77 ? -2.678 8.203 -0.336 1 98.94 77 ILE B O 1
ATOM 2865 N N . HIS B 1 78 ? -1.794 10.141 -0.973 1 98.69 78 HIS B N 1
ATOM 2866 C CA . HIS B 1 78 ? -2.869 10.875 -0.315 1 98.69 78 HIS B CA 1
ATOM 2867 C C . HIS B 1 78 ? -4.227 10.523 -0.92 1 98.69 78 HIS B C 1
ATOM 2869 O O . HIS B 1 78 ? -5.203 10.336 -0.194 1 98.69 78 HIS B O 1
ATOM 2875 N N . THR B 1 79 ? -4.316 10.477 -2.246 1 98.81 79 THR B N 1
ATOM 2876 C CA . THR B 1 79 ? -5.574 10.203 -2.934 1 98.81 79 THR B CA 1
ATOM 2877 C C . THR B 1 79 ? -6.09 8.805 -2.588 1 98.81 79 THR B C 1
ATOM 2879 O O . THR B 1 79 ? -7.293 8.617 -2.4 1 98.81 79 THR B O 1
ATOM 2882 N N . TYR B 1 80 ? -5.18 7.844 -2.506 1 98.81 80 TYR B N 1
ATOM 2883 C CA . TYR B 1 80 ? -5.633 6.516 -2.102 1 98.81 80 TYR B CA 1
ATOM 2884 C C . TYR B 1 80 ? -6.336 6.566 -0.753 1 98.81 80 TYR B C 1
ATOM 2886 O O . TYR B 1 80 ? -7.348 5.891 -0.548 1 98.81 80 TYR B O 1
ATOM 2894 N N . SER B 1 81 ? -5.762 7.309 0.197 1 98.62 81 SER B N 1
ATOM 2895 C CA . SER B 1 81 ? -6.332 7.379 1.539 1 98.62 81 SER B CA 1
ATOM 2896 C C . SER B 1 81 ? -7.727 7.992 1.517 1 98.62 81 SER B C 1
ATOM 2898 O O . SER B 1 81 ? -8.602 7.574 2.275 1 98.62 81 SER B O 1
ATOM 2900 N N . LEU B 1 82 ? -7.977 8.992 0.607 1 98.19 82 LEU B N 1
ATOM 2901 C CA . LEU B 1 82 ? -9.297 9.602 0.473 1 98.19 82 LEU B CA 1
ATOM 2902 C C . LEU B 1 82 ? -10.305 8.594 -0.072 1 98.19 82 LEU B C 1
ATOM 2904 O O . LEU B 1 82 ? -11.438 8.523 0.411 1 98.19 82 LEU B O 1
ATOM 2908 N N . ILE B 1 83 ? -9.891 7.848 -1.05 1 98.75 83 ILE B N 1
ATOM 2909 C CA . ILE B 1 83 ? -10.773 6.875 -1.68 1 98.75 83 ILE B CA 1
ATOM 2910 C C . ILE B 1 83 ? -11.227 5.844 -0.646 1 98.75 83 ILE B C 1
ATOM 2912 O O . ILE B 1 83 ? -12.414 5.555 -0.531 1 98.75 83 ILE B O 1
ATOM 2916 N N . HIS B 1 84 ? -10.281 5.309 0.104 1 98.75 84 HIS B N 1
ATOM 2917 C CA . HIS B 1 84 ? -10.617 4.273 1.075 1 98.75 84 HIS B CA 1
ATOM 2918 C C . HIS B 1 84 ? -11.398 4.852 2.248 1 98.75 84 HIS B C 1
ATOM 2920 O O . HIS B 1 84 ? -12.305 4.203 2.773 1 98.75 84 HIS B O 1
ATOM 2926 N N . ASP B 1 85 ? -11.094 6.078 2.617 1 97.25 85 ASP B N 1
ATOM 2927 C CA . ASP B 1 85 ? -11.805 6.746 3.701 1 97.25 85 ASP B CA 1
ATOM 2928 C C . ASP B 1 85 ? -13.273 6.973 3.338 1 97.25 85 ASP B C 1
ATOM 2930 O O . ASP B 1 85 ? -14.141 6.965 4.211 1 97.25 85 ASP B O 1
ATOM 2934 N N . ASP B 1 86 ? -13.57 7.117 2.068 1 97.5 86 ASP B N 1
ATOM 2935 C CA . ASP B 1 86 ? -14.906 7.438 1.581 1 97.5 86 ASP B CA 1
ATOM 2936 C C . ASP B 1 86 ? -15.766 6.18 1.476 1 97.5 86 ASP B C 1
ATOM 2938 O O . ASP B 1 86 ? -16.969 6.262 1.252 1 97.5 86 ASP B O 1
ATOM 2942 N N . LEU B 1 87 ? -15.242 4.992 1.694 1 98.44 87 LEU B N 1
ATOM 2943 C CA . LEU B 1 87 ? -15.938 3.73 1.47 1 98.44 87 LEU B CA 1
ATOM 2944 C C . LEU B 1 87 ? -17.109 3.572 2.438 1 98.44 87 LEU B C 1
ATOM 2946 O O . LEU B 1 87 ? -17.109 4.176 3.514 1 98.44 87 LEU B O 1
ATOM 2950 N N . PRO B 1 88 ? -18.094 2.686 2.119 1 97.56 88 PRO B N 1
ATOM 2951 C CA . PRO B 1 88 ? -19.266 2.457 2.969 1 97.56 88 PRO B CA 1
ATOM 2952 C C . PRO B 1 88 ? -18.891 1.996 4.375 1 97.56 88 PRO B C 1
ATOM 2954 O O . PRO B 1 88 ? -19.562 2.363 5.348 1 97.56 88 PRO B O 1
ATOM 2957 N N . ALA B 1 89 ? -17.859 1.274 4.52 1 96.38 89 ALA B N 1
ATOM 2958 C CA . ALA B 1 89 ? -17.453 0.718 5.809 1 96.38 89 ALA B CA 1
ATOM 2959 C C . ALA B 1 89 ? -16.781 1.778 6.68 1 96.38 89 ALA B C 1
ATOM 2961 O O . ALA B 1 89 ? -16.531 1.55 7.863 1 96.38 89 ALA B O 1
ATOM 2962 N N . MET B 1 90 ? -16.547 3.004 6.105 1 94.94 90 MET B N 1
ATOM 2963 C CA . MET B 1 90 ? -15.875 4.086 6.824 1 94.94 90 MET B CA 1
ATOM 2964 C C . MET B 1 90 ? -16.75 5.336 6.855 1 94.94 90 MET B C 1
ATOM 2966 O O . MET B 1 90 ? -17.812 5.344 7.477 1 94.94 90 MET B O 1
ATOM 2970 N N . ASP B 1 91 ? -16.391 6.32 6.066 1 92.56 91 ASP B N 1
ATOM 2971 C CA . ASP B 1 91 ? -17.156 7.559 6.145 1 92.56 91 ASP B CA 1
ATOM 2972 C C . ASP B 1 91 ? -18.391 7.484 5.254 1 92.56 91 ASP B C 1
ATOM 2974 O O . ASP B 1 91 ? -19.344 8.258 5.438 1 92.56 91 ASP B O 1
ATOM 2978 N N . ASN B 1 92 ? -18.391 6.605 4.336 1 94.94 92 ASN B N 1
ATOM 2979 C CA . ASN B 1 92 ? -19.484 6.41 3.387 1 94.94 92 ASN B CA 1
ATOM 2980 C C . ASN B 1 92 ? -19.922 7.73 2.75 1 94.94 92 ASN B C 1
ATOM 2982 O O . ASN B 1 92 ? -21.109 8.023 2.664 1 94.94 92 ASN B O 1
ATOM 2986 N N . ASP B 1 93 ? -18.969 8.508 2.299 1 94.69 93 ASP B N 1
ATOM 2987 C CA . ASP B 1 93 ? -19.266 9.812 1.71 1 94.69 93 ASP B CA 1
ATOM 2988 C C . ASP B 1 93 ? -19.766 9.664 0.275 1 94.69 93 ASP B C 1
ATOM 2990 O O . ASP B 1 93 ? -19.25 8.836 -0.484 1 94.69 93 ASP B O 1
ATOM 2994 N N . ASP B 1 94 ? -20.703 10.547 -0.101 1 95.94 94 ASP B N 1
ATOM 2995 C CA . ASP B 1 94 ? -21.234 10.523 -1.461 1 95.94 94 ASP B CA 1
ATOM 2996 C C . ASP B 1 94 ? -20.359 11.359 -2.398 1 95.94 94 ASP B C 1
ATOM 2998 O O . ASP B 1 94 ? -20.219 11.031 -3.576 1 95.94 94 ASP B O 1
ATOM 3002 N N . TYR B 1 95 ? -19.734 12.469 -1.823 1 95.12 95 TYR B N 1
ATOM 3003 C CA . TYR B 1 95 ? -19 13.406 -2.654 1 95.12 95 TYR B CA 1
ATOM 3004 C C . TYR B 1 95 ? -17.609 13.688 -2.064 1 95.12 95 TYR B C 1
ATOM 3006 O O . TYR B 1 95 ? -17.453 13.695 -0.843 1 95.12 95 TYR B O 1
ATOM 3014 N N . ARG B 1 96 ? -16.688 13.891 -2.891 1 94.75 96 ARG B N 1
ATOM 3015 C CA . ARG B 1 96 ? -15.328 14.328 -2.613 1 94.75 96 ARG B CA 1
ATOM 3016 C C . ARG B 1 96 ? -14.812 15.242 -3.721 1 94.75 96 ARG B C 1
ATOM 3018 O O . ARG B 1 96 ? -14.859 14.883 -4.898 1 94.75 96 ARG B O 1
ATOM 3025 N N . ARG B 1 97 ? -14.445 16.406 -3.367 1 94.5 97 ARG B N 1
ATOM 3026 C CA . ARG B 1 97 ? -13.914 17.391 -4.305 1 94.5 97 ARG B CA 1
ATOM 3027 C C . ARG B 1 97 ? -14.93 17.719 -5.398 1 94.5 97 ARG B C 1
ATOM 3029 O O . ARG B 1 97 ? -14.578 17.797 -6.574 1 94.5 97 ARG B O 1
ATOM 3036 N N . GLY B 1 98 ? -16.125 17.75 -4.992 1 93.81 98 GLY B N 1
ATOM 3037 C CA . GLY B 1 98 ? -17.219 18.172 -5.863 1 93.81 98 GLY B CA 1
ATOM 3038 C C . GLY B 1 98 ? -17.672 17.078 -6.812 1 93.81 98 GLY B C 1
ATOM 3039 O O . GLY B 1 98 ? -18.562 17.312 -7.641 1 93.81 98 GLY B O 1
ATOM 3040 N N . LYS B 1 99 ? -17.125 15.898 -6.676 1 96.69 99 LYS B N 1
ATOM 3041 C CA . LYS B 1 99 ? -17.5 14.766 -7.523 1 96.69 99 LYS B CA 1
ATOM 3042 C C . LYS B 1 99 ? -17.969 13.586 -6.684 1 96.69 99 LYS B C 1
ATOM 3044 O O . LYS B 1 99 ? -17.719 13.531 -5.48 1 96.69 99 LYS B O 1
ATOM 3049 N N . LEU B 1 100 ? -18.766 12.734 -7.305 1 98.06 100 LEU B N 1
ATOM 3050 C CA . LEU B 1 100 ? -19.094 11.484 -6.629 1 98.06 100 LEU B CA 1
ATOM 3051 C C . LEU B 1 100 ? -17.828 10.758 -6.188 1 98.06 100 LEU B C 1
ATOM 3053 O O . LEU B 1 100 ? -16.812 10.773 -6.895 1 98.06 100 LEU B O 1
ATOM 3057 N N . THR B 1 101 ? -17.906 10.164 -5.039 1 98.25 101 THR B N 1
ATOM 3058 C CA . THR B 1 101 ? -16.781 9.367 -4.578 1 98.25 101 THR B CA 1
ATOM 3059 C C . THR B 1 101 ? -16.578 8.148 -5.477 1 98.25 101 THR B C 1
ATOM 3061 O O . THR B 1 101 ? -17.484 7.766 -6.227 1 98.25 101 THR B O 1
ATOM 3064 N N . SER B 1 102 ? -15.445 7.59 -5.395 1 98.56 102 SER B N 1
ATOM 3065 C CA . SER B 1 102 ? -15.078 6.492 -6.281 1 98.56 102 SER B CA 1
ATOM 3066 C C . SER B 1 102 ? -16.062 5.328 -6.16 1 98.56 102 SER B C 1
ATOM 3068 O O . SER B 1 102 ? -16.469 4.742 -7.168 1 98.56 102 SER B O 1
ATOM 3070 N N . HIS B 1 103 ? -16.453 4.98 -4.895 1 98.56 103 HIS B N 1
ATOM 3071 C CA . HIS B 1 103 ? -17.328 3.836 -4.715 1 98.56 103 HIS B CA 1
ATOM 3072 C C . HIS B 1 103 ? -18.734 4.129 -5.25 1 98.56 103 HIS B C 1
ATOM 3074 O O . HIS B 1 103 ? -19.453 3.213 -5.668 1 98.56 103 HIS B O 1
ATOM 3080 N N . LYS B 1 104 ? -19.156 5.402 -5.25 1 98.44 104 LYS B N 1
ATOM 3081 C CA . LYS B 1 104 ? -20.438 5.789 -5.82 1 98.44 104 LYS B CA 1
ATOM 3082 C C . LYS B 1 104 ? -20.391 5.797 -7.344 1 98.44 104 LYS B C 1
ATOM 3084 O O . LYS B 1 104 ? -21.359 5.441 -8.008 1 98.44 104 LYS B O 1
ATOM 3089 N N . LYS B 1 105 ? -19.312 6.227 -7.867 1 98.44 105 LYS B N 1
ATOM 3090 C CA . LYS B 1 105 ? -19.141 6.363 -9.312 1 98.44 105 LYS B CA 1
ATOM 3091 C C . LYS B 1 105 ? -18.922 5.008 -9.969 1 98.44 105 LYS B C 1
ATOM 3093 O O . LYS B 1 105 ? -19.5 4.711 -11.016 1 98.44 105 LYS B O 1
ATOM 3098 N N . TRP B 1 106 ? -18.109 4.152 -9.391 1 97.94 106 TRP B N 1
ATOM 3099 C CA . TRP B 1 106 ? -17.641 2.951 -10.07 1 97.94 106 TRP B CA 1
ATOM 3100 C C . TRP B 1 106 ? -18.125 1.694 -9.367 1 97.94 106 TRP B C 1
ATOM 3102 O O . TRP B 1 106 ? -18.375 0.669 -10 1 97.94 106 TRP B O 1
ATOM 3112 N N . GLY B 1 107 ? -18.234 1.74 -8.07 1 97.88 107 GLY B N 1
ATOM 3113 C CA . GLY B 1 107 ? -18.516 0.594 -7.223 1 97.88 107 GLY B CA 1
ATOM 3114 C C . GLY B 1 107 ? -17.5 0.423 -6.098 1 97.88 107 GLY B C 1
ATOM 3115 O O . GLY B 1 107 ? -16.406 0.989 -6.141 1 97.88 107 GLY B O 1
ATOM 3116 N N . GLU B 1 108 ? -17.906 -0.301 -5.117 1 98.19 108 GLU B N 1
ATOM 3117 C CA . GLU B 1 108 ? -17.094 -0.469 -3.922 1 98.19 108 GLU B CA 1
ATOM 3118 C C . GLU B 1 108 ? -15.812 -1.235 -4.234 1 98.19 108 GLU B C 1
ATOM 3120 O O . GLU B 1 108 ? -14.727 -0.85 -3.793 1 98.19 108 GLU B O 1
ATOM 3125 N N . ALA B 1 109 ? -15.867 -2.355 -4.969 1 97.94 109 ALA B N 1
ATOM 3126 C CA . ALA B 1 109 ? -14.695 -3.146 -5.336 1 97.94 109 ALA B CA 1
ATOM 3127 C C . ALA B 1 109 ? -13.695 -2.309 -6.125 1 97.94 109 ALA B C 1
ATOM 3129 O O . ALA B 1 109 ? -12.492 -2.34 -5.848 1 97.94 109 ALA B O 1
ATOM 3130 N N . GLU B 1 110 ? -14.18 -1.564 -7.082 1 98.25 110 GLU B N 1
ATOM 3131 C CA . GLU B 1 110 ? -13.344 -0.707 -7.91 1 98.25 110 GLU B CA 1
ATOM 3132 C C . GLU B 1 110 ? -12.633 0.351 -7.07 1 98.25 110 GLU B C 1
ATOM 3134 O O . GLU B 1 110 ? -11.461 0.648 -7.297 1 98.25 110 GLU B O 1
ATOM 3139 N N . ALA B 1 111 ? -13.375 0.936 -6.125 1 98.75 111 ALA B N 1
ATOM 3140 C CA . ALA B 1 111 ? -12.797 1.956 -5.258 1 98.75 111 ALA B CA 1
ATOM 3141 C C . ALA B 1 111 ? -11.68 1.373 -4.395 1 98.75 111 ALA B C 1
ATOM 3143 O O . ALA B 1 111 ? -10.617 1.983 -4.246 1 98.75 111 ALA B O 1
ATOM 3144 N N . ILE B 1 112 ? -11.922 0.168 -3.824 1 98.81 112 ILE B N 1
ATOM 3145 C CA . ILE B 1 112 ? -10.906 -0.494 -3.016 1 98.81 112 ILE B CA 1
ATOM 3146 C C . ILE B 1 112 ? -9.656 -0.742 -3.857 1 98.81 112 ILE B C 1
ATOM 3148 O O . ILE B 1 112 ? -8.539 -0.422 -3.438 1 98.81 112 ILE B O 1
ATOM 3152 N N . LEU B 1 113 ? -9.812 -1.21 -5.055 1 98.81 113 LEU B N 1
ATOM 3153 C CA . LEU B 1 113 ? -8.695 -1.561 -5.918 1 98.81 113 LEU B CA 1
ATOM 3154 C C . LEU B 1 113 ? -7.98 -0.308 -6.418 1 98.81 113 LEU B C 1
ATOM 3156 O O . LEU B 1 113 ? -6.766 -0.32 -6.613 1 98.81 113 LEU B O 1
ATOM 3160 N N . ALA B 1 114 ? -8.766 0.776 -6.637 1 98.81 114 ALA B N 1
ATOM 3161 C CA . ALA B 1 114 ? -8.125 2.039 -6.996 1 98.81 114 ALA B CA 1
ATOM 3162 C C . ALA B 1 114 ? -7.125 2.469 -5.926 1 98.81 114 ALA B C 1
ATOM 3164 O O . ALA B 1 114 ? -6 2.865 -6.242 1 98.81 114 ALA B O 1
ATOM 3165 N N . GLY B 1 115 ? -7.574 2.402 -4.68 1 98.88 115 GLY B N 1
ATOM 3166 C CA . GLY B 1 115 ? -6.66 2.711 -3.592 1 98.88 115 GLY B CA 1
ATOM 3167 C C . GLY B 1 115 ? -5.484 1.759 -3.512 1 98.88 115 GLY B C 1
ATOM 3168 O O . GLY B 1 115 ? -4.34 2.189 -3.342 1 98.88 115 GLY B O 1
ATOM 3169 N N . ASP B 1 116 ? -5.742 0.462 -3.713 1 98.88 116 ASP B N 1
ATOM 3170 C CA . ASP B 1 116 ? -4.715 -0.572 -3.662 1 98.88 116 ASP B CA 1
ATOM 3171 C C . ASP B 1 116 ? -3.689 -0.383 -4.777 1 98.88 116 ASP B C 1
ATOM 3173 O O . ASP B 1 116 ? -2.553 -0.844 -4.668 1 98.88 116 ASP B O 1
ATOM 3177 N N . ALA B 1 117 ? -4.082 0.248 -5.836 1 98.88 117 ALA B N 1
ATOM 3178 C CA . ALA B 1 117 ? -3.184 0.484 -6.961 1 98.88 117 ALA B CA 1
ATOM 3179 C C . ALA B 1 117 ? -2.41 1.787 -6.781 1 98.88 117 ALA B C 1
ATOM 3181 O O . ALA B 1 117 ? -1.218 1.856 -7.094 1 98.88 117 ALA B O 1
ATOM 3182 N N . LEU B 1 118 ? -3.09 2.789 -6.297 1 98.94 118 LEU B N 1
ATOM 3183 C CA . LEU B 1 118 ? -2.486 4.109 -6.164 1 98.94 118 LEU B CA 1
ATOM 3184 C C . LEU B 1 118 ? -1.396 4.105 -5.098 1 98.94 118 LEU B C 1
ATOM 3186 O O . LEU B 1 118 ? -0.361 4.754 -5.262 1 98.94 118 LEU B O 1
ATOM 3190 N N . LEU B 1 119 ? -1.593 3.359 -3.996 1 98.94 119 LEU B N 1
ATOM 3191 C CA . LEU B 1 119 ? -0.638 3.346 -2.893 1 98.94 119 LEU B CA 1
ATOM 3192 C C . LEU B 1 119 ? 0.719 2.824 -3.355 1 98.94 119 LEU B C 1
ATOM 3194 O O . LEU B 1 119 ? 1.726 3.531 -3.258 1 98.94 119 LEU B O 1
ATOM 3198 N N . PRO B 1 120 ? 0.813 1.604 -3.916 1 98.94 120 PRO B N 1
ATOM 3199 C CA . PRO B 1 120 ? 2.133 1.145 -4.352 1 98.94 120 PRO B CA 1
ATOM 3200 C C . PRO B 1 120 ? 2.688 1.963 -5.516 1 98.94 120 PRO B C 1
ATOM 3202 O O . PRO B 1 120 ? 3.904 2.129 -5.637 1 98.94 120 PRO B O 1
ATOM 3205 N N . LEU B 1 121 ? 1.809 2.521 -6.355 1 98.94 121 LEU B N 1
ATOM 3206 C CA . LEU B 1 121 ? 2.301 3.377 -7.43 1 98.94 121 LEU B CA 1
ATOM 3207 C C . LEU B 1 121 ? 2.961 4.633 -6.867 1 98.94 121 LEU B C 1
ATOM 3209 O O . LEU B 1 121 ? 3.99 5.078 -7.375 1 98.94 121 LEU B O 1
ATOM 3213 N N . GLY B 1 122 ? 2.305 5.211 -5.863 1 98.94 122 GLY B N 1
ATOM 3214 C CA . GLY B 1 122 ? 2.916 6.352 -5.203 1 98.94 122 GLY B CA 1
ATOM 3215 C C . GLY B 1 122 ? 4.289 6.047 -4.633 1 98.94 122 GLY B C 1
ATOM 3216 O O . GLY B 1 122 ? 5.23 6.816 -4.828 1 98.94 122 GLY B O 1
ATOM 3217 N N . VAL B 1 123 ? 4.426 4.934 -3.975 1 98.94 123 VAL B N 1
ATOM 3218 C CA . VAL B 1 123 ? 5.707 4.527 -3.408 1 98.94 123 VAL B CA 1
ATOM 3219 C C . VAL B 1 123 ? 6.715 4.277 -4.531 1 98.94 123 VAL B C 1
ATOM 3221 O O . VAL B 1 123 ? 7.887 4.641 -4.41 1 98.94 123 VAL B O 1
ATOM 3224 N N . GLN B 1 124 ? 6.25 3.676 -5.59 1 98.94 124 GLN B N 1
ATOM 3225 C CA . GLN B 1 124 ? 7.09 3.436 -6.762 1 98.94 124 GLN B CA 1
ATOM 3226 C C . GLN B 1 124 ? 7.66 4.742 -7.305 1 98.94 124 GLN B C 1
ATOM 3228 O O . GLN B 1 124 ? 8.859 4.828 -7.594 1 98.94 124 GLN B O 1
ATOM 3233 N N . TRP B 1 125 ? 6.805 5.719 -7.449 1 98.94 125 TRP B N 1
ATOM 3234 C CA . TRP B 1 125 ? 7.23 7.004 -7.996 1 98.94 125 TRP B CA 1
ATOM 3235 C C . TRP B 1 125 ? 8.234 7.684 -7.074 1 98.94 125 TRP B C 1
ATOM 3237 O O . TRP B 1 125 ? 9.195 8.305 -7.539 1 98.94 125 TRP B O 1
ATOM 3247 N N . ILE B 1 126 ? 8.016 7.555 -5.797 1 98.94 126 ILE B N 1
ATOM 3248 C CA . ILE B 1 126 ? 8.945 8.125 -4.82 1 98.94 126 ILE B CA 1
ATOM 3249 C C . ILE B 1 126 ? 10.289 7.41 -4.918 1 98.94 126 ILE B C 1
ATOM 3251 O O . ILE B 1 126 ? 11.344 8.055 -4.922 1 98.94 126 ILE B O 1
ATOM 3255 N N . ALA B 1 127 ? 10.266 6.109 -5.012 1 98.94 127 ALA B N 1
ATOM 3256 C CA . ALA B 1 127 ? 11.5 5.34 -5.148 1 98.94 127 ALA B CA 1
ATOM 3257 C C . ALA B 1 127 ? 12.227 5.695 -6.441 1 98.94 127 ALA B C 1
ATOM 3259 O O . ALA B 1 127 ? 13.445 5.891 -6.438 1 98.94 127 ALA B O 1
ATOM 3260 N N . GLU B 1 128 ? 11.508 5.789 -7.531 1 98.81 128 GLU B N 1
ATOM 3261 C CA . GLU B 1 128 ? 12.094 6.09 -8.836 1 98.81 128 GLU B CA 1
ATOM 3262 C C . GLU B 1 128 ? 12.68 7.5 -8.867 1 98.81 128 GLU B C 1
ATOM 3264 O O . GLU B 1 128 ? 13.773 7.711 -9.383 1 98.81 128 GLU B O 1
ATOM 3269 N N . GLY B 1 129 ? 11.891 8.438 -8.375 1 98.69 129 GLY B N 1
ATOM 3270 C CA . GLY B 1 129 ? 12.328 9.828 -8.406 1 98.69 129 GLY B CA 1
ATOM 3271 C C . GLY B 1 129 ? 13.508 10.109 -7.492 1 98.69 129 GLY B C 1
ATOM 3272 O O . GLY B 1 129 ? 14.328 10.977 -7.777 1 98.69 129 GLY B O 1
ATOM 3273 N N . SER B 1 130 ? 13.625 9.352 -6.379 1 98.62 130 SER B N 1
ATOM 3274 C CA . SER B 1 130 ? 14.625 9.68 -5.359 1 98.62 130 SER B CA 1
ATOM 3275 C C . SER B 1 130 ? 15.828 8.75 -5.449 1 98.62 130 SER B C 1
ATOM 3277 O O . SER B 1 130 ? 16.922 9.102 -4.988 1 98.62 130 SER B O 1
ATOM 3279 N N . ASN B 1 131 ? 15.633 7.559 -5.977 1 98.25 131 ASN B N 1
ATOM 3280 C CA . ASN B 1 131 ? 16.625 6.496 -5.891 1 98.25 131 ASN B CA 1
ATOM 3281 C C . ASN B 1 131 ? 17.109 6.297 -4.457 1 98.25 131 ASN B C 1
ATOM 3283 O O . ASN B 1 131 ? 18.297 6.105 -4.219 1 98.25 131 ASN B O 1
ATOM 3287 N N . SER B 1 132 ? 16.141 6.449 -3.477 1 98.44 132 SER B N 1
ATOM 3288 C CA . SER B 1 132 ? 16.469 6.438 -2.059 1 98.44 132 SER B CA 1
ATOM 3289 C C . SER B 1 132 ? 15.57 5.488 -1.278 1 98.44 132 SER B C 1
ATOM 3291 O O . SER B 1 132 ? 14.359 5.711 -1.191 1 98.44 132 SER B O 1
ATOM 3293 N N . SER B 1 133 ? 16.172 4.434 -0.666 1 98.5 133 SER B N 1
ATOM 3294 C CA . SER B 1 133 ? 15.398 3.576 0.228 1 98.5 133 SER B CA 1
ATOM 3295 C C . SER B 1 133 ? 15 4.32 1.499 1 98.5 133 SER B C 1
ATOM 3297 O O . SER B 1 133 ? 13.969 4.023 2.102 1 98.5 133 SER B O 1
ATOM 3299 N N . GLU B 1 134 ? 15.789 5.348 1.844 1 98.69 134 GLU B N 1
ATOM 3300 C CA . GLU B 1 134 ? 15.508 6.145 3.035 1 98.69 134 GLU B CA 1
ATOM 3301 C C . GLU B 1 134 ? 14.18 6.891 2.895 1 98.69 134 GLU B C 1
ATOM 3303 O O . GLU B 1 134 ? 13.375 6.918 3.83 1 98.69 134 GLU B O 1
ATOM 3308 N N . LEU B 1 135 ? 13.961 7.504 1.725 1 98.88 135 LEU B N 1
ATOM 3309 C CA . LEU B 1 135 ? 12.711 8.227 1.516 1 98.88 135 LEU B CA 1
ATOM 3310 C C . LEU B 1 135 ? 11.531 7.266 1.474 1 98.88 135 LEU B C 1
ATOM 3312 O O . LEU B 1 135 ? 10.43 7.609 1.919 1 98.88 135 LEU B O 1
ATOM 3316 N N . VAL B 1 136 ? 11.773 6.055 0.955 1 98.94 136 VAL B N 1
ATOM 3317 C CA . VAL B 1 136 ? 10.727 5.035 0.938 1 98.94 136 VAL B CA 1
ATOM 3318 C C . VAL B 1 136 ? 10.359 4.648 2.369 1 98.94 136 VAL B C 1
ATOM 3320 O O . VAL B 1 136 ? 9.18 4.543 2.707 1 98.94 136 VAL B O 1
ATOM 3323 N N . ILE B 1 137 ? 11.336 4.457 3.201 1 98.94 137 ILE B N 1
ATOM 3324 C CA . ILE B 1 137 ? 11.117 4.098 4.594 1 98.94 137 ILE B CA 1
ATOM 3325 C C . ILE B 1 137 ? 10.352 5.215 5.301 1 98.94 137 ILE B C 1
ATOM 3327 O O . ILE B 1 137 ? 9.406 4.953 6.051 1 98.94 137 ILE B O 1
ATOM 3331 N N . MET B 1 138 ? 10.68 6.473 5.035 1 98.81 138 MET B N 1
ATOM 3332 C CA . MET B 1 138 ? 10.031 7.617 5.66 1 98.81 138 MET B CA 1
ATOM 3333 C C . MET B 1 138 ? 8.547 7.66 5.305 1 98.81 138 MET B C 1
ATOM 3335 O O . MET B 1 138 ? 7.695 7.789 6.188 1 98.81 138 MET B O 1
ATOM 3339 N N . ILE B 1 139 ? 8.25 7.496 4.016 1 98.94 139 ILE B N 1
ATOM 3340 C CA . ILE B 1 139 ? 6.859 7.648 3.598 1 98.94 139 ILE B CA 1
ATOM 3341 C C . ILE B 1 139 ? 6.047 6.445 4.07 1 98.94 139 ILE B C 1
ATOM 3343 O O . ILE B 1 139 ? 4.895 6.594 4.484 1 98.94 139 ILE B O 1
ATOM 3347 N N . THR B 1 140 ? 6.602 5.242 4.031 1 98.94 140 THR B N 1
ATOM 3348 C CA . THR B 1 140 ? 5.855 4.051 4.422 1 98.94 140 THR B CA 1
ATOM 3349 C C . THR B 1 140 ? 5.574 4.055 5.922 1 98.94 140 THR B C 1
ATOM 3351 O O . THR B 1 140 ? 4.508 3.625 6.359 1 98.94 140 THR B O 1
ATOM 3354 N N . LYS B 1 141 ? 6.473 4.555 6.719 1 98.69 141 LYS B N 1
ATOM 3355 C CA . LYS B 1 141 ? 6.211 4.727 8.141 1 98.69 141 LYS B CA 1
ATOM 3356 C C . LYS B 1 141 ? 5.094 5.742 8.375 1 98.69 141 LYS B C 1
ATOM 3358 O O . LYS B 1 141 ? 4.207 5.52 9.203 1 98.69 141 LYS B O 1
ATOM 3363 N N . ALA B 1 142 ? 5.145 6.789 7.629 1 98.75 142 ALA B N 1
ATOM 3364 C CA . ALA B 1 142 ? 4.191 7.887 7.805 1 98.75 142 ALA B CA 1
ATOM 3365 C C . ALA B 1 142 ? 2.773 7.441 7.457 1 98.75 142 ALA B C 1
ATOM 3367 O O . ALA B 1 142 ? 1.804 7.938 8.031 1 98.75 142 ALA B O 1
ATOM 3368 N N . ILE B 1 143 ? 2.654 6.492 6.559 1 98.75 143 ILE B N 1
ATOM 3369 C CA . ILE B 1 143 ? 1.312 6.188 6.066 1 98.75 143 ILE B CA 1
ATOM 3370 C C . ILE B 1 143 ? 0.846 4.848 6.637 1 98.75 143 ILE B C 1
ATOM 3372 O O . ILE B 1 143 ? -0.287 4.426 6.398 1 98.75 143 ILE B O 1
ATOM 3376 N N . GLY B 1 144 ? 1.67 4.145 7.441 1 98.62 144 GLY B N 1
ATOM 3377 C CA . GLY B 1 144 ? 1.383 2.809 7.941 1 98.62 144 GLY B CA 1
ATOM 3378 C C . GLY B 1 144 ? 0.619 2.814 9.258 1 98.62 144 GLY B C 1
ATOM 3379 O O . GLY B 1 144 ? -0.083 3.777 9.562 1 98.62 144 GLY B O 1
ATOM 3380 N N . ALA B 1 145 ? 0.742 1.723 10 1 98.5 145 ALA B N 1
ATOM 3381 C CA . ALA B 1 145 ? -0.005 1.486 11.234 1 98.5 145 ALA B CA 1
ATOM 3382 C C . ALA B 1 145 ? 0.392 2.486 12.32 1 98.5 145 ALA B C 1
ATOM 3384 O O . ALA B 1 145 ? -0.425 2.846 13.172 1 98.5 145 ALA B O 1
ATOM 3385 N N . ASN B 1 146 ? 1.62 2.973 12.234 1 98.5 146 ASN B N 1
ATOM 3386 C CA . ASN B 1 146 ? 2.1 3.947 13.203 1 98.5 146 ASN B CA 1
ATOM 3387 C C . ASN B 1 146 ? 1.904 5.379 12.711 1 98.5 146 ASN B C 1
ATOM 3389 O O . ASN B 1 146 ? 2.365 6.328 13.352 1 98.5 146 ASN B O 1
ATOM 3393 N N . GLY B 1 147 ? 1.279 5.52 11.57 1 98.5 147 GLY B N 1
ATOM 3394 C CA . GLY B 1 147 ? 1.002 6.801 10.953 1 98.5 147 GLY B CA 1
ATOM 3395 C C . GLY B 1 147 ? -0.446 6.957 10.523 1 98.5 147 GLY B C 1
ATOM 3396 O O . GLY B 1 147 ? -1.36 6.73 11.32 1 98.5 147 GLY B O 1
ATOM 3397 N N . MET B 1 148 ? -0.639 7.27 9.297 1 98.56 148 MET B N 1
ATOM 3398 C CA . MET B 1 148 ? -1.927 7.676 8.734 1 98.56 148 MET B CA 1
ATOM 3399 C C . MET B 1 148 ? -2.975 6.586 8.938 1 98.56 148 MET B C 1
ATOM 3401 O O . MET B 1 148 ? -4.102 6.867 9.352 1 98.56 148 MET B O 1
ATOM 3405 N N . VAL B 1 149 ? -2.65 5.324 8.664 1 98.69 149 VAL B N 1
ATOM 3406 C CA . VAL B 1 149 ? -3.604 4.23 8.812 1 98.69 149 VAL B CA 1
ATOM 3407 C C . VAL B 1 149 ? -3.971 4.066 10.289 1 98.69 149 VAL B C 1
ATOM 3409 O O . VAL B 1 149 ? -5.129 3.814 10.625 1 98.69 149 VAL B O 1
ATOM 3412 N N . GLY B 1 150 ? -2.928 4.156 11.125 1 98.12 150 GLY B N 1
ATOM 3413 C CA . GLY B 1 150 ? -3.213 4.125 12.547 1 98.12 150 GLY B CA 1
ATOM 3414 C C . GLY B 1 150 ? -4.164 5.223 12.992 1 98.12 150 GLY B C 1
ATOM 3415 O O . GLY B 1 150 ? -5.059 4.984 13.805 1 98.12 150 GLY B O 1
ATOM 3416 N N . GLY B 1 151 ? -4.004 6.441 12.5 1 97.56 151 GLY B N 1
ATOM 3417 C CA . GLY B 1 151 ? -4.914 7.539 12.781 1 97.56 151 GLY B CA 1
ATOM 3418 C C . GLY B 1 151 ? -6.332 7.273 12.312 1 97.56 151 GLY B C 1
ATOM 3419 O O . GLY B 1 151 ? -7.293 7.586 13.023 1 97.56 151 GLY B O 1
ATOM 3420 N N . GLN B 1 152 ? -6.488 6.734 11.117 1 96.94 152 GLN B N 1
ATOM 3421 C CA . GLN B 1 152 ? -7.805 6.395 10.594 1 96.94 152 GLN B CA 1
ATOM 3422 C C . GLN B 1 152 ? -8.492 5.348 11.461 1 96.94 152 GLN B C 1
ATOM 3424 O O . GLN B 1 152 ? -9.703 5.414 11.688 1 96.94 152 GLN B O 1
ATOM 3429 N N . TYR B 1 153 ? -7.758 4.352 11.945 1 96.88 153 TYR B N 1
ATOM 3430 C CA . TYR B 1 153 ? -8.32 3.34 12.828 1 96.88 153 TYR B CA 1
ATOM 3431 C C . TYR B 1 153 ? -8.844 3.969 14.117 1 96.88 153 TYR B C 1
ATOM 3433 O O . TYR B 1 153 ? -9.953 3.658 14.555 1 96.88 153 TYR B O 1
ATOM 3441 N N . LEU B 1 154 ? -8.039 4.844 14.703 1 95.19 154 LEU B N 1
ATOM 3442 C CA . LEU B 1 154 ? -8.453 5.523 15.93 1 95.19 154 LEU B CA 1
ATOM 3443 C C . LEU B 1 154 ? -9.711 6.352 15.688 1 95.19 154 LEU B C 1
ATOM 3445 O O . LEU B 1 154 ? -10.57 6.441 16.562 1 95.19 154 LEU B O 1
ATOM 3449 N N . ASP B 1 155 ? -9.789 6.953 14.508 1 93.56 155 ASP B N 1
ATOM 3450 C CA . ASP B 1 155 ? -10.961 7.738 14.141 1 93.56 155 ASP B CA 1
ATOM 3451 C C . ASP B 1 155 ? -12.219 6.871 14.109 1 93.56 155 ASP B C 1
ATOM 3453 O O . ASP B 1 155 ? -13.258 7.254 14.641 1 93.56 155 ASP B O 1
ATOM 3457 N N . ILE B 1 156 ? -12.117 5.707 13.492 1 91.62 156 ILE B N 1
ATOM 3458 C CA . ILE B 1 156 ? -13.25 4.793 13.383 1 91.62 156 ILE B CA 1
ATOM 3459 C C . ILE B 1 156 ? -13.617 4.254 14.766 1 91.62 156 ILE B C 1
ATOM 3461 O O . ILE B 1 156 ? -14.797 4.199 15.125 1 91.62 156 ILE B O 1
ATOM 3465 N N . ASP B 1 157 ? -12.609 3.924 15.492 1 89.31 157 ASP B N 1
ATOM 3466 C CA . ASP B 1 157 ? -12.812 3.312 16.797 1 89.31 157 ASP B CA 1
ATOM 3467 C C . ASP B 1 157 ? -13.445 4.301 17.781 1 89.31 157 ASP B C 1
ATOM 3469 O O . ASP B 1 157 ? -14.164 3.904 18.703 1 89.31 157 ASP B O 1
ATOM 3473 N N . SER B 1 158 ? -13.203 5.543 17.594 1 89.81 158 SER B N 1
ATOM 3474 C CA . SER B 1 158 ? -13.656 6.559 18.547 1 89.81 158 SER B CA 1
ATOM 3475 C C . SER B 1 158 ? -15.008 7.125 18.141 1 89.81 158 SER B C 1
ATOM 3477 O O . SER B 1 158 ? -15.641 7.852 18.922 1 89.81 158 SER B O 1
ATOM 3479 N N . THR B 1 159 ? -15.438 6.777 16.984 1 86.25 159 THR B N 1
ATOM 3480 C CA . THR B 1 159 ? -16.719 7.309 16.516 1 86.25 159 THR B CA 1
ATOM 3481 C C . THR B 1 159 ? -17.859 6.832 17.391 1 86.25 159 THR B C 1
ATOM 3483 O O . THR B 1 159 ? -17.984 5.641 17.672 1 86.25 159 THR B O 1
ATOM 3486 N N . ASN B 1 160 ? -18.625 7.746 17.812 1 84.12 160 ASN B N 1
ATOM 3487 C CA . ASN B 1 160 ? -19.766 7.512 18.688 1 84.12 160 ASN B CA 1
ATOM 3488 C C . ASN B 1 160 ? -19.344 6.902 20.031 1 84.12 160 ASN B C 1
ATOM 3490 O O . ASN B 1 160 ? -20.094 6.148 20.641 1 84.12 160 ASN B O 1
ATOM 3494 N N . ASN B 1 161 ? -18.078 7.086 20.281 1 85.69 161 ASN B N 1
ATOM 3495 C CA . ASN B 1 161 ? -17.562 6.617 21.562 1 85.69 161 ASN B CA 1
ATOM 3496 C C . ASN B 1 161 ? -17.438 7.762 22.562 1 85.69 161 ASN B C 1
ATOM 3498 O O . ASN B 1 161 ? -16.422 8.461 22.594 1 85.69 161 ASN B O 1
ATOM 3502 N N . ALA B 1 162 ? -18.328 7.812 23.453 1 83.25 162 ALA B N 1
ATOM 3503 C CA . ALA B 1 162 ? -18.422 8.906 24.422 1 83.25 162 ALA B CA 1
ATOM 3504 C C . ALA B 1 162 ? -17.25 8.875 25.406 1 83.25 162 ALA B C 1
ATOM 3506 O O . ALA B 1 162 ? -16.906 9.898 25.984 1 83.25 162 ALA B O 1
ATOM 3507 N N . SER B 1 163 ? -16.641 7.734 25.5 1 85.62 163 SER B N 1
ATOM 3508 C CA . SER B 1 163 ? -15.586 7.574 26.5 1 85.62 163 SER B CA 1
ATOM 3509 C C . SER B 1 163 ? -14.344 8.367 26.125 1 85.62 163 SER B C 1
ATOM 3511 O O . SER B 1 163 ? -13.523 8.695 26.984 1 85.62 163 SER B O 1
ATOM 3513 N N . VAL B 1 164 ? -14.273 8.75 24.844 1 87.25 164 VAL B N 1
ATOM 3514 C CA . VAL B 1 164 ? -13.078 9.469 24.422 1 87.25 164 VAL B CA 1
ATOM 3515 C C . VAL B 1 164 ? -13.445 10.875 23.953 1 87.25 164 VAL B C 1
ATOM 3517 O O . VAL B 1 164 ? -12.594 11.617 23.469 1 87.25 164 VAL B O 1
ATOM 3520 N N . ALA B 1 165 ? -14.625 11.258 24.188 1 84.31 165 ALA B N 1
ATOM 3521 C CA . ALA B 1 165 ? -15.109 12.531 23.672 1 84.31 165 ALA B CA 1
ATOM 3522 C C . ALA B 1 165 ? -14.375 13.703 24.328 1 84.31 165 ALA B C 1
ATOM 3524 O O . ALA B 1 165 ? -14.141 14.727 23.672 1 84.31 165 ALA B O 1
ATOM 3525 N N . ASP B 1 166 ? -13.914 13.484 25.516 1 87.31 166 ASP B N 1
ATOM 3526 C CA . ASP B 1 166 ? -13.25 14.57 26.234 1 87.31 166 ASP B CA 1
ATOM 3527 C C . ASP B 1 166 ? -11.766 14.258 26.453 1 87.31 166 ASP B C 1
ATOM 3529 O O . ASP B 1 166 ? -11.109 14.898 27.281 1 87.31 166 ASP B O 1
ATOM 3533 N N . ASP B 1 167 ? -11.281 13.32 25.703 1 91.81 167 ASP B N 1
ATOM 3534 C CA . ASP B 1 167 ? -9.883 12.93 25.828 1 91.81 167 ASP B CA 1
ATOM 3535 C C . ASP B 1 167 ? -9.008 13.68 24.828 1 91.81 167 ASP B C 1
ATOM 3537 O O . ASP B 1 167 ? -8.719 13.164 23.75 1 91.81 167 ASP B O 1
ATOM 3541 N N . GLU B 1 168 ? -8.516 14.773 25.25 1 91 168 GLU B N 1
ATOM 3542 C CA . GLU B 1 168 ? -7.75 15.664 24.391 1 91 168 GLU B CA 1
ATOM 3543 C C . GLU B 1 168 ? -6.504 14.961 23.844 1 91 168 GLU B C 1
ATOM 3545 O O . GLU B 1 168 ? -6.133 15.148 22.688 1 91 168 GLU B O 1
ATOM 3550 N N . LYS B 1 169 ? -5.859 14.227 24.672 1 93.88 169 LYS B N 1
ATOM 3551 C CA . LYS B 1 169 ? -4.648 13.516 24.281 1 93.88 169 LYS B CA 1
ATOM 3552 C C . LYS B 1 169 ? -4.938 12.516 23.156 1 93.88 169 LYS B C 1
ATOM 3554 O O . LYS B 1 169 ? -4.18 12.414 22.203 1 93.88 169 LYS B O 1
ATOM 3559 N N . PHE B 1 170 ? -6.031 11.844 23.344 1 93.5 170 PHE B N 1
ATOM 3560 C CA . PHE B 1 170 ? -6.449 10.867 22.344 1 93.5 170 PHE B CA 1
ATOM 3561 C C . PHE B 1 170 ? -6.781 11.555 21.016 1 93.5 170 PHE B C 1
ATOM 3563 O O . PHE B 1 170 ? -6.32 11.125 19.969 1 93.5 170 PHE B O 1
ATOM 3570 N N . ILE B 1 171 ? -7.508 12.594 21.094 1 92.88 171 ILE B N 1
ATOM 3571 C CA . ILE B 1 171 ? -7.965 13.32 19.922 1 92.88 171 ILE B CA 1
ATOM 3572 C C . ILE B 1 171 ? -6.77 13.914 19.188 1 92.88 171 ILE B C 1
ATOM 3574 O O . ILE B 1 171 ? -6.676 13.82 17.953 1 92.88 171 ILE B O 1
ATOM 3578 N N . ASN B 1 172 ? -5.867 14.445 19.922 1 93.19 172 ASN B N 1
ATOM 3579 C CA . ASN B 1 172 ? -4.668 15.023 19.328 1 93.19 172 ASN B CA 1
ATOM 3580 C C . ASN B 1 172 ? -3.826 13.969 18.609 1 93.19 172 ASN B C 1
ATOM 3582 O O . ASN B 1 172 ? -3.32 14.203 17.516 1 93.19 172 ASN B O 1
ATOM 3586 N N . LYS B 1 173 ? -3.674 12.859 19.266 1 95.12 173 LYS B N 1
ATOM 3587 C CA . LYS B 1 173 ? -2.912 11.766 18.672 1 95.12 173 LYS B CA 1
ATOM 3588 C C . LYS B 1 173 ? -3.568 11.266 17.391 1 95.12 173 LYS B C 1
ATOM 3590 O O . LYS B 1 173 ? -2.895 11.086 16.375 1 95.12 173 LYS B O 1
ATOM 3595 N N . MET B 1 174 ? -4.82 11.07 17.469 1 95.25 174 MET B N 1
ATOM 3596 C CA . MET B 1 174 ? -5.594 10.594 16.312 1 95.25 174 MET B CA 1
ATOM 3597 C C . MET B 1 174 ? -5.469 11.562 15.148 1 95.25 174 MET B C 1
ATOM 3599 O O . MET B 1 174 ? -5.152 11.156 14.031 1 95.25 174 MET B O 1
ATOM 3603 N N . GLU B 1 175 ? -5.617 12.812 15.391 1 94.5 175 GLU B N 1
ATOM 3604 C CA . GLU B 1 175 ? -5.562 13.828 14.344 1 94.5 175 GLU B CA 1
ATOM 3605 C C . GLU B 1 175 ? -4.152 13.969 13.781 1 94.5 175 GLU B C 1
ATOM 3607 O O . GLU B 1 175 ? -3.975 14.164 12.578 1 94.5 175 GLU B O 1
ATOM 3612 N N . TRP B 1 176 ? -3.219 13.859 14.664 1 95.94 176 TRP B N 1
ATOM 3613 C CA . TRP B 1 176 ? -1.827 13.914 14.227 1 95.94 176 TRP B CA 1
ATOM 3614 C C . TRP B 1 176 ? -1.505 12.766 13.281 1 95.94 176 TRP B C 1
ATOM 3616 O O . TRP B 1 176 ? -0.919 12.977 12.211 1 95.94 176 TRP B O 1
ATOM 3626 N N . LEU B 1 177 ? -1.883 11.617 13.672 1 97.44 177 LEU B N 1
ATOM 3627 C CA . LEU B 1 177 ? -1.587 10.438 12.859 1 97.44 177 LEU B CA 1
ATOM 3628 C C . LEU B 1 177 ? -2.346 10.492 11.539 1 97.44 177 LEU B C 1
ATOM 3630 O O . LEU B 1 177 ? -1.771 10.227 10.477 1 97.44 177 LEU B O 1
ATOM 3634 N N . LYS B 1 178 ? -3.578 10.875 11.617 1 96.06 178 LYS B N 1
ATOM 3635 C CA . LYS B 1 178 ? -4.457 10.82 10.453 1 96.06 178 LYS B CA 1
ATOM 3636 C C . LYS B 1 178 ? -4.066 11.867 9.414 1 96.06 178 LYS B C 1
ATOM 3638 O O . LYS B 1 178 ? -4.145 11.625 8.211 1 96.06 178 LYS B O 1
ATOM 3643 N N . THR B 1 179 ? -3.627 13.047 9.852 1 96 179 THR B N 1
ATOM 3644 C CA . THR B 1 179 ? -3.42 14.172 8.945 1 96 179 THR B CA 1
ATOM 3645 C C . THR B 1 179 ? -1.991 14.695 9.047 1 96 179 THR B C 1
ATOM 3647 O O . THR B 1 179 ? -1.295 14.82 8.039 1 96 179 THR B O 1
ATOM 3650 N N . GLY B 1 180 ? -1.489 14.898 10.203 1 97.25 180 GLY B N 1
ATOM 3651 C CA . GLY B 1 180 ? -0.214 15.555 10.453 1 97.25 180 GLY B CA 1
ATOM 3652 C C . GLY B 1 180 ? 0.975 14.75 9.969 1 97.25 180 GLY B C 1
ATOM 3653 O O . GLY B 1 180 ? 1.943 15.305 9.453 1 97.25 180 GLY B O 1
ATOM 3654 N N . CYS B 1 181 ? 0.88 13.453 10.07 1 97.31 181 CYS B N 1
ATOM 3655 C CA . CYS B 1 181 ? 2.006 12.57 9.781 1 97.31 181 CYS B CA 1
ATOM 3656 C C . CYS B 1 181 ? 2.422 12.68 8.312 1 97.31 181 CYS B C 1
ATOM 3658 O O . CYS B 1 181 ? 3.609 12.82 8.016 1 97.31 181 CYS B O 1
ATOM 3660 N N . LEU B 1 182 ? 1.443 12.625 7.453 1 98.44 182 LEU B N 1
ATOM 3661 C CA . LEU B 1 182 ? 1.774 12.672 6.031 1 98.44 182 LEU B CA 1
ATOM 3662 C C . LEU B 1 182 ? 2.268 14.055 5.633 1 98.44 182 LEU B C 1
ATOM 3664 O O . LEU B 1 182 ? 3.143 14.188 4.773 1 98.44 182 LEU B O 1
ATOM 3668 N N . ILE B 1 183 ? 1.74 15.102 6.238 1 98.31 183 ILE B N 1
ATOM 3669 C CA . ILE B 1 183 ? 2.197 16.469 5.988 1 98.31 183 ILE B CA 1
ATOM 3670 C C . ILE B 1 183 ? 3.652 16.609 6.43 1 98.31 183 ILE B C 1
ATOM 3672 O O . ILE B 1 183 ? 4.492 17.094 5.672 1 98.31 183 ILE B O 1
ATOM 3676 N N . GLN B 1 184 ? 3.926 16.141 7.633 1 98.38 184 GLN B N 1
ATOM 3677 C CA . GLN B 1 184 ? 5.297 16.203 8.125 1 98.38 184 GLN B CA 1
ATOM 3678 C C . GLN B 1 184 ? 6.242 15.422 7.223 1 98.38 184 GLN B C 1
ATOM 3680 O O . GLN B 1 184 ? 7.352 15.875 6.93 1 98.38 184 GLN B O 1
ATOM 3685 N N . ALA B 1 185 ? 5.828 14.234 6.805 1 98.81 185 ALA B N 1
ATOM 3686 C CA . ALA B 1 185 ? 6.668 13.398 5.949 1 98.81 185 ALA B CA 1
ATOM 3687 C C . ALA B 1 185 ? 7.008 14.109 4.648 1 98.81 185 ALA B C 1
ATOM 3689 O O . ALA B 1 185 ? 8.117 13.977 4.129 1 98.81 185 ALA B O 1
ATOM 3690 N N . SER B 1 186 ? 6.059 14.828 4.062 1 98.81 186 SER B N 1
ATOM 3691 C CA . SER B 1 186 ? 6.285 15.555 2.816 1 98.81 186 SER B CA 1
ATOM 3692 C C . SER B 1 186 ? 7.418 16.562 2.967 1 98.81 186 SER B C 1
ATOM 3694 O O . SER B 1 186 ? 8.297 16.656 2.102 1 98.81 186 SER B O 1
ATOM 3696 N N . VAL B 1 187 ? 7.461 17.266 4.074 1 98.81 187 VAL B N 1
ATOM 3697 C CA . VAL B 1 187 ? 8.477 18.281 4.332 1 98.81 187 VAL B CA 1
ATOM 3698 C C . VAL B 1 187 ? 9.805 17.594 4.668 1 98.81 187 VAL B C 1
ATOM 3700 O O . VAL B 1 187 ? 10.852 17.984 4.141 1 98.81 187 VAL B O 1
ATOM 3703 N N . GLU B 1 188 ? 9.734 16.594 5.527 1 98.62 188 GLU B N 1
ATOM 3704 C CA . GLU B 1 188 ? 10.945 15.914 5.965 1 98.62 188 GLU B CA 1
ATOM 3705 C C . GLU B 1 188 ? 11.633 15.211 4.793 1 98.62 188 GLU B C 1
ATOM 3707 O O . GLU B 1 188 ? 12.867 15.211 4.703 1 98.62 188 GLU B O 1
ATOM 3712 N N . MET B 1 189 ? 10.867 14.578 3.994 1 98.88 189 MET B N 1
ATOM 3713 C CA . MET B 1 189 ? 11.445 13.914 2.828 1 98.88 189 MET B CA 1
ATOM 3714 C C . MET B 1 189 ? 12.164 14.914 1.935 1 98.88 189 MET B C 1
ATOM 3716 O O . MET B 1 189 ? 13.242 14.625 1.408 1 98.88 189 MET B O 1
ATOM 3720 N N . ALA B 1 190 ? 11.562 16.094 1.734 1 98.88 190 ALA B N 1
ATOM 3721 C CA . ALA B 1 190 ? 12.211 17.125 0.933 1 98.88 190 ALA B CA 1
ATOM 3722 C C . ALA B 1 190 ? 13.523 17.562 1.565 1 98.88 190 ALA B C 1
ATOM 3724 O O . ALA B 1 190 ? 14.523 17.75 0.868 1 98.88 190 ALA B O 1
ATOM 3725 N N . ALA B 1 191 ? 13.508 17.766 2.877 1 98.81 191 ALA B N 1
ATOM 3726 C CA . ALA B 1 191 ? 14.703 18.188 3.592 1 98.81 191 ALA B CA 1
ATOM 3727 C C . ALA B 1 191 ? 15.828 17.156 3.434 1 98.81 191 ALA B C 1
ATOM 3729 O O . ALA B 1 191 ? 16.969 17.516 3.164 1 98.81 191 ALA B O 1
ATOM 3730 N N . VAL B 1 192 ? 15.461 15.883 3.57 1 98.75 192 VAL B N 1
ATOM 3731 C CA . VAL B 1 192 ? 16.438 14.805 3.443 1 98.75 192 VAL B CA 1
ATOM 3732 C C . VAL B 1 192 ? 16.922 14.711 1.997 1 98.75 192 VAL B C 1
ATOM 3734 O O . VAL B 1 192 ? 18.125 14.594 1.743 1 98.75 192 VAL B O 1
ATOM 3737 N N . TYR B 1 193 ? 15.992 14.773 1.089 1 98.69 193 TYR B N 1
ATOM 3738 C CA . TYR B 1 193 ? 16.297 14.672 -0.333 1 98.69 193 TYR B CA 1
ATOM 3739 C C . TYR B 1 193 ? 17.25 15.789 -0.765 1 98.69 193 TYR B C 1
ATOM 3741 O O . TYR B 1 193 ? 18.156 15.57 -1.555 1 98.69 193 TYR B O 1
ATOM 3749 N N . ALA B 1 194 ? 17.062 17 -0.2 1 98.5 194 ALA B N 1
ATOM 3750 C CA . ALA B 1 194 ? 17.844 18.172 -0.569 1 98.5 194 ALA B CA 1
ATOM 3751 C C . ALA B 1 194 ? 19.109 18.281 0.265 1 98.5 194 ALA B C 1
ATOM 3753 O O . ALA B 1 194 ? 19.891 19.219 0.108 1 98.5 194 ALA B O 1
ATOM 3754 N N . LYS B 1 195 ? 19.312 17.344 1.152 1 98.31 195 LYS B N 1
ATOM 3755 C CA . LYS B 1 195 ? 20.469 17.328 2.025 1 98.31 195 LYS B CA 1
ATOM 3756 C C . LYS B 1 195 ? 20.578 18.625 2.834 1 98.31 195 LYS B C 1
ATOM 3758 O O . LYS B 1 195 ? 21.641 19.234 2.895 1 98.31 195 LYS B O 1
ATOM 3763 N N . ALA B 1 196 ? 19.453 19 3.396 1 98.38 196 ALA B N 1
ATOM 3764 C CA . ALA B 1 196 ? 19.406 20.188 4.25 1 98.38 196 ALA B CA 1
ATOM 3765 C C . ALA B 1 196 ? 20.375 20.062 5.418 1 98.38 196 ALA B C 1
ATOM 3767 O O . ALA B 1 196 ? 20.656 18.969 5.891 1 98.38 196 ALA B O 1
ATOM 3768 N N . SER B 1 197 ? 20.875 21.188 5.934 1 98.06 197 SER B N 1
ATOM 3769 C CA . SER B 1 197 ? 21.719 21.188 7.125 1 98.06 197 SER B CA 1
ATOM 3770 C C . SER B 1 197 ? 20.922 20.781 8.359 1 98.06 197 SER B C 1
ATOM 3772 O O . SER B 1 197 ? 19.703 20.797 8.352 1 98.06 197 SER B O 1
ATOM 3774 N N . ASP B 1 198 ? 21.594 20.453 9.398 1 97.69 198 ASP B N 1
ATOM 3775 C CA . ASP B 1 198 ? 20.953 20.031 10.641 1 97.69 198 ASP B CA 1
ATOM 3776 C C . ASP B 1 198 ? 20 21.109 11.141 1 97.69 198 ASP B C 1
ATOM 3778 O O . ASP B 1 198 ? 18.875 20.812 11.562 1 97.69 198 ASP B O 1
ATOM 3782 N N . ILE B 1 199 ? 20.484 22.297 11.07 1 97.31 199 ILE B N 1
ATOM 3783 C CA . ILE B 1 199 ? 19.672 23.406 11.57 1 97.31 199 ILE B CA 1
ATOM 3784 C C . ILE B 1 199 ? 18.438 23.578 10.695 1 97.31 199 ILE B C 1
ATOM 3786 O O . ILE B 1 199 ? 17.328 23.812 11.203 1 97.31 199 ILE B O 1
ATOM 3790 N N . GLU B 1 200 ? 18.625 23.5 9.383 1 97.88 200 GLU B N 1
ATOM 3791 C CA . GLU B 1 200 ? 17.484 23.594 8.469 1 97.88 200 GLU B CA 1
ATOM 3792 C C . GLU B 1 200 ? 16.484 22.469 8.711 1 97.88 200 GLU B C 1
ATOM 3794 O O . GLU B 1 200 ? 15.273 22.703 8.703 1 97.88 200 GLU B O 1
ATOM 3799 N N . GLN B 1 201 ? 16.984 21.312 8.891 1 97.88 201 GLN B N 1
ATOM 3800 C CA . GLN B 1 201 ? 16.125 20.156 9.125 1 97.88 201 GLN B CA 1
ATOM 3801 C C . GLN B 1 201 ? 15.281 20.359 10.383 1 97.88 201 GLN B C 1
ATOM 3803 O O . GLN B 1 201 ? 14.078 20.062 10.383 1 97.88 201 GLN B O 1
ATOM 3808 N N . VAL B 1 202 ? 15.883 20.812 11.43 1 97.69 202 VAL B N 1
ATOM 3809 C CA . VAL B 1 202 ? 15.172 21.031 12.688 1 97.69 202 VAL B CA 1
ATOM 3810 C C . VAL B 1 202 ? 14.062 22.062 12.484 1 97.69 202 VAL B C 1
ATOM 3812 O O . VAL B 1 202 ? 12.922 21.844 12.914 1 97.69 202 VAL B O 1
ATOM 3815 N N . LYS B 1 203 ? 14.367 23.141 11.805 1 97.94 203 LYS B N 1
ATOM 3816 C CA . LYS B 1 203 ? 13.398 24.203 11.57 1 97.94 203 LYS B CA 1
ATOM 3817 C C . LYS B 1 203 ? 12.25 23.719 10.695 1 97.94 203 LYS B C 1
ATOM 3819 O O . LYS B 1 203 ? 11.086 24.016 10.977 1 97.94 203 LYS B O 1
ATOM 3824 N N . LEU B 1 204 ? 12.625 22.984 9.688 1 98.5 204 LEU B N 1
ATOM 3825 C CA . LEU B 1 204 ? 11.617 22.484 8.758 1 98.5 204 LEU B CA 1
ATOM 3826 C C . LEU B 1 204 ? 10.727 21.453 9.43 1 98.5 204 LEU B C 1
ATOM 3828 O O . LEU B 1 204 ? 9.516 21.406 9.188 1 98.5 204 LEU B O 1
ATOM 3832 N N . VAL B 1 205 ? 11.273 20.594 10.227 1 97.69 205 VAL B N 1
ATOM 3833 C CA . VAL B 1 205 ? 10.508 19.578 10.945 1 97.69 205 VAL B CA 1
ATOM 3834 C C . VAL B 1 205 ? 9.578 20.266 11.953 1 97.69 205 VAL B C 1
ATOM 3836 O O . VAL B 1 205 ? 8.414 19.875 12.078 1 97.69 205 VAL B O 1
ATOM 3839 N N . ASP B 1 206 ? 10.07 21.234 12.672 1 98 206 ASP B N 1
ATOM 3840 C CA . ASP B 1 206 ? 9.242 22 13.602 1 98 206 ASP B CA 1
ATOM 3841 C C . ASP B 1 206 ? 8.086 22.672 12.867 1 98 206 ASP B C 1
ATOM 3843 O O . ASP B 1 206 ? 6.941 22.641 13.328 1 98 206 ASP B O 1
ATOM 3847 N N . PHE B 1 207 ? 8.422 23.297 11.781 1 98.44 207 PHE B N 1
ATOM 3848 C CA . PHE B 1 207 ? 7.391 23.922 10.953 1 98.44 207 PHE B CA 1
ATOM 3849 C C . PHE B 1 207 ? 6.359 22.891 10.508 1 98.44 207 PHE B C 1
ATOM 3851 O O . PHE B 1 207 ? 5.152 23.141 10.586 1 98.44 207 PHE B O 1
ATOM 3858 N N . ALA B 1 208 ? 6.812 21.734 10.039 1 98.38 208 ALA B N 1
ATOM 3859 C CA . ALA B 1 208 ? 5.922 20.703 9.523 1 98.38 208 ALA B CA 1
ATOM 3860 C C . ALA B 1 208 ? 4.961 20.219 10.602 1 98.38 208 ALA B C 1
ATOM 3862 O O . ALA B 1 208 ? 3.781 19.984 10.336 1 98.38 208 ALA B O 1
ATOM 3863 N N . LYS B 1 209 ? 5.465 20.031 11.805 1 97.62 209 LYS B N 1
ATOM 3864 C CA . LYS B 1 209 ? 4.629 19.625 12.93 1 97.62 209 LYS B CA 1
ATOM 3865 C C . LYS B 1 209 ? 3.547 20.672 13.211 1 97.62 209 LYS B C 1
ATOM 3867 O O . LYS B 1 209 ? 2.373 20.328 13.359 1 97.62 209 LYS B O 1
ATOM 3872 N N . THR B 1 210 ? 3.957 21.891 13.289 1 97.69 210 THR B N 1
ATOM 3873 C CA . THR B 1 210 ? 3.035 23 13.547 1 97.69 210 THR B CA 1
ATOM 3874 C C . THR B 1 210 ? 2.018 23.125 12.422 1 97.69 210 THR B C 1
ATOM 3876 O O . THR B 1 210 ? 0.823 23.297 12.672 1 97.69 210 THR B O 1
ATOM 3879 N N . PHE B 1 211 ? 2.475 23.031 11.219 1 97.81 211 PHE B N 1
ATOM 3880 C CA . PHE B 1 211 ? 1.607 23.141 10.047 1 97.81 211 PHE B CA 1
ATOM 3881 C C . PHE B 1 211 ? 0.605 22 10.008 1 97.81 211 PHE B C 1
ATOM 3883 O O . PHE B 1 211 ? -0.572 22.203 9.711 1 97.81 211 PHE B O 1
ATOM 3890 N N . GLY B 1 212 ? 1.081 20.766 10.305 1 97.06 212 GLY B N 1
ATOM 3891 C CA . GLY B 1 212 ? 0.182 19.625 10.359 1 97.06 212 GLY B CA 1
ATOM 3892 C C . GLY B 1 212 ? -0.962 19.812 11.336 1 97.06 212 GLY B C 1
ATOM 3893 O O . GLY B 1 212 ? -2.115 19.516 11.016 1 97.06 212 GLY B O 1
ATOM 3894 N N . ARG B 1 213 ? -0.676 20.328 12.461 1 95.25 213 ARG B N 1
ATOM 3895 C CA . ARG B 1 213 ? -1.685 20.562 13.484 1 95.25 213 ARG B CA 1
ATOM 3896 C C . ARG B 1 213 ? -2.635 21.688 13.062 1 95.25 213 ARG B C 1
ATOM 3898 O O . ARG B 1 213 ? -3.854 21.547 13.195 1 95.25 213 ARG B O 1
ATOM 3905 N N . SER B 1 214 ? -2.072 22.75 12.594 1 96.38 214 SER B N 1
ATOM 3906 C CA . SER B 1 214 ? -2.904 23.875 12.195 1 96.38 214 SER B CA 1
ATOM 3907 C C . SER B 1 214 ? -3.824 23.516 11.039 1 96.38 214 SER B C 1
ATOM 3909 O O . SER B 1 214 ? -4.973 23.969 10.984 1 96.38 214 SER B O 1
ATOM 3911 N N . TYR B 1 215 ? -3.328 22.719 10.164 1 96.5 215 TYR B N 1
ATOM 3912 C CA . TYR B 1 215 ? -4.141 22.328 9.023 1 96.5 215 TYR B CA 1
ATOM 3913 C C . TYR B 1 215 ? -5.34 21.5 9.461 1 96.5 215 TYR B C 1
ATOM 3915 O O . TYR B 1 215 ? -6.43 21.609 8.898 1 96.5 215 TYR B O 1
ATOM 3923 N N . GLN B 1 216 ? -5.094 20.609 10.391 1 93.56 216 GLN B N 1
ATOM 3924 C CA . GLN B 1 216 ? -6.207 19.812 10.906 1 93.56 216 GLN B CA 1
ATOM 3925 C C . GLN B 1 216 ? -7.293 20.703 11.5 1 93.56 216 GLN B C 1
ATOM 3927 O O . GLN B 1 216 ? -8.477 20.516 11.227 1 93.56 216 GLN B O 1
ATOM 3932 N N . ILE B 1 217 ? -6.922 21.641 12.305 1 92.81 217 ILE B N 1
ATOM 3933 C CA . ILE B 1 217 ? -7.871 22.578 12.914 1 92.81 217 ILE B CA 1
ATOM 3934 C C . ILE B 1 217 ? -8.586 23.359 11.828 1 92.81 217 ILE B C 1
ATOM 3936 O O . ILE B 1 217 ? -9.812 23.547 11.883 1 92.81 217 ILE B O 1
ATOM 3940 N N . TYR B 1 218 ? -7.812 23.797 10.859 1 94.25 218 TYR B N 1
ATOM 3941 C CA . TYR B 1 218 ? -8.375 24.516 9.719 1 94.25 218 TYR B CA 1
ATOM 3942 C C . TYR B 1 218 ? -9.43 23.688 9.008 1 94.25 218 TYR B C 1
ATOM 3944 O O . TYR B 1 218 ? -10.539 24.156 8.758 1 94.25 218 TYR B O 1
ATOM 3952 N N . ASP B 1 219 ? -9.078 22.438 8.719 1 90.38 219 ASP B N 1
ATOM 3953 C CA . ASP B 1 219 ? -9.984 21.531 8.016 1 90.38 219 ASP B CA 1
ATOM 3954 C C . ASP B 1 219 ? -11.266 21.312 8.812 1 90.38 219 ASP B C 1
ATOM 3956 O O . ASP B 1 219 ? -12.359 21.234 8.242 1 90.38 219 ASP B O 1
ATOM 3960 N N . ASP B 1 220 ? -11.164 21.188 10.086 1 88.69 220 ASP B N 1
ATOM 3961 C CA . ASP B 1 220 ? -12.328 21 10.953 1 88.69 220 ASP B CA 1
ATOM 3962 C C . ASP B 1 220 ? -13.211 22.25 10.953 1 88.69 220 ASP B C 1
ATOM 3964 O O . ASP B 1 220 ? -14.438 22.141 10.984 1 88.69 220 ASP B O 1
ATOM 3968 N N . LEU B 1 221 ? -12.609 23.344 10.984 1 90.75 221 LEU B N 1
ATOM 3969 C CA . LEU B 1 221 ? -13.344 24.609 10.961 1 90.75 221 LEU B CA 1
ATOM 3970 C C . LEU B 1 221 ? -14.062 24.797 9.625 1 90.75 221 LEU B C 1
ATOM 3972 O O . LEU B 1 221 ? -15.195 25.297 9.586 1 90.75 221 LEU B O 1
ATOM 3976 N N . VAL B 1 222 ? -13.406 24.422 8.555 1 89.12 222 VAL B N 1
ATOM 3977 C CA . VAL B 1 222 ? -14 24.5 7.227 1 89.12 222 VAL B CA 1
ATOM 3978 C C . VAL B 1 222 ? -15.281 23.672 7.184 1 89.12 222 VAL B C 1
ATOM 3980 O O . VAL B 1 222 ? -16.281 24.078 6.582 1 89.12 222 VAL B O 1
ATOM 3983 N N . ASP B 1 223 ? -15.266 22.547 7.863 1 85.94 223 ASP B N 1
ATOM 3984 C CA . ASP B 1 223 ? -16.391 21.625 7.875 1 85.94 223 ASP B CA 1
ATOM 3985 C C . ASP B 1 223 ? -17.625 22.266 8.539 1 85.94 223 ASP B C 1
ATOM 3987 O O . ASP B 1 223 ? -18.75 21.906 8.227 1 85.94 223 ASP B O 1
ATOM 3991 N N . VAL B 1 224 ? -17.422 23.172 9.391 1 85 224 VAL B N 1
ATOM 3992 C CA . VAL B 1 224 ? -18.547 23.734 10.141 1 85 224 VAL B CA 1
ATOM 3993 C C . VAL B 1 224 ? -18.938 25.078 9.531 1 85 224 VAL B C 1
ATOM 3995 O O . VAL B 1 224 ? -20.094 25.5 9.656 1 85 224 VAL B O 1
ATOM 3998 N N . VAL B 1 225 ? -18.031 25.734 8.891 1 84.56 225 VAL B N 1
ATOM 3999 C CA . VAL B 1 225 ? -18.281 27.125 8.469 1 84.56 225 VAL B CA 1
ATOM 4000 C C . VAL B 1 225 ? -18.75 27.141 7.016 1 84.56 225 VAL B C 1
ATOM 4002 O O . VAL B 1 225 ? -19.531 28 6.625 1 84.56 225 VAL B O 1
ATOM 4005 N N . GLU B 1 226 ? -18.281 26.219 6.262 1 84.38 226 GLU B N 1
ATOM 4006 C CA . GLU B 1 226 ? -18.578 26.25 4.836 1 84.38 226 GLU B CA 1
ATOM 4007 C C . GLU B 1 226 ? -19.781 25.359 4.512 1 84.38 226 GLU B C 1
ATOM 4009 O O . GLU B 1 226 ? -20.094 24.438 5.258 1 84.38 226 GLU B O 1
ATOM 4014 N N . THR B 1 227 ? -20.453 25.781 3.377 1 84.5 227 THR B N 1
ATOM 4015 C CA . THR B 1 227 ? -21.516 24.938 2.836 1 84.5 227 THR B CA 1
ATOM 4016 C C . THR B 1 227 ? -20.922 23.75 2.094 1 84.5 227 THR B C 1
ATOM 4018 O O . THR B 1 227 ? -19.719 23.734 1.774 1 84.5 227 THR B O 1
ATOM 4021 N N . SER B 1 228 ? -21.766 22.766 1.892 1 84.12 228 SER B N 1
ATOM 4022 C CA . SER B 1 228 ? -21.328 21.594 1.14 1 84.12 228 SER B CA 1
ATOM 4023 C C . SER B 1 228 ? -20.828 21.969 -0.246 1 84.12 228 SER B C 1
ATOM 4025 O O . SER B 1 228 ? -19.859 21.391 -0.747 1 84.12 228 SER B O 1
ATOM 4027 N N . GLU B 1 229 ? -21.438 22.891 -0.847 1 84.44 229 GLU B N 1
ATOM 4028 C CA . GLU B 1 229 ? -21.062 23.375 -2.174 1 84.44 229 GLU B CA 1
ATOM 4029 C C . GLU B 1 229 ? -19.672 24.016 -2.148 1 84.44 229 GLU B C 1
ATOM 4031 O O . GLU B 1 229 ? -18.844 23.75 -3.027 1 84.44 229 GLU B O 1
ATOM 4036 N N . GLU B 1 230 ? -19.484 24.734 -1.153 1 83.69 230 GLU B N 1
ATOM 4037 C CA . GLU B 1 230 ? -18.203 25.422 -1.014 1 83.69 230 GLU B CA 1
ATOM 4038 C C . GLU B 1 230 ? -17.078 24.438 -0.675 1 83.69 230 GLU B C 1
ATOM 4040 O O . GLU B 1 230 ? -15.961 24.578 -1.173 1 83.69 230 GLU B O 1
ATOM 4045 N N . ALA B 1 231 ? -17.438 23.453 0.099 1 82.56 231 ALA B N 1
ATOM 4046 C CA . ALA B 1 231 ? -16.422 22.547 0.615 1 82.56 231 ALA B CA 1
ATOM 4047 C C . ALA B 1 231 ? -16.188 21.375 -0.351 1 82.56 231 ALA B C 1
ATOM 4049 O O . ALA B 1 231 ? -15.164 20.703 -0.27 1 82.56 231 ALA B O 1
ATOM 4050 N N . GLY B 1 232 ? -17.203 21.156 -1.267 1 83.25 232 GLY B N 1
ATOM 4051 C CA . GLY B 1 232 ? -17.109 20.062 -2.227 1 83.25 232 GLY B CA 1
ATOM 4052 C C . GLY B 1 232 ? -17.359 18.703 -1.608 1 83.25 232 GLY B C 1
ATOM 4053 O O . GLY B 1 232 ? -16.984 17.672 -2.191 1 83.25 232 GLY B O 1
ATOM 4054 N N . LYS B 1 233 ? -17.703 18.672 -0.391 1 83.81 233 LYS B N 1
ATOM 4055 C CA . LYS B 1 233 ? -18.062 17.5 0.393 1 83.81 233 LYS B CA 1
ATOM 4056 C C . LYS B 1 233 ? -19.156 17.828 1.408 1 83.81 233 LYS B C 1
ATOM 4058 O O . LYS B 1 233 ? -19.484 19 1.615 1 83.81 233 LYS B O 1
ATOM 4063 N N . ALA B 1 234 ? -19.828 16.766 2.002 1 81.69 234 ALA B N 1
ATOM 4064 C CA . ALA B 1 234 ? -20.828 17 3.045 1 81.69 234 ALA B CA 1
ATOM 4065 C C . ALA B 1 234 ? -20.203 17.703 4.246 1 81.69 234 ALA B C 1
ATOM 4067 O O . ALA B 1 234 ? -19.078 17.391 4.648 1 81.69 234 ALA B O 1
ATOM 4068 N N . THR B 1 235 ? -20.828 18.719 4.695 1 82 235 THR B N 1
ATOM 4069 C CA . THR B 1 235 ? -20.391 19.453 5.875 1 82 235 THR B CA 1
ATOM 4070 C C . THR B 1 235 ? -21.297 19.172 7.066 1 82 235 THR B C 1
ATOM 4072 O O . THR B 1 235 ? -22.312 18.5 6.926 1 82 235 THR B O 1
ATOM 4075 N N . HIS B 1 236 ? -20.766 19.547 8.188 1 78 236 HIS B N 1
ATOM 4076 C CA . HIS B 1 236 ? -21.5 19.344 9.438 1 78 236 HIS B CA 1
ATOM 4077 C C . HIS B 1 236 ? -21.719 17.859 9.719 1 78 236 HIS B C 1
ATOM 4079 O O . HIS B 1 236 ? -22.75 17.484 10.266 1 78 236 HIS B O 1
ATOM 4085 N N . LYS B 1 237 ? -20.969 17.078 9.172 1 79.94 237 LYS B N 1
ATOM 4086 C CA . LYS B 1 237 ? -21.125 15.633 9.289 1 79.94 237 LYS B CA 1
ATOM 4087 C C . LYS B 1 237 ? -20.516 15.125 10.594 1 79.94 237 LYS B C 1
ATOM 4089 O O . LYS B 1 237 ? -20.969 14.102 11.125 1 79.94 237 LYS B O 1
ATOM 4094 N N . ASP B 1 238 ? -19.562 15.789 11.031 1 77.81 238 ASP B N 1
ATOM 4095 C CA . ASP B 1 238 ? -18.812 15.289 12.188 1 77.81 238 ASP B CA 1
ATOM 4096 C C . ASP B 1 238 ? -19.734 15.18 13.406 1 77.81 238 ASP B C 1
ATOM 4098 O O . ASP B 1 238 ? -19.703 14.172 14.125 1 77.81 238 ASP B O 1
ATOM 4102 N N . GLU B 1 239 ? -20.438 16.25 13.523 1 71.88 239 GLU B N 1
ATOM 4103 C CA . GLU B 1 239 ? -21.359 16.219 14.656 1 71.88 239 GLU B CA 1
ATOM 4104 C C . GLU B 1 239 ? -22.422 15.141 14.469 1 71.88 239 GLU B C 1
ATOM 4106 O O . GLU B 1 239 ? -22.75 14.406 15.398 1 71.88 239 GLU B O 1
ATOM 4111 N N . GLU B 1 240 ? -22.875 15.039 13.273 1 75.19 240 GLU B N 1
ATOM 4112 C CA . GLU B 1 240 ? -23.938 14.086 12.977 1 75.19 240 GLU B CA 1
ATOM 4113 C C . GLU B 1 240 ? -23.438 12.648 13.07 1 75.19 240 GLU B C 1
ATOM 4115 O O . GLU B 1 240 ? -24.172 11.75 13.484 1 75.19 240 GLU B O 1
ATOM 4120 N N . GLU B 1 241 ? -22.25 12.5 12.75 1 78.5 241 GLU B N 1
ATOM 4121 C CA . GLU B 1 241 ? -21.688 11.156 12.688 1 78.5 241 GLU B CA 1
ATOM 4122 C C . GLU B 1 241 ? -21.062 10.75 14.023 1 78.5 241 GLU B C 1
ATOM 4124 O O . GLU B 1 241 ? -20.656 9.609 14.203 1 78.5 241 GLU B O 1
ATOM 4129 N N . GLY B 1 242 ? -21.047 11.711 14.93 1 81.06 242 GLY B N 1
ATOM 4130 C CA . GLY B 1 242 ? -20.516 11.398 16.25 1 81.06 242 GLY B CA 1
ATOM 4131 C C . GLY B 1 242 ? -19 11.352 16.281 1 81.06 242 GLY B C 1
ATOM 4132 O O . GLY B 1 242 ? -18.422 10.547 17.016 1 81.06 242 GLY B O 1
ATOM 4133 N N . LYS B 1 243 ? -18.375 12.148 15.438 1 84.38 243 LYS B N 1
ATOM 4134 C CA . LYS B 1 243 ? -16.922 12.203 15.422 1 84.38 243 LYS B CA 1
ATOM 4135 C C . LYS B 1 243 ? -16.391 13.031 16.594 1 84.38 243 LYS B C 1
ATOM 4137 O O . LYS B 1 243 ? -17.016 14.023 17 1 84.38 243 LYS B O 1
ATOM 4142 N N . ASN B 1 244 ? -15.305 12.617 17.125 1 82.56 244 ASN B N 1
ATOM 4143 C CA . ASN B 1 244 ? -14.578 13.352 18.156 1 82.56 244 ASN B CA 1
ATOM 4144 C C . ASN B 1 244 ? -13.312 13.992 17.594 1 82.56 244 ASN B C 1
ATOM 4146 O O . ASN B 1 244 ? -12.383 13.297 17.203 1 82.56 244 ASN B O 1
ATOM 4150 N N . ASN B 1 245 ? -13.297 15.32 17.578 1 86.12 245 ASN B N 1
ATOM 4151 C CA . ASN B 1 245 ? -12.141 16.062 17.062 1 86.12 245 ASN B CA 1
ATOM 4152 C C . ASN B 1 245 ? -11.891 17.328 17.859 1 86.12 245 ASN B C 1
ATOM 4154 O O . ASN B 1 245 ? -12.547 17.578 18.875 1 86.12 245 ASN B O 1
ATOM 4158 N N . THR B 1 246 ? -10.93 18.031 17.453 1 84.19 246 THR B N 1
ATOM 4159 C CA . THR B 1 246 ? -10.516 19.219 18.188 1 84.19 246 THR B CA 1
ATOM 4160 C C . THR B 1 246 ? -11.648 20.25 18.234 1 84.19 246 THR B C 1
ATOM 4162 O O . THR B 1 246 ? -11.875 20.891 19.266 1 84.19 246 THR B O 1
ATOM 4165 N N . LEU B 1 247 ? -12.367 20.328 17.203 1 84.25 247 LEU B N 1
ATOM 4166 C CA . LEU B 1 247 ? -13.453 21.297 17.141 1 84.25 247 LEU B CA 1
ATOM 4167 C C . LEU B 1 247 ? -14.578 20.938 18.094 1 84.25 247 LEU B C 1
ATOM 4169 O O . LEU B 1 247 ? -15.117 21.797 18.781 1 84.25 247 LEU B O 1
ATOM 4173 N N . THR B 1 248 ? -14.93 19.703 18.078 1 81.5 248 THR B N 1
ATOM 4174 C CA . THR B 1 248 ? -15.992 19.25 18.984 1 81.5 248 THR B CA 1
ATOM 4175 C C . THR B 1 248 ? -15.539 19.328 20.438 1 81.5 248 THR B C 1
ATOM 4177 O O . THR B 1 248 ? -16.359 19.531 21.344 1 81.5 248 THR B O 1
ATOM 4180 N N . LEU B 1 249 ? -14.25 19.234 20.594 1 83.44 249 LEU B N 1
ATOM 4181 C CA . LEU B 1 249 ? -13.688 19.281 21.938 1 83.44 249 LEU B CA 1
ATOM 4182 C C . LEU B 1 249 ? -13.609 20.719 22.453 1 83.44 249 LEU B C 1
ATOM 4184 O O . LEU B 1 249 ? -14.008 21 23.578 1 83.44 249 LEU B O 1
ATOM 4188 N N . LEU B 1 250 ? -13.141 21.641 21.578 1 86.88 250 LEU B N 1
ATOM 4189 C CA . LEU B 1 250 ? -12.781 22.984 22.031 1 86.88 250 LEU B CA 1
ATOM 4190 C C . LEU B 1 250 ? -13.875 23.984 21.703 1 86.88 250 LEU B C 1
ATOM 4192 O O . LEU B 1 250 ? -14.016 25 22.391 1 86.88 250 LEU B O 1
ATOM 4196 N N . GLY B 1 251 ? -14.648 23.688 20.656 1 88 251 GLY B N 1
ATOM 4197 C CA . GLY B 1 251 ? -15.578 24.656 20.125 1 88 251 GLY B CA 1
ATOM 4198 C C . GLY B 1 251 ? -14.938 25.578 19.094 1 88 251 GLY B C 1
ATOM 4199 O O . GLY B 1 251 ? -13.719 25.578 18.922 1 88 251 GLY B O 1
ATOM 4200 N N . ILE B 1 252 ? -15.68 26.391 18.453 1 90.81 252 ILE B N 1
ATOM 4201 C CA . ILE B 1 252 ? -15.273 27.172 17.297 1 90.81 252 ILE B CA 1
ATOM 4202 C C . ILE B 1 252 ? -14.328 28.297 17.719 1 90.81 252 ILE B C 1
ATOM 4204 O O . ILE B 1 252 ? -13.242 28.438 17.156 1 90.81 252 ILE B O 1
ATOM 4208 N N . GLU B 1 253 ? -14.656 29 18.75 1 93.12 253 GLU B N 1
ATOM 4209 C CA . GLU B 1 253 ? -13.883 30.172 19.172 1 93.12 253 GLU B CA 1
ATOM 4210 C C . GLU B 1 253 ? -12.5 29.781 19.656 1 93.12 253 GLU B C 1
ATOM 4212 O O . GLU B 1 253 ? -11.5 30.391 19.266 1 93.12 253 GLU B O 1
ATOM 4217 N N . LYS B 1 254 ? -12.414 28.812 20.453 1 94.06 254 LYS B N 1
ATOM 4218 C CA . LYS B 1 254 ? -11.125 28.359 20.969 1 94.06 254 LYS B CA 1
ATOM 4219 C C . LYS B 1 254 ? -10.273 27.734 19.859 1 94.06 254 LYS B C 1
ATOM 4221 O O . LYS B 1 254 ? -9.047 27.859 19.875 1 94.06 254 LYS B O 1
ATOM 4226 N N . SER B 1 255 ? -10.922 27.031 18.953 1 93.44 255 SER B N 1
ATOM 4227 C CA . SER B 1 255 ? -10.211 26.469 17.812 1 93.44 255 SER B CA 1
ATOM 4228 C C . SER B 1 255 ? -9.586 27.547 16.938 1 93.44 255 SER B C 1
ATOM 4230 O O . SER B 1 255 ? -8.461 27.406 16.469 1 93.44 255 SER B O 1
ATOM 4232 N N . ARG B 1 256 ? -10.328 28.672 16.797 1 95.06 256 ARG B N 1
ATOM 4233 C CA . ARG B 1 256 ? -9.805 29.781 16.016 1 95.06 256 ARG B CA 1
ATOM 4234 C C . ARG B 1 256 ? -8.602 30.422 16.719 1 95.06 256 ARG B C 1
ATOM 4236 O O . ARG B 1 256 ? -7.625 30.797 16.062 1 95.06 256 ARG B O 1
ATOM 4243 N N . LYS B 1 257 ? -8.719 30.547 18 1 95.75 257 LYS B N 1
ATOM 4244 C CA . LYS B 1 257 ? -7.602 31.094 18.766 1 95.75 257 LYS B CA 1
ATOM 4245 C C . LYS B 1 257 ? -6.367 30.203 18.656 1 95.75 257 LYS B C 1
ATOM 4247 O O . LYS B 1 257 ? -5.258 30.688 18.453 1 95.75 257 LYS B O 1
ATOM 4252 N N . GLU B 1 258 ? -6.59 28.906 18.781 1 94.88 258 GLU B N 1
ATOM 4253 C CA . GLU B 1 258 ? -5.492 27.953 18.641 1 94.88 258 GLU B CA 1
ATOM 4254 C C . GLU B 1 258 ? -4.852 28.047 17.25 1 94.88 258 GLU B C 1
ATOM 4256 O O . GLU B 1 258 ? -3.629 28 17.125 1 94.88 258 GLU B O 1
ATOM 4261 N N . LEU B 1 259 ? -5.648 28.156 16.234 1 95.75 259 LEU B N 1
ATOM 4262 C CA . LEU B 1 259 ? -5.16 28.281 14.867 1 95.75 259 LEU B CA 1
ATOM 4263 C C . LEU B 1 259 ? -4.27 29.5 14.711 1 95.75 259 LEU B C 1
ATOM 4265 O O . LEU B 1 259 ? -3.203 29.438 14.094 1 95.75 259 LEU B O 1
ATOM 4269 N N . LYS B 1 260 ? -4.676 30.625 15.32 1 96.94 260 LYS B N 1
ATOM 4270 C CA . LYS B 1 260 ? -3.896 31.859 15.258 1 96.94 260 LYS B CA 1
ATOM 4271 C C . LYS B 1 260 ? -2.549 31.703 15.961 1 96.94 260 LYS B C 1
ATOM 4273 O O . LYS B 1 260 ? -1.525 32.188 15.469 1 96.94 260 LYS B O 1
ATOM 4278 N N . ASP B 1 261 ? -2.584 31.016 17.062 1 97.12 261 ASP B N 1
ATOM 4279 C CA . ASP B 1 261 ? -1.35 30.766 17.797 1 97.12 261 ASP B CA 1
ATOM 4280 C C . ASP B 1 261 ? -0.396 29.891 16.984 1 97.12 261 ASP B C 1
ATOM 4282 O O . ASP B 1 261 ? 0.812 30.141 16.969 1 97.12 261 ASP B O 1
ATOM 4286 N N . LEU B 1 262 ? -0.918 28.891 16.359 1 96.56 262 LEU B N 1
ATOM 4287 C CA . LEU B 1 262 ? -0.111 27.969 15.555 1 96.56 262 LEU B CA 1
ATOM 4288 C C . LEU B 1 262 ? 0.465 28.688 14.336 1 96.56 262 LEU B C 1
ATOM 4290 O O . LEU B 1 262 ? 1.575 28.375 13.898 1 96.56 262 LEU B O 1
ATOM 4294 N N . ILE B 1 263 ? -0.29 29.625 13.75 1 96.31 263 ILE B N 1
ATOM 4295 C CA . ILE B 1 263 ? 0.208 30.438 12.641 1 96.31 263 ILE B CA 1
ATOM 4296 C C . ILE B 1 263 ? 1.446 31.203 13.078 1 96.31 263 ILE B C 1
ATOM 4298 O O . ILE B 1 263 ? 2.459 31.219 12.375 1 96.31 263 ILE B O 1
ATOM 4302 N N . SER B 1 264 ? 1.383 31.859 14.25 1 97.25 264 SER B N 1
ATOM 4303 C CA . SER B 1 264 ? 2.51 32.594 14.789 1 97.25 264 SER B CA 1
ATOM 4304 C C . SER B 1 264 ? 3.713 31.703 15.039 1 97.25 264 SER B C 1
ATOM 4306 O O . SER B 1 264 ? 4.848 32.062 14.742 1 97.25 264 SER B O 1
ATOM 4308 N N . GLN B 1 265 ? 3.42 30.547 15.547 1 97.75 265 GLN B N 1
ATOM 4309 C CA . GLN B 1 265 ? 4.484 29.594 15.812 1 97.75 265 GLN B CA 1
ATOM 4310 C C . GLN B 1 265 ? 5.148 29.125 14.523 1 97.75 265 GLN B C 1
ATOM 4312 O O . GLN B 1 265 ? 6.371 29.016 14.445 1 97.75 265 GLN B O 1
ATOM 4317 N N . ALA B 1 266 ? 4.348 28.797 13.531 1 97.06 266 ALA B N 1
ATOM 4318 C CA . ALA B 1 266 ? 4.875 28.344 12.25 1 97.06 266 ALA B CA 1
ATOM 4319 C C . ALA B 1 266 ? 5.805 29.375 11.641 1 97.06 266 ALA B C 1
ATOM 4321 O O . ALA B 1 266 ? 6.836 29.031 11.062 1 97.06 266 ALA B O 1
ATOM 4322 N N . LYS B 1 267 ? 5.469 30.656 11.75 1 96.25 267 LYS B N 1
ATOM 4323 C CA . LYS B 1 267 ? 6.301 31.75 11.258 1 96.25 267 LYS B CA 1
ATOM 4324 C C . LYS B 1 267 ? 7.641 31.781 11.984 1 96.25 267 LYS B C 1
ATOM 4326 O O . LYS B 1 267 ? 8.688 31.953 11.359 1 96.25 267 LYS B O 1
ATOM 4331 N N . ALA B 1 268 ? 7.566 31.609 13.289 1 97.19 268 ALA B N 1
ATOM 4332 C CA . ALA B 1 268 ? 8.781 31.609 14.094 1 97.19 268 ALA B CA 1
ATOM 4333 C C . ALA B 1 268 ? 9.68 30.422 13.758 1 97.19 268 ALA B C 1
ATOM 4335 O O . ALA B 1 268 ? 10.906 30.547 13.75 1 97.19 268 ALA B O 1
ATOM 4336 N N . ASP B 1 269 ? 9.078 29.266 13.477 1 97.12 269 ASP B N 1
ATOM 4337 C CA . ASP B 1 269 ? 9.805 28.047 13.188 1 97.12 269 ASP B CA 1
ATOM 4338 C C . ASP B 1 269 ? 10.672 28.188 11.938 1 97.12 269 ASP B C 1
ATOM 4340 O O . ASP B 1 269 ? 11.727 27.578 11.828 1 97.12 269 ASP B O 1
ATOM 4344 N N . LEU B 1 270 ? 10.234 29.047 11 1 96.88 270 LEU B N 1
ATOM 4345 C CA . LEU B 1 270 ? 10.914 29.141 9.711 1 96.88 270 LEU B CA 1
ATOM 4346 C C . LEU B 1 270 ? 11.891 30.312 9.688 1 96.88 270 LEU B C 1
ATOM 4348 O O . LEU B 1 270 ? 12.422 30.656 8.641 1 96.88 270 LEU B O 1
ATOM 4352 N N . HIS B 1 271 ? 12.086 30.906 10.852 1 94.5 271 HIS B N 1
ATOM 4353 C CA . HIS B 1 271 ? 13.016 32.031 10.922 1 94.5 271 HIS B CA 1
ATOM 4354 C C . HIS B 1 271 ? 14.406 31.609 10.445 1 94.5 271 HIS B C 1
ATOM 4356 O O . HIS B 1 271 ? 14.938 30.578 10.867 1 94.5 271 HIS B O 1
ATOM 4362 N N . GLY B 1 272 ? 14.992 32.312 9.562 1 92.38 272 GLY B N 1
ATOM 4363 C CA . GLY B 1 272 ? 16.375 32.094 9.141 1 92.38 272 GLY B CA 1
ATOM 4364 C C . GLY B 1 272 ? 16.469 31.219 7.902 1 92.38 272 GLY B C 1
ATOM 4365 O O . GLY B 1 272 ? 17.578 30.922 7.441 1 92.38 272 GLY B O 1
ATOM 4366 N N . ILE B 1 273 ? 15.359 30.781 7.348 1 93.12 273 ILE B N 1
ATOM 4367 C CA . ILE B 1 273 ? 15.367 30.078 6.07 1 93.12 273 ILE B CA 1
ATOM 4368 C C . ILE B 1 273 ? 14.523 30.844 5.055 1 93.12 273 ILE B C 1
ATOM 4370 O O . ILE B 1 273 ? 13.805 31.781 5.418 1 93.12 273 ILE B O 1
ATOM 4374 N N . ASN B 1 274 ? 14.859 30.688 3.795 1 92 274 ASN B N 1
ATOM 4375 C CA . ASN B 1 274 ? 13.953 31.219 2.787 1 92 274 ASN B CA 1
ATOM 4376 C C . ASN B 1 274 ? 12.531 30.688 2.969 1 92 274 ASN B C 1
ATOM 4378 O O . ASN B 1 274 ? 12.25 29.547 2.598 1 92 274 ASN B O 1
ATOM 4382 N N . ASN B 1 275 ? 11.656 31.516 3.482 1 92.69 275 ASN B N 1
ATOM 4383 C CA . ASN B 1 275 ? 10.406 30.969 3.998 1 92.69 275 ASN B CA 1
ATOM 4384 C C . ASN B 1 275 ? 9.195 31.609 3.326 1 92.69 275 ASN B C 1
ATOM 4386 O O . ASN B 1 275 ? 8.055 31.359 3.73 1 92.69 275 ASN B O 1
ATOM 4390 N N . GLU B 1 276 ? 9.336 32.406 2.322 1 94.62 276 GLU B N 1
ATOM 4391 C CA . GLU B 1 276 ? 8.242 33.156 1.75 1 94.62 276 GLU B CA 1
ATOM 4392 C C . GLU B 1 276 ? 7.148 32.25 1.199 1 94.62 276 GLU B C 1
ATOM 4394 O O . GLU B 1 276 ? 5.969 32.469 1.479 1 94.62 276 GLU B O 1
ATOM 4399 N N . VAL B 1 277 ? 7.543 31.281 0.427 1 97.25 277 VAL B N 1
ATOM 4400 C CA . VAL B 1 277 ? 6.566 30.375 -0.179 1 97.25 277 VAL B CA 1
ATOM 4401 C C . VAL B 1 277 ? 5.922 29.516 0.899 1 97.25 277 VAL B C 1
ATOM 4403 O O . VAL B 1 277 ? 4.699 29.344 0.919 1 97.25 277 VAL B O 1
ATOM 4406 N N . LEU B 1 278 ? 6.715 28.969 1.807 1 97.88 278 LEU B N 1
ATOM 4407 C CA . LEU B 1 278 ? 6.215 28.094 2.857 1 97.88 278 LEU B CA 1
ATOM 4408 C C . LEU B 1 278 ? 5.227 28.828 3.756 1 97.88 278 LEU B C 1
ATOM 4410 O O . LEU B 1 278 ? 4.18 28.281 4.113 1 97.88 278 LEU B O 1
ATOM 4414 N N . LEU B 1 279 ? 5.52 30.047 4.074 1 95.69 279 LEU B N 1
ATOM 4415 C CA . LEU B 1 279 ? 4.633 30.812 4.934 1 95.69 279 LEU B CA 1
ATOM 4416 C C . LEU B 1 279 ? 3.314 31.125 4.23 1 95.69 279 LEU B C 1
ATOM 4418 O O . LEU B 1 279 ? 2.279 31.281 4.879 1 95.69 279 LEU B O 1
ATOM 4422 N N . GLY B 1 280 ? 3.387 31.156 2.92 1 95.94 280 GLY B N 1
ATOM 4423 C CA . GLY B 1 280 ? 2.191 31.438 2.139 1 95.94 280 GLY B CA 1
ATOM 4424 C C . GLY B 1 280 ? 1.137 30.344 2.254 1 95.94 280 GLY B C 1
ATOM 4425 O O . GLY B 1 280 ? -0.041 30.594 1.983 1 95.94 280 GLY B O 1
ATOM 4426 N N . PHE B 1 281 ? 1.503 29.109 2.676 1 96.31 281 PHE B N 1
ATOM 4427 C CA . PHE B 1 281 ? 0.53 28.031 2.895 1 96.31 281 PHE B CA 1
ATOM 4428 C C . PHE B 1 281 ? -0.434 28.406 4.016 1 96.31 281 PHE B C 1
ATOM 4430 O O . PHE B 1 281 ? -1.58 27.953 4.031 1 96.31 281 PHE B O 1
ATOM 4437 N N . LEU B 1 282 ? -0.007 29.234 4.945 1 95.31 282 LEU B N 1
ATOM 4438 C CA . LEU B 1 282 ? -0.82 29.625 6.09 1 95.31 282 LEU B CA 1
ATOM 4439 C C . LEU B 1 282 ? -1.926 30.594 5.668 1 95.31 282 LEU B C 1
ATOM 4441 O O . LEU B 1 282 ? -2.891 30.797 6.406 1 95.31 282 LEU B O 1
ATOM 4445 N N . ASP B 1 283 ? -1.815 31.141 4.453 1 92.25 283 ASP B N 1
ATOM 4446 C CA . ASP B 1 283 ? -2.832 32.062 3.939 1 92.25 283 ASP B CA 1
ATOM 4447 C C . ASP B 1 283 ? -4.148 31.312 3.689 1 92.25 283 ASP B C 1
ATOM 4449 O O . ASP B 1 283 ? -5.211 31.938 3.633 1 92.25 283 ASP B O 1
ATOM 4453 N N . LEU B 1 284 ? -4.047 30.031 3.543 1 89.62 284 LEU B N 1
ATOM 4454 C CA . LEU B 1 284 ? -5.234 29.203 3.359 1 89.62 284 LEU B CA 1
ATOM 4455 C C . LEU B 1 284 ? -6.195 29.359 4.531 1 89.62 284 LEU B C 1
ATOM 4457 O O . LEU B 1 284 ? -7.406 29.203 4.371 1 89.62 284 LEU B O 1
ATOM 4461 N N . TYR B 1 285 ? -5.641 29.719 5.688 1 93.69 285 TYR B N 1
ATOM 4462 C CA . TYR B 1 285 ? -6.418 29.688 6.918 1 93.69 285 TYR B CA 1
ATOM 4463 C C . TYR B 1 285 ? -7.289 30.938 7.035 1 93.69 285 TYR B C 1
ATOM 4465 O O . TYR B 1 285 ? -8.211 30.984 7.852 1 93.69 285 TYR B O 1
ATOM 4473 N N . HIS B 1 286 ? -7.051 31.922 6.203 1 89.94 286 HIS B N 1
ATOM 4474 C CA . HIS B 1 286 ? -7.738 33.188 6.316 1 89.94 286 HIS B CA 1
ATOM 4475 C C . HIS B 1 286 ? -9.25 33.031 6.16 1 89.94 286 HIS B C 1
ATOM 4477 O O . HIS B 1 286 ? -10.023 33.75 6.777 1 89.94 286 HIS B O 1
ATOM 4483 N N . LYS B 1 287 ? -9.617 32.062 5.484 1 86.81 287 LYS B N 1
ATOM 4484 C CA . LYS B 1 287 ? -11.031 31.859 5.176 1 86.81 287 LYS B CA 1
ATOM 4485 C C . LYS B 1 287 ? -11.82 31.516 6.434 1 86.81 287 LYS B C 1
ATOM 4487 O O . LYS B 1 287 ? -13.039 31.703 6.48 1 86.81 287 LYS B O 1
ATOM 4492 N N . VAL B 1 288 ? -11.109 31.016 7.402 1 89.81 288 VAL B N 1
ATOM 4493 C CA . VAL B 1 288 ? -11.844 30.562 8.578 1 89.81 288 VAL B CA 1
ATOM 4494 C C . VAL B 1 288 ? -11.508 31.453 9.773 1 89.81 288 VAL B C 1
ATOM 4496 O O . VAL B 1 288 ? -11.977 31.203 10.891 1 89.81 288 VAL B O 1
ATOM 4499 N N . LEU B 1 289 ? -10.641 32.375 9.547 1 89.38 289 LEU B N 1
ATOM 4500 C CA . LEU B 1 289 ? -10.242 33.25 10.641 1 89.38 289 LEU B CA 1
ATOM 4501 C C . LEU B 1 289 ? -11.102 34.531 10.648 1 89.38 289 LEU B C 1
ATOM 4503 O O . LEU B 1 289 ? -11.586 34.938 9.602 1 89.38 289 LEU B O 1
#